Protein AF-A0A4R4QIT5-F1 (afdb_monomer)

Sequence (550 aa):
MARSGRRRVEPPARDPGRAGRDTVRRAARRSIGVNGAEALVETLRLAGLQVCFTNPGSSELELLAAGLSSELHTVLCLEEGIATGAADGFARMSGVPAATLLHQGPGLANGLANLHNAKRALSPVVNLVGASATTHHELDGPLECDIEILAGPMSGWVRTVRDARLITADTRAAIVAAHLPTPGVATLIVPSDLAAAPSGGAVWDAPGLRLPAPSSNGVDELIPLLHNGSGDDVTVLLGGTALDRHGLSVAAQVCRTLGWRPVAEAFPRLLAGGPDSLFLTRLAADPAVARRQLAGTRHLVLAGARLPVTAFAQQGAPGTLAPADCRIWSLAAPNEDATAALLQLADASRRSSSQYDAPTRSARRPPLALPTVAKPLTTELLATVVAMMLPENAVVVDETNSSGPEFAAALREAPPHDLLTGCGFAIGQGLPLAVGAAIAVPDRRVVCLESDGSAMYALAAFWSQAHEDLNVTTIILNNRGYGILRRIAPAPTTGFFDLSAPEIDYVSVAAGLGVPGARVRTTAELRTQLGRALTHPGPYLIDAELLTIS

Mean predicted aligned error: 7.83 Å

Secondary structure (DSSP, 8-state):
----PPPPPPPPPP-HHHHHHHHHHHHHHHSSS-BHHHHHHHHHHHTT--EEEEE--GGGHHHHHTTHHHHSEEEE-SSHHHHHHHHHHHHHHHSSPEEEEEEHHHHHHHHHHHHHHHHHHT--EEEEEEE--GGGGGG--TT---HHHHHGGG-SEEEE---GGGHHHHHHHHHHHHHSSS-SEEEEEEEHHHHHSB-PPP--------PPPPPTHHHHTTHHHHHH--TTTEEEEE-GGGGSHHHHHHHHHHHHHHTPEEEE-SS-S-EEESGGGTT-EEPPSSHHHHHHHTTT-SEEEEES-PPPB-SS--TTS-SB-S-TTPEEEEEE-TTS-HHHHHHHHHHHHHHT------------PPPP----S--B--HHHHHHHHHHHPPTTEEEEEE-GGGHHHHHHHHTTSSSEEEEE-SS--SS-HHHHHHHHHHH-TTS-EEEEEEHHHHTTSTTHHHHHHHTT--EEEEEEE-SB-HHHHHH-SS--TTTTB--SSPP-HHHHHHHTT--EEEE-BHHHHHHHHHHHHHSSS-EEEEEE-----

Organism: NCBI:txid1266829

InterPro domains:
  IPR011766 Thiamine pyrophosphate enzyme, TPP-binding [PF02775] (414-543)
  IPR012001 Thiamine pyrophosphate enzyme, N-terminal TPP-binding domain [PF02776] (35-138)
  IPR029061 Thiamin diphosphate-binding fold [SSF52518] (31-208)
  IPR029061 Thiamin diphosphate-binding fold [SSF52518] (376-545)
  IPR045229 Thiamine pyrophosphate enzyme [PTHR18968] (34-546)

Structure (mmCIF, N/CA/C/O backbone):
data_AF-A0A4R4QIT5-F1
#
_entry.id   AF-A0A4R4QIT5-F1
#
loop_
_atom_site.group_PDB
_atom_site.id
_atom_site.type_symbol
_atom_site.label_atom_id
_atom_site.label_alt_id
_atom_site.label_comp_id
_atom_site.label_asym_id
_atom_site.label_entity_id
_atom_site.label_seq_id
_atom_site.pdbx_PDB_ins_code
_atom_site.Cartn_x
_atom_site.Cartn_y
_atom_site.Cartn_z
_atom_site.occupancy
_atom_site.B_iso_or_equiv
_atom_site.auth_seq_id
_atom_site.auth_comp_id
_atom_site.auth_asym_id
_atom_site.auth_atom_id
_atom_site.pdbx_PDB_model_num
ATOM 1 N N . MET A 1 1 ? -20.973 -56.863 -30.772 1.00 38.16 1 MET A N 1
ATOM 2 C CA . MET A 1 1 ? -19.689 -56.966 -31.508 1.00 38.16 1 MET A CA 1
ATOM 3 C C . MET A 1 1 ? -19.200 -55.537 -31.735 1.00 38.16 1 MET A C 1
ATOM 5 O O . MET A 1 1 ? -20.020 -54.745 -32.153 1.00 38.16 1 MET A O 1
ATOM 9 N N . ALA A 1 2 ? -17.994 -55.077 -31.409 1.00 35.88 2 ALA A N 1
ATOM 10 C CA . ALA A 1 2 ? -16.752 -55.723 -31.008 1.00 35.88 2 ALA A CA 1
ATOM 11 C C . ALA A 1 2 ? -16.001 -54.823 -29.998 1.00 35.88 2 ALA A C 1
ATOM 13 O O . ALA A 1 2 ? -15.993 -53.602 -30.130 1.00 35.88 2 ALA A O 1
ATOM 14 N N . ARG A 1 3 ? -15.377 -55.438 -28.984 1.00 36.50 3 ARG A N 1
ATOM 15 C CA . ARG A 1 3 ? -14.419 -54.800 -28.068 1.00 36.50 3 ARG A CA 1
ATOM 16 C C . ARG A 1 3 ? -13.038 -54.829 -28.732 1.00 36.50 3 ARG A C 1
ATOM 18 O O . ARG A 1 3 ? -12.572 -55.917 -29.052 1.00 36.50 3 ARG A O 1
ATOM 25 N N . SER A 1 4 ? -12.362 -53.688 -28.887 1.00 35.75 4 SER A N 1
ATOM 26 C CA . SER A 1 4 ? -10.937 -53.649 -29.257 1.00 35.75 4 SER A CA 1
ATOM 27 C C . SER A 1 4 ? -10.106 -53.113 -28.091 1.00 35.75 4 SER A C 1
ATOM 29 O O . SER A 1 4 ? -10.183 -51.932 -27.749 1.00 35.75 4 SER A O 1
ATOM 31 N N . GLY A 1 5 ? -9.326 -53.994 -27.464 1.00 37.44 5 GLY A N 1
ATOM 32 C CA . GLY A 1 5 ? -8.394 -53.649 -26.395 1.00 37.44 5 GLY A CA 1
ATOM 33 C C . GLY A 1 5 ? -7.181 -52.881 -26.921 1.00 37.44 5 GLY A C 1
ATOM 34 O O . GLY A 1 5 ? -6.536 -53.306 -27.877 1.00 37.44 5 GLY A O 1
ATOM 35 N N . ARG A 1 6 ? -6.837 -51.770 -26.263 1.00 35.97 6 ARG A N 1
ATOM 36 C CA . ARG A 1 6 ? -5.534 -51.112 -26.409 1.00 35.97 6 ARG A CA 1
ATOM 37 C C . ARG A 1 6 ? -4.642 -51.540 -25.244 1.00 3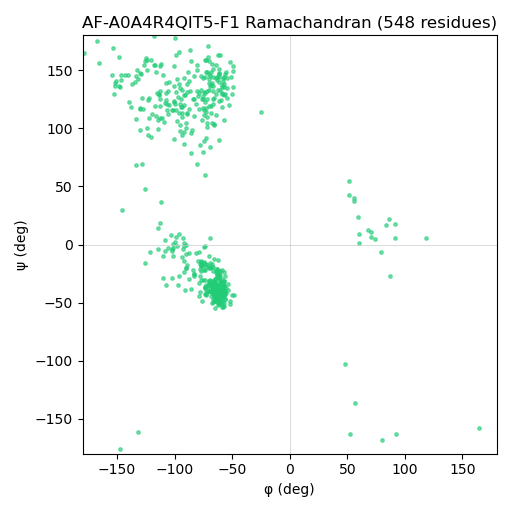5.97 6 ARG A C 1
ATOM 39 O O . ARG A 1 6 ? -4.950 -51.258 -24.089 1.00 35.97 6 ARG A O 1
ATOM 46 N N . ARG A 1 7 ? -3.549 -52.243 -25.558 1.00 35.03 7 ARG A N 1
ATOM 47 C CA . ARG A 1 7 ? -2.443 -52.527 -24.630 1.00 35.03 7 ARG A CA 1
ATOM 48 C C . ARG A 1 7 ? -1.775 -51.202 -24.245 1.00 35.03 7 ARG A C 1
ATOM 50 O O . ARG A 1 7 ? -1.423 -50.425 -25.129 1.00 35.03 7 ARG A O 1
ATOM 57 N N . ARG A 1 8 ? -1.593 -50.955 -22.943 1.00 31.77 8 ARG A N 1
ATOM 58 C CA . ARG A 1 8 ? -0.687 -49.910 -22.442 1.00 31.77 8 ARG A CA 1
ATOM 59 C C . ARG A 1 8 ? 0.746 -50.315 -22.791 1.00 31.77 8 ARG A C 1
ATOM 61 O O . ARG A 1 8 ? 1.162 -51.416 -22.450 1.00 31.77 8 ARG A O 1
ATOM 68 N N . VAL A 1 9 ? 1.466 -49.433 -23.475 1.00 37.81 9 VAL A N 1
ATOM 69 C CA . VAL A 1 9 ? 2.923 -49.501 -23.631 1.00 37.81 9 VAL A CA 1
ATOM 70 C C . VAL A 1 9 ? 3.507 -48.627 -22.525 1.00 37.81 9 VAL A C 1
ATOM 72 O O . VAL A 1 9 ? 3.183 -47.442 -22.455 1.00 37.81 9 VAL A O 1
ATOM 75 N N . GLU A 1 10 ? 4.296 -49.212 -21.626 1.00 33.22 10 GLU A N 1
ATOM 76 C CA . GLU A 1 10 ? 5.055 -48.452 -20.629 1.00 33.22 10 GLU A CA 1
ATOM 77 C C . GLU A 1 10 ? 6.191 -47.671 -21.314 1.00 33.22 10 GLU A C 1
ATOM 79 O O . GLU A 1 10 ? 6.832 -48.202 -22.226 1.00 33.22 10 GLU A O 1
ATOM 84 N N . PRO A 1 11 ? 6.450 -46.411 -20.919 1.00 36.31 11 PRO A N 1
ATOM 85 C CA . PRO A 1 11 ? 7.566 -45.650 -21.460 1.00 36.31 11 PRO A CA 1
ATOM 86 C C . PRO A 1 11 ? 8.898 -46.205 -20.925 1.00 36.31 11 PRO A C 1
ATOM 88 O O . PRO A 1 11 ? 8.954 -46.677 -19.788 1.00 36.31 11 PRO A O 1
ATOM 91 N N . PRO A 1 12 ? 9.991 -46.136 -21.707 1.00 36.59 12 PRO A N 1
ATOM 92 C CA . PRO A 1 12 ? 11.290 -46.613 -21.255 1.00 36.59 12 PRO A CA 1
ATOM 93 C C . PRO A 1 12 ? 11.768 -45.801 -20.046 1.00 36.59 12 PRO A C 1
ATOM 95 O O . PRO A 1 12 ? 11.571 -44.583 -19.981 1.00 36.59 12 PRO A O 1
ATOM 98 N N . ALA A 1 13 ? 12.407 -46.486 -19.096 1.00 38.75 13 ALA A N 1
ATOM 99 C CA . ALA A 1 13 ? 12.993 -45.884 -17.906 1.00 38.75 13 ALA A CA 1
ATOM 100 C C . ALA A 1 13 ? 13.926 -44.723 -18.295 1.00 38.75 13 ALA A C 1
ATOM 102 O O . ALA A 1 13 ? 14.884 -44.897 -19.052 1.00 38.75 13 ALA A O 1
ATOM 103 N N . ARG A 1 14 ? 13.618 -43.518 -17.802 1.00 43.66 14 ARG A N 1
ATOM 104 C CA . ARG A 1 14 ? 14.447 -42.326 -18.007 1.00 43.66 14 ARG A CA 1
ATOM 105 C C . ARG A 1 14 ? 15.703 -42.450 -17.153 1.00 43.66 14 ARG A C 1
ATOM 107 O O . ARG A 1 14 ? 15.607 -42.465 -15.932 1.00 43.66 14 ARG A O 1
ATOM 114 N N . ASP A 1 15 ? 16.861 -42.497 -17.804 1.00 43.44 15 ASP A N 1
ATOM 115 C CA . ASP A 1 15 ? 18.164 -42.333 -17.161 1.00 43.44 15 ASP A CA 1
ATOM 116 C C . ASP A 1 15 ? 18.269 -40.904 -16.574 1.00 43.44 15 ASP A C 1
ATOM 118 O O . ASP A 1 15 ? 18.326 -39.932 -17.344 1.00 43.44 15 ASP A O 1
ATOM 122 N N . PRO A 1 16 ? 18.289 -40.739 -15.235 1.00 43.72 16 PRO A N 1
ATOM 123 C CA . PRO A 1 16 ? 18.353 -39.427 -14.586 1.00 43.72 16 PRO A CA 1
ATOM 124 C C . PRO A 1 16 ? 19.625 -38.652 -14.957 1.00 43.72 16 PRO A C 1
ATOM 126 O O . PRO A 1 16 ? 19.629 -37.420 -14.971 1.00 43.72 16 PRO A O 1
ATOM 129 N N . GLY A 1 17 ? 20.703 -39.364 -15.311 1.00 40.16 17 GLY A N 1
ATOM 130 C CA . GLY A 1 17 ? 21.999 -38.779 -15.642 1.00 40.16 17 GLY A CA 1
ATOM 131 C C . GLY A 1 17 ? 22.072 -38.157 -17.037 1.00 40.16 17 GLY A C 1
ATOM 132 O O . GLY A 1 17 ? 22.970 -37.349 -17.292 1.00 40.16 17 GLY A O 1
ATOM 133 N N . ARG A 1 18 ? 21.140 -38.499 -17.937 1.00 35.34 18 ARG A N 1
ATOM 134 C CA . ARG A 1 18 ? 21.091 -37.977 -19.313 1.00 35.34 18 ARG A CA 1
ATOM 135 C C . ARG A 1 18 ? 20.240 -36.711 -19.415 1.00 35.34 18 ARG A C 1
ATOM 137 O O . ARG A 1 18 ? 20.664 -35.752 -20.051 1.00 35.34 18 ARG A O 1
ATOM 144 N N . ALA A 1 19 ? 19.119 -36.659 -18.688 1.00 40.56 19 ALA A N 1
ATOM 145 C CA . ALA A 1 19 ? 18.264 -35.472 -18.604 1.00 40.56 19 ALA A CA 1
ATOM 146 C C . ALA A 1 19 ? 18.998 -34.264 -17.993 1.00 40.56 19 ALA A C 1
ATOM 148 O O . ALA A 1 19 ? 18.879 -33.164 -18.521 1.00 40.56 19 ALA A O 1
ATOM 149 N N . GLY A 1 20 ? 19.811 -34.483 -16.948 1.00 37.88 20 GLY A N 1
ATOM 150 C CA . GLY A 1 20 ? 20.626 -33.435 -16.318 1.00 37.88 20 GLY A CA 1
ATOM 151 C C . GLY A 1 20 ? 21.789 -32.933 -17.185 1.00 37.88 20 GLY A C 1
ATOM 152 O O . GLY A 1 20 ? 22.150 -31.762 -17.126 1.00 37.88 20 GLY A O 1
ATOM 153 N N . ARG A 1 21 ? 22.371 -33.788 -18.038 1.00 37.91 21 ARG A N 1
ATOM 154 C CA . ARG A 1 21 ? 23.430 -33.371 -18.978 1.00 37.91 21 ARG A CA 1
ATOM 155 C C . ARG A 1 21 ? 22.866 -32.653 -20.199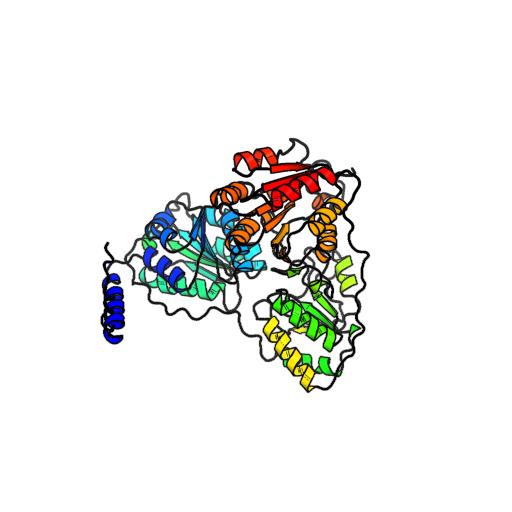 1.00 37.91 21 ARG A C 1
ATOM 157 O O . ARG A 1 21 ? 23.516 -31.735 -20.695 1.00 37.91 21 ARG A O 1
ATOM 164 N N . ASP A 1 22 ? 21.671 -33.031 -20.650 1.00 36.41 22 ASP A N 1
ATOM 165 C CA . ASP A 1 22 ? 20.984 -32.367 -21.756 1.00 36.41 22 ASP A CA 1
ATOM 166 C C . ASP A 1 22 ? 20.426 -30.996 -21.347 1.00 36.41 22 ASP A C 1
ATOM 168 O O . ASP A 1 22 ? 20.550 -30.064 -22.135 1.00 36.41 22 ASP A O 1
ATOM 172 N N . THR A 1 23 ? 19.924 -30.797 -20.120 1.00 47.34 23 THR A N 1
ATOM 173 C CA . THR A 1 23 ? 19.554 -29.456 -19.612 1.00 47.34 23 THR A CA 1
ATOM 174 C C . THR A 1 23 ? 20.761 -28.539 -19.451 1.00 47.34 23 THR A C 1
ATOM 176 O O . THR A 1 23 ? 20.708 -27.396 -19.903 1.00 47.34 23 THR A O 1
ATOM 179 N N . VAL A 1 24 ? 21.877 -29.035 -18.906 1.00 42.03 24 VAL A N 1
ATOM 180 C CA . VAL A 1 24 ? 23.121 -28.254 -18.775 1.00 42.03 24 VAL A CA 1
ATOM 181 C C . VAL A 1 24 ? 23.716 -27.915 -20.149 1.00 42.03 24 VAL A C 1
ATOM 183 O O . VAL A 1 24 ? 24.150 -26.786 -20.367 1.00 42.03 24 VAL A O 1
ATOM 186 N N . ARG A 1 25 ? 23.665 -28.829 -21.132 1.00 35.31 25 ARG A N 1
ATOM 187 C CA . ARG A 1 25 ? 24.073 -28.537 -22.522 1.00 35.31 25 ARG A CA 1
ATOM 188 C C . ARG A 1 25 ? 23.119 -27.594 -23.256 1.00 35.31 25 ARG A C 1
ATOM 190 O O . ARG A 1 25 ? 23.579 -26.852 -24.121 1.00 35.31 25 ARG A O 1
ATOM 197 N N . ARG A 1 26 ? 21.818 -27.612 -22.949 1.00 38.91 26 ARG A N 1
ATOM 198 C CA . ARG A 1 26 ? 20.825 -26.688 -23.529 1.00 38.91 26 ARG A CA 1
ATOM 199 C C . ARG A 1 26 ? 20.969 -25.280 -22.941 1.00 38.91 26 ARG A C 1
ATOM 201 O O . ARG A 1 26 ? 20.902 -24.318 -23.698 1.00 38.91 26 ARG A O 1
ATOM 208 N N . ALA A 1 27 ? 21.271 -25.172 -21.645 1.00 43.97 27 ALA A N 1
ATOM 209 C CA . ALA A 1 27 ? 21.633 -23.920 -20.976 1.00 43.97 27 ALA A CA 1
ATOM 210 C C . ALA A 1 27 ? 22.961 -23.346 -21.511 1.00 43.97 27 ALA A C 1
ATOM 212 O O . ALA A 1 27 ? 23.028 -22.175 -21.870 1.00 43.97 27 ALA A O 1
ATOM 213 N N . ALA A 1 28 ? 23.984 -24.190 -21.689 1.00 38.09 28 ALA A N 1
ATOM 214 C CA . ALA A 1 28 ? 25.284 -23.786 -22.237 1.00 38.09 28 ALA A CA 1
ATOM 215 C C . ALA A 1 28 ? 25.269 -23.469 -23.749 1.00 38.09 28 ALA A C 1
ATOM 217 O O . ALA A 1 28 ? 26.193 -22.842 -24.254 1.00 38.09 28 ALA A O 1
ATOM 218 N N . ARG A 1 29 ? 24.244 -23.902 -24.500 1.00 37.03 29 ARG A N 1
ATOM 219 C CA . ARG A 1 29 ? 24.046 -23.514 -25.911 1.00 37.03 29 ARG A CA 1
ATOM 220 C C . ARG A 1 29 ? 23.201 -22.250 -26.082 1.00 37.03 29 ARG A C 1
ATOM 222 O O . ARG A 1 29 ? 23.304 -21.627 -27.128 1.00 37.03 29 ARG A O 1
ATOM 229 N N . ARG A 1 30 ? 22.409 -21.864 -25.074 1.00 47.50 30 ARG A N 1
ATOM 230 C CA . ARG A 1 30 ? 21.733 -20.555 -25.016 1.00 47.50 30 ARG A CA 1
ATOM 231 C C . ARG A 1 30 ? 22.674 -19.423 -24.592 1.00 47.50 30 ARG A C 1
ATOM 233 O O . ARG A 1 30 ? 22.391 -18.281 -24.891 1.00 47.50 30 ARG A O 1
ATOM 240 N N . SER A 1 31 ? 23.801 -19.706 -23.939 1.00 47.75 31 SER A N 1
ATOM 241 C CA . SER A 1 31 ? 24.680 -18.668 -23.374 1.00 47.75 31 SER A CA 1
ATOM 242 C C . SER A 1 31 ? 25.516 -17.873 -24.390 1.00 47.75 31 SER A C 1
ATOM 244 O O . SER A 1 31 ? 26.269 -16.998 -23.978 1.00 47.75 31 SER A O 1
ATOM 246 N N . ILE A 1 32 ? 25.434 -18.174 -25.689 1.00 42.38 32 ILE A N 1
ATOM 247 C CA . ILE A 1 32 ? 26.073 -17.395 -26.759 1.00 42.38 32 ILE A CA 1
ATOM 248 C C . ILE A 1 32 ? 24.938 -16.789 -27.588 1.00 42.38 32 ILE A C 1
ATOM 250 O O . ILE A 1 32 ? 24.345 -17.491 -28.404 1.00 42.38 32 ILE A O 1
ATOM 254 N N . GLY A 1 33 ? 24.618 -15.516 -27.340 1.00 62.12 33 GLY A N 1
ATOM 255 C CA . GLY A 1 33 ? 23.575 -14.775 -28.064 1.00 62.12 33 GLY A CA 1
ATOM 256 C C . GLY A 1 33 ? 22.399 -14.261 -27.227 1.00 62.12 33 GLY A C 1
ATOM 257 O O . GLY A 1 33 ? 21.473 -13.732 -27.824 1.00 62.12 33 GLY A O 1
ATOM 258 N N . VAL A 1 34 ? 22.430 -14.398 -25.895 1.00 83.62 34 VAL A N 1
ATOM 259 C CA . VAL A 1 34 ? 21.436 -13.780 -24.996 1.00 83.62 34 VAL A CA 1
ATOM 260 C C . VAL A 1 34 ? 21.770 -12.301 -24.811 1.00 83.62 34 VAL A C 1
ATOM 262 O O . VAL A 1 34 ? 22.930 -11.975 -24.540 1.00 83.62 34 VAL A O 1
ATOM 265 N N . ASN A 1 35 ? 20.791 -11.415 -24.979 1.00 90.62 35 ASN A N 1
ATOM 266 C CA . ASN A 1 35 ? 20.970 -9.988 -24.698 1.00 90.62 35 ASN A CA 1
ATOM 267 C C . ASN A 1 35 ? 20.689 -9.661 -23.220 1.00 90.62 35 ASN A C 1
ATOM 269 O O . ASN A 1 35 ? 20.154 -10.479 -22.464 1.00 90.62 35 ASN A O 1
ATOM 273 N N . GLY A 1 36 ? 21.073 -8.459 -22.791 1.00 92.44 36 GLY A N 1
ATOM 274 C CA . GLY A 1 36 ? 20.913 -8.043 -21.401 1.00 92.44 36 GLY A CA 1
ATOM 275 C C . GLY A 1 36 ? 19.466 -8.114 -20.904 1.00 92.44 36 GLY A C 1
ATOM 276 O O . GLY A 1 36 ? 19.227 -8.549 -19.776 1.00 92.44 36 GLY A O 1
ATOM 277 N N . ALA A 1 37 ? 18.505 -7.744 -21.749 1.00 92.62 37 ALA A N 1
ATOM 278 C CA . ALA A 1 37 ? 17.082 -7.794 -21.446 1.00 92.62 37 ALA A CA 1
ATOM 279 C C . ALA A 1 37 ? 16.594 -9.225 -21.154 1.00 92.62 37 ALA A C 1
ATOM 281 O O . ALA A 1 37 ? 15.980 -9.467 -20.115 1.00 92.62 37 ALA A O 1
ATOM 282 N N . GLU A 1 38 ? 16.935 -10.191 -22.007 1.00 92.00 38 GLU A N 1
ATOM 283 C CA . GLU A 1 38 ? 16.624 -11.614 -21.817 1.00 92.00 38 GLU A CA 1
ATOM 284 C C . GLU A 1 38 ? 17.257 -12.163 -20.532 1.00 92.00 38 GLU A C 1
ATOM 286 O O . GLU A 1 38 ? 16.617 -12.897 -19.776 1.00 92.00 38 GLU A O 1
ATOM 291 N N . ALA A 1 39 ? 18.503 -11.779 -20.235 1.00 92.56 39 ALA A N 1
ATOM 292 C CA . ALA A 1 39 ? 19.171 -12.189 -19.004 1.00 92.56 39 ALA A CA 1
ATOM 293 C C . ALA A 1 39 ? 18.520 -11.585 -17.749 1.00 92.56 39 ALA A C 1
ATOM 295 O O . ALA A 1 39 ? 18.451 -12.252 -16.710 1.00 92.56 39 ALA A O 1
ATOM 296 N N . LEU A 1 40 ? 18.036 -10.343 -17.826 1.00 94.12 40 LEU A N 1
ATOM 297 C CA . LEU A 1 40 ? 17.295 -9.696 -16.747 1.00 94.12 40 LEU A CA 1
ATOM 298 C C . LEU A 1 40 ? 15.976 -10.429 -16.491 1.00 94.12 40 LEU A C 1
ATOM 300 O O . LEU A 1 40 ? 15.755 -10.880 -15.367 1.00 94.12 40 LEU A O 1
ATOM 304 N N . VAL A 1 41 ? 15.142 -10.605 -17.522 1.00 92.56 41 VAL A N 1
ATOM 305 C CA . VAL A 1 41 ? 13.831 -11.275 -17.424 1.00 92.56 41 VAL A CA 1
ATOM 306 C C . VAL A 1 41 ? 13.982 -12.685 -16.855 1.00 92.56 41 VAL A C 1
ATOM 308 O O . VAL A 1 41 ? 13.304 -13.042 -15.889 1.00 92.56 41 VAL A O 1
ATOM 311 N N . GLU A 1 42 ? 14.936 -13.462 -17.372 1.00 91.12 42 GLU A N 1
ATOM 312 C CA . GLU A 1 42 ? 15.206 -14.809 -16.868 1.00 91.12 42 GLU A CA 1
ATOM 313 C C . GLU A 1 42 ? 15.673 -14.786 -15.405 1.00 91.12 42 GLU A C 1
ATOM 315 O O . GLU A 1 42 ? 15.311 -15.663 -14.624 1.00 91.12 42 GLU A O 1
ATOM 320 N N . THR A 1 43 ? 16.432 -13.768 -14.987 1.00 92.81 43 THR A N 1
ATOM 321 C CA . THR A 1 43 ? 16.839 -13.618 -13.582 1.00 92.81 43 THR A CA 1
ATOM 322 C C . THR A 1 43 ? 15.643 -13.339 -12.671 1.00 92.81 43 THR A C 1
ATOM 324 O O . THR A 1 43 ? 15.564 -13.955 -11.609 1.00 92.81 43 THR A O 1
ATOM 327 N N . LEU A 1 44 ? 14.705 -12.469 -13.070 1.00 92.25 44 LEU A N 1
ATOM 328 C CA . LEU A 1 44 ? 13.467 -12.225 -12.312 1.00 92.25 44 LEU A CA 1
ATOM 329 C C . LEU A 1 44 ? 12.647 -13.517 -12.180 1.00 92.25 44 LEU A C 1
ATOM 331 O O . LEU A 1 44 ? 12.207 -13.869 -11.085 1.00 92.25 44 LEU A O 1
ATOM 335 N N . ARG A 1 45 ? 12.500 -14.261 -13.281 1.00 90.50 45 ARG A N 1
ATOM 336 C CA . ARG A 1 45 ? 11.759 -15.527 -13.319 1.00 90.50 45 ARG A CA 1
ATOM 337 C C . ARG A 1 45 ? 12.399 -16.596 -12.430 1.00 90.50 45 ARG A C 1
ATOM 339 O O . ARG A 1 45 ? 11.706 -17.251 -11.655 1.00 90.50 45 ARG A O 1
ATOM 346 N N . LEU A 1 46 ? 13.724 -16.761 -12.500 1.00 89.44 46 LEU A N 1
ATOM 347 C CA . LEU A 1 46 ? 14.478 -17.691 -11.647 1.00 89.44 46 LEU A CA 1
ATOM 348 C C . LEU A 1 46 ? 14.401 -17.319 -10.157 1.00 89.44 46 LEU A C 1
ATOM 350 O O . LEU A 1 46 ? 14.508 -18.202 -9.310 1.00 89.44 46 LEU A O 1
ATOM 354 N N . ALA A 1 47 ? 14.174 -16.043 -9.841 1.00 88.75 47 ALA A N 1
ATOM 355 C CA . ALA A 1 47 ? 13.911 -15.560 -8.486 1.00 88.75 47 ALA A CA 1
ATOM 356 C C . ALA A 1 47 ? 12.557 -15.989 -7.913 1.00 88.75 47 ALA A C 1
ATOM 358 O O . ALA A 1 47 ? 12.333 -15.850 -6.712 1.00 88.75 47 ALA A O 1
ATOM 359 N N . GLY A 1 48 ? 11.627 -16.391 -8.782 1.00 88.81 48 GLY A N 1
ATOM 360 C CA . GLY A 1 48 ? 10.226 -16.583 -8.436 1.00 88.81 48 GLY A CA 1
ATOM 361 C C . GLY A 1 48 ? 9.377 -15.309 -8.458 1.00 88.81 48 GLY A C 1
ATOM 362 O O . GLY A 1 48 ? 8.287 -15.339 -7.892 1.00 88.81 48 GLY A O 1
ATOM 363 N N . LEU A 1 49 ? 9.819 -14.210 -9.092 1.00 91.62 49 LEU A N 1
ATOM 364 C CA . LEU A 1 49 ? 8.905 -13.093 -9.363 1.00 91.62 49 LEU A CA 1
ATOM 365 C C . LEU A 1 49 ? 7.838 -13.542 -10.367 1.00 91.62 49 LEU A C 1
ATOM 367 O O . LEU A 1 49 ? 8.139 -14.211 -11.353 1.00 91.62 49 LEU A O 1
ATOM 371 N N . GLN A 1 50 ? 6.590 -13.171 -10.092 1.00 91.38 50 GLN A N 1
ATOM 372 C CA . GLN A 1 50 ? 5.419 -13.660 -10.828 1.00 91.38 50 GLN A CA 1
ATOM 373 C C . GLN A 1 50 ? 4.774 -12.584 -11.698 1.00 91.38 50 GLN A C 1
ATOM 375 O O . GLN A 1 50 ? 4.165 -12.902 -12.717 1.00 91.38 50 GLN A O 1
ATOM 380 N N . VAL A 1 51 ? 4.905 -11.320 -11.292 1.00 96.12 51 VAL A N 1
ATOM 381 C CA . VAL A 1 51 ? 4.168 -10.197 -11.867 1.00 96.12 51 VAL A CA 1
ATOM 382 C C . VAL A 1 51 ? 5.095 -9.019 -12.146 1.00 96.12 51 VAL A C 1
ATOM 384 O O . VAL A 1 51 ? 6.037 -8.759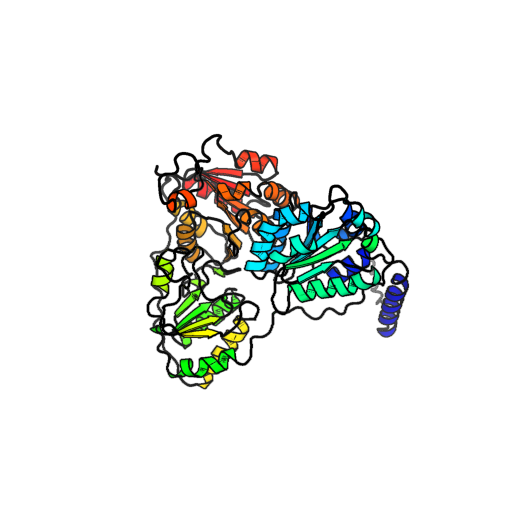 -11.389 1.00 96.12 51 VAL A O 1
ATOM 387 N N . CYS A 1 52 ? 4.806 -8.299 -13.225 1.00 97.38 52 CYS A N 1
ATOM 388 C CA . CYS A 1 52 ? 5.399 -7.005 -13.528 1.00 97.38 52 CYS A CA 1
ATOM 389 C C . CYS A 1 52 ? 4.296 -5.993 -13.857 1.00 97.38 52 CYS A C 1
ATOM 391 O O . CYS A 1 52 ? 3.565 -6.167 -14.828 1.00 97.38 52 CYS A O 1
ATOM 393 N N . PHE A 1 53 ? 4.177 -4.935 -13.059 1.00 98.25 53 PHE A N 1
ATOM 394 C CA . PHE A 1 53 ? 3.252 -3.831 -13.323 1.00 98.25 53 PHE A CA 1
ATOM 395 C C . PHE A 1 53 ? 3.959 -2.747 -14.133 1.00 98.25 53 PHE A C 1
ATOM 397 O O . PHE A 1 53 ? 5.049 -2.308 -13.761 1.00 98.25 53 PHE A O 1
ATOM 404 N N . THR A 1 54 ? 3.372 -2.303 -15.242 1.00 96.38 54 THR A N 1
ATOM 405 C CA . THR A 1 54 ? 4.096 -1.430 -16.174 1.00 96.38 54 THR A CA 1
ATOM 406 C C . THR A 1 54 ? 3.211 -0.406 -16.868 1.00 96.38 54 THR A C 1
ATOM 408 O O . THR A 1 54 ? 2.065 -0.691 -17.207 1.00 96.38 54 THR A O 1
ATOM 411 N N . ASN A 1 55 ? 3.791 0.770 -17.109 1.00 94.56 55 ASN A N 1
ATOM 412 C CA . ASN A 1 55 ? 3.401 1.689 -18.172 1.00 94.56 55 ASN A CA 1
ATOM 413 C C . ASN A 1 55 ? 4.646 1.875 -19.061 1.00 94.56 55 ASN A C 1
ATOM 415 O O . ASN A 1 55 ? 5.539 2.648 -18.700 1.00 94.56 55 ASN A O 1
ATOM 419 N N . PRO A 1 56 ? 4.803 1.081 -20.132 1.00 86.62 56 PRO A N 1
ATOM 420 C CA . PRO A 1 56 ? 6.064 1.014 -20.857 1.00 86.62 56 PRO A CA 1
ATOM 421 C C . PRO A 1 56 ? 6.228 2.179 -21.837 1.00 86.62 56 PRO A C 1
ATOM 423 O O . PRO A 1 56 ? 5.251 2.701 -22.375 1.00 86.62 56 PRO A O 1
ATOM 426 N N . GLY A 1 57 ? 7.478 2.524 -22.146 1.00 86.94 57 GLY A N 1
ATOM 427 C CA . GLY A 1 57 ? 7.830 3.438 -23.227 1.00 86.94 57 GLY A CA 1
ATOM 428 C C . GLY A 1 57 ? 8.938 2.880 -24.122 1.00 86.94 57 GLY A C 1
ATOM 429 O O . GLY A 1 57 ? 9.185 1.674 -24.185 1.00 86.94 57 GLY A O 1
ATOM 430 N N . SER A 1 58 ? 9.598 3.762 -24.876 1.00 84.25 58 SER A N 1
ATOM 431 C CA . SER A 1 58 ? 10.533 3.356 -25.934 1.00 84.25 58 SER A CA 1
ATOM 432 C C . SER A 1 58 ? 11.804 2.671 -25.422 1.00 84.25 58 SER A C 1
ATOM 434 O O . SER A 1 58 ? 12.352 1.818 -26.116 1.00 84.25 58 SER A O 1
ATOM 436 N N . SER A 1 59 ? 12.290 3.022 -24.230 1.00 81.00 59 SER A N 1
ATOM 437 C CA . SER A 1 59 ? 13.522 2.455 -23.659 1.00 81.00 59 SER A CA 1
ATOM 438 C C . SER A 1 59 ? 13.352 1.050 -23.099 1.00 81.00 59 SER A C 1
ATOM 440 O O . SER A 1 59 ? 14.337 0.336 -22.936 1.00 81.00 59 SER A O 1
ATOM 442 N N . GLU A 1 60 ? 12.117 0.635 -22.832 1.00 83.94 60 GLU A N 1
ATOM 443 C CA . GLU A 1 60 ? 11.799 -0.664 -22.245 1.00 83.94 60 GLU A CA 1
ATOM 444 C C . GLU A 1 60 ? 11.394 -1.700 -23.307 1.00 83.94 60 GLU A C 1
ATOM 446 O O . GLU A 1 60 ? 11.149 -2.860 -22.975 1.00 83.94 60 GLU A O 1
ATOM 451 N N . LEU A 1 61 ? 11.346 -1.313 -24.589 1.00 85.06 61 LEU A N 1
ATOM 452 C CA . LEU A 1 61 ? 10.928 -2.194 -25.686 1.00 85.06 61 LEU A CA 1
ATOM 453 C C . LEU A 1 61 ? 11.778 -3.464 -25.782 1.00 85.06 61 LEU A C 1
ATOM 455 O O . LEU A 1 61 ? 11.235 -4.525 -26.072 1.00 85.06 61 LEU A O 1
ATOM 459 N N . GLU A 1 62 ? 13.075 -3.384 -25.478 1.00 83.94 62 GLU A N 1
ATOM 460 C CA . GLU A 1 62 ? 13.962 -4.555 -25.444 1.00 83.94 62 GLU A CA 1
ATOM 461 C C . GLU A 1 62 ? 13.568 -5.544 -24.337 1.00 83.94 62 GLU A C 1
ATOM 463 O O . GLU A 1 62 ? 13.601 -6.753 -24.548 1.00 83.94 62 GLU A O 1
ATOM 468 N N . LEU A 1 63 ? 13.120 -5.052 -23.175 1.00 81.00 63 LEU A N 1
ATOM 469 C CA . LEU A 1 63 ? 12.625 -5.896 -22.080 1.00 81.00 63 LEU A CA 1
ATOM 470 C C . LEU A 1 63 ? 11.295 -6.563 -22.433 1.00 81.00 63 LEU A C 1
ATOM 472 O O . LEU A 1 63 ? 11.103 -7.745 -22.149 1.00 81.00 63 LEU A O 1
ATOM 476 N N . LEU A 1 64 ? 10.396 -5.838 -23.099 1.00 81.88 64 LEU A N 1
ATOM 477 C CA . LEU A 1 64 ? 9.150 -6.414 -23.606 1.00 81.88 64 LEU A CA 1
ATOM 478 C C . LEU A 1 64 ? 9.419 -7.468 -24.692 1.00 81.88 64 LEU A C 1
ATOM 480 O O . LEU A 1 64 ? 8.851 -8.560 -24.644 1.00 81.88 64 LEU A O 1
ATOM 484 N N . ALA A 1 65 ? 10.321 -7.175 -25.634 1.00 81.31 65 ALA A N 1
ATOM 485 C CA . ALA A 1 65 ? 10.717 -8.087 -26.707 1.00 81.31 65 ALA A CA 1
ATOM 486 C C . ALA A 1 65 ? 11.425 -9.347 -26.182 1.00 81.31 65 ALA A C 1
ATOM 488 O O . ALA A 1 65 ? 11.237 -10.430 -26.735 1.00 81.31 65 ALA A O 1
ATOM 489 N N . ALA A 1 66 ? 12.165 -9.226 -25.078 1.00 78.31 66 ALA A N 1
ATOM 490 C CA . ALA A 1 66 ? 12.830 -10.325 -24.381 1.00 78.31 66 ALA A CA 1
ATOM 491 C C . ALA A 1 66 ? 11.874 -11.305 -23.668 1.00 78.31 66 ALA A C 1
ATOM 493 O O . ALA A 1 66 ? 12.323 -12.216 -22.971 1.00 78.31 66 ALA A O 1
ATOM 494 N N . GLY A 1 67 ? 10.558 -11.142 -23.832 1.00 74.06 67 GLY A N 1
ATOM 495 C CA . GLY A 1 67 ? 9.568 -12.082 -23.320 1.00 74.06 67 GLY A CA 1
ATOM 496 C C . GLY A 1 67 ? 9.145 -11.820 -21.879 1.00 74.06 67 GLY A C 1
ATOM 497 O O . GLY A 1 67 ? 8.608 -12.728 -21.244 1.00 74.06 67 GLY A O 1
ATOM 498 N N . LEU A 1 68 ? 9.319 -10.596 -21.360 1.00 81.31 68 LEU A N 1
ATOM 499 C CA . LEU A 1 68 ? 8.813 -10.222 -20.032 1.00 81.31 68 LEU A CA 1
ATOM 500 C C . LEU A 1 68 ? 7.339 -10.627 -19.858 1.00 81.31 68 LEU A C 1
ATOM 502 O O . LEU A 1 68 ? 6.989 -11.234 -18.851 1.00 81.31 68 LEU A O 1
ATOM 506 N N . SER A 1 69 ? 6.507 -10.394 -20.878 1.00 78.25 69 SER A N 1
ATOM 507 C CA . SER A 1 69 ? 5.077 -10.736 -20.864 1.00 78.25 69 SER A CA 1
ATOM 508 C C . SER A 1 69 ? 4.755 -12.213 -21.091 1.00 78.25 69 SER A C 1
ATOM 510 O O . SER A 1 69 ? 3.628 -12.626 -20.839 1.00 78.25 69 SER A O 1
ATOM 512 N N . SER A 1 70 ? 5.707 -13.016 -21.573 1.00 79.38 70 SER A N 1
ATOM 513 C CA . SER A 1 70 ? 5.539 -14.472 -21.683 1.00 79.38 70 SER A CA 1
ATOM 514 C C . SER A 1 70 ? 6.042 -15.228 -20.455 1.00 79.38 70 SER A C 1
ATOM 516 O O . SER A 1 70 ? 5.605 -16.351 -20.221 1.00 79.38 70 SER A O 1
ATOM 518 N N . GLU A 1 71 ? 6.956 -14.633 -19.687 1.00 83.75 71 GLU A N 1
ATOM 519 C CA . GLU A 1 71 ? 7.599 -15.270 -18.532 1.00 83.75 71 GLU A CA 1
ATOM 520 C C . GLU A 1 71 ? 7.017 -14.795 -17.190 1.00 83.75 71 GLU A C 1
ATOM 522 O O . GLU A 1 71 ? 7.029 -15.548 -16.216 1.00 83.75 71 GLU A O 1
ATOM 527 N N . LEU A 1 72 ? 6.504 -13.561 -17.130 1.00 90.00 72 LEU A N 1
ATOM 528 C CA . LEU A 1 72 ? 5.807 -12.979 -15.982 1.00 90.00 72 LEU A CA 1
ATOM 529 C C . LEU A 1 72 ? 4.419 -12.496 -16.422 1.00 90.00 72 LEU A C 1
ATOM 531 O O . LEU A 1 72 ? 4.235 -12.045 -17.555 1.00 90.00 72 LEU A O 1
ATOM 535 N N . HIS A 1 73 ? 3.445 -12.506 -15.508 1.00 93.81 73 HIS A N 1
ATOM 536 C CA . HIS A 1 73 ? 2.175 -11.812 -15.732 1.00 93.81 73 HIS A CA 1
ATOM 537 C C . HIS A 1 73 ? 2.453 -10.308 -15.784 1.00 93.81 73 HIS A C 1
ATOM 539 O O . HIS A 1 73 ? 2.744 -9.677 -14.769 1.00 93.81 73 HIS A O 1
ATOM 545 N N . THR A 1 74 ? 2.449 -9.739 -16.986 1.00 94.88 74 THR A N 1
ATOM 546 C CA . THR A 1 74 ? 2.690 -8.307 -17.184 1.00 94.88 74 THR A CA 1
ATOM 547 C C . THR A 1 74 ? 1.359 -7.575 -17.223 1.00 94.88 74 THR A C 1
ATOM 549 O O . THR A 1 74 ? 0.547 -7.840 -18.103 1.00 94.88 74 THR A O 1
ATOM 552 N N . VAL A 1 75 ? 1.159 -6.662 -16.278 1.00 96.88 75 VAL A N 1
ATOM 553 C CA . VAL A 1 75 ? -0.102 -5.949 -16.063 1.00 96.88 75 VAL A CA 1
ATOM 554 C C . VAL A 1 75 ? 0.065 -4.515 -16.538 1.00 96.88 75 VAL A C 1
ATOM 556 O O . VAL A 1 75 ? 0.857 -3.749 -15.974 1.00 96.88 75 VAL A O 1
ATOM 559 N N . LEU A 1 76 ? -0.688 -4.146 -17.573 1.00 96.81 76 LEU A N 1
ATOM 560 C CA . LEU A 1 76 ? -0.669 -2.790 -18.108 1.00 96.81 76 LEU A CA 1
ATOM 561 C C . LEU A 1 76 ? -1.438 -1.838 -17.183 1.00 96.81 76 LEU A C 1
ATOM 563 O O . LEU A 1 76 ? -2.619 -2.025 -16.879 1.00 96.81 76 LEU A O 1
ATOM 567 N N . CYS A 1 77 ? -0.754 -0.781 -16.767 1.00 97.88 77 CYS A N 1
ATOM 568 C CA . CYS A 1 77 ? -1.298 0.325 -15.996 1.00 97.88 77 CYS A CA 1
ATOM 569 C C . CYS A 1 77 ? -1.217 1.586 -16.856 1.00 97.88 77 CYS A C 1
ATOM 571 O O . CYS A 1 77 ? -0.162 1.875 -17.408 1.00 97.88 77 CYS A O 1
ATOM 573 N N . LEU A 1 78 ? -2.311 2.342 -16.975 1.00 97.19 78 LEU A N 1
ATOM 574 C CA . LEU A 1 78 ? -2.346 3.537 -17.835 1.00 97.19 78 LEU A CA 1
ATOM 575 C C . LEU A 1 78 ? -1.591 4.750 -17.253 1.00 97.19 78 LEU A C 1
ATOM 577 O O . LEU A 1 78 ? -1.551 5.804 -17.881 1.00 97.19 78 LEU A O 1
ATOM 581 N N . GLU A 1 79 ? -1.044 4.616 -16.045 1.00 97.25 79 GLU A N 1
ATOM 582 C CA . GLU A 1 79 ? -0.260 5.627 -15.334 1.00 97.25 79 GLU A CA 1
ATOM 583 C C . GLU A 1 79 ? 0.696 4.915 -14.350 1.00 97.25 79 GLU A C 1
ATOM 585 O O . GLU A 1 79 ? 0.386 3.837 -13.828 1.00 97.25 79 GLU A O 1
ATOM 590 N N . GLU A 1 80 ? 1.896 5.463 -14.140 1.00 98.44 80 GLU A N 1
ATOM 591 C CA . GLU A 1 80 ? 2.969 4.804 -13.383 1.00 98.44 80 GLU A CA 1
ATOM 592 C C . GLU A 1 80 ? 2.706 4.699 -11.875 1.00 98.44 80 GLU A C 1
ATOM 594 O O . GLU A 1 80 ? 3.097 3.709 -11.255 1.00 98.44 80 GLU A O 1
ATOM 599 N N . GLY A 1 81 ? 2.029 5.672 -11.269 1.00 98.19 81 GLY A N 1
ATOM 600 C CA . GLY A 1 81 ? 1.510 5.609 -9.905 1.00 98.19 81 GLY A CA 1
ATOM 601 C C . GLY A 1 81 ? 0.553 4.437 -9.686 1.00 98.19 81 GLY A C 1
ATOM 602 O O . GLY A 1 81 ? 0.594 3.811 -8.622 1.00 98.19 81 GLY A O 1
ATOM 603 N N . ILE A 1 82 ? -0.249 4.065 -10.686 1.00 98.69 82 ILE A N 1
ATOM 604 C CA . ILE A 1 82 ? -1.060 2.841 -10.644 1.00 98.69 82 ILE A CA 1
ATOM 605 C C . ILE A 1 82 ? -0.156 1.609 -10.619 1.00 98.69 82 ILE A C 1
ATOM 607 O O . ILE A 1 82 ? -0.358 0.731 -9.780 1.00 98.69 82 ILE A O 1
ATOM 611 N N . ALA A 1 83 ? 0.870 1.558 -11.473 1.00 98.69 83 ALA A N 1
ATOM 612 C CA . ALA A 1 83 ? 1.800 0.431 -11.509 1.00 98.69 83 ALA A CA 1
ATOM 613 C C . ALA A 1 83 ? 2.532 0.244 -10.170 1.00 98.69 83 ALA A C 1
ATOM 615 O O . ALA A 1 83 ? 2.602 -0.868 -9.640 1.00 98.69 83 ALA A O 1
ATOM 616 N N . THR A 1 84 ? 3.042 1.327 -9.582 1.00 98.69 84 THR A N 1
ATOM 617 C CA . THR A 1 84 ? 3.793 1.263 -8.321 1.00 98.69 84 THR A CA 1
ATOM 618 C C . THR A 1 84 ? 2.894 0.987 -7.117 1.00 98.69 84 THR A C 1
ATOM 620 O O . THR A 1 84 ? 3.293 0.246 -6.216 1.00 98.69 84 THR A O 1
ATOM 623 N N . GLY A 1 85 ? 1.660 1.498 -7.107 1.00 98.62 85 GLY A N 1
ATOM 624 C CA . GLY A 1 85 ? 0.676 1.176 -6.072 1.00 98.62 85 GLY A CA 1
ATOM 625 C C . GLY A 1 85 ? 0.144 -0.259 -6.170 1.00 98.62 85 GLY A C 1
ATOM 626 O O . GLY A 1 85 ? -0.042 -0.914 -5.144 1.00 98.62 85 GLY A O 1
ATOM 627 N N . ALA A 1 86 ? -0.025 -0.794 -7.380 1.00 98.88 86 ALA A N 1
ATOM 628 C CA . ALA A 1 86 ? -0.395 -2.192 -7.586 1.00 98.88 86 ALA A CA 1
ATOM 629 C C . ALA A 1 86 ? 0.737 -3.150 -7.183 1.00 98.88 86 ALA A C 1
ATOM 631 O O . ALA A 1 86 ? 0.489 -4.140 -6.495 1.00 98.88 86 ALA A O 1
ATOM 632 N N . ALA A 1 87 ? 1.992 -2.824 -7.500 1.00 98.69 87 ALA A N 1
ATOM 633 C CA . ALA A 1 87 ? 3.139 -3.599 -7.026 1.00 98.69 87 ALA A CA 1
ATOM 634 C C . ALA A 1 87 ? 3.175 -3.704 -5.493 1.00 98.69 87 ALA A C 1
ATOM 636 O O . ALA A 1 87 ? 3.410 -4.779 -4.939 1.00 98.69 87 ALA A O 1
ATOM 637 N N . ASP A 1 88 ? 2.866 -2.607 -4.805 1.00 98.62 88 ASP A N 1
ATOM 638 C CA . ASP A 1 88 ? 2.742 -2.574 -3.354 1.00 98.62 88 ASP A CA 1
ATOM 639 C C . ASP A 1 88 ? 1.627 -3.511 -2.847 1.00 98.62 88 ASP A C 1
ATOM 641 O O . ASP A 1 88 ? 1.869 -4.382 -2.008 1.00 98.62 88 ASP A O 1
ATOM 645 N N . GLY A 1 89 ? 0.416 -3.401 -3.402 1.00 98.50 89 GLY A N 1
ATOM 646 C CA . GLY A 1 89 ? -0.733 -4.222 -3.001 1.00 98.50 89 GLY A CA 1
ATOM 647 C C . GLY A 1 89 ? -0.492 -5.714 -3.212 1.00 98.50 89 GLY A C 1
ATOM 648 O O . GLY A 1 89 ? -0.770 -6.524 -2.322 1.00 98.50 89 GLY A O 1
ATOM 649 N N . PHE A 1 90 ? 0.105 -6.068 -4.352 1.00 98.56 90 PHE A N 1
ATOM 650 C CA . PHE A 1 90 ? 0.482 -7.442 -4.660 1.00 98.56 90 PHE A CA 1
ATOM 651 C C . PHE A 1 90 ? 1.494 -7.978 -3.647 1.00 98.56 90 PHE A C 1
ATOM 653 O O . PHE A 1 90 ? 1.300 -9.060 -3.090 1.00 98.56 90 PHE A O 1
ATOM 660 N N . ALA A 1 91 ? 2.557 -7.219 -3.372 1.00 96.00 91 ALA A N 1
ATOM 661 C CA . ALA A 1 91 ? 3.629 -7.655 -2.485 1.00 96.00 91 ALA A CA 1
ATOM 662 C C . ALA A 1 91 ? 3.154 -7.839 -1.035 1.00 96.00 91 ALA A C 1
ATOM 664 O O . ALA A 1 91 ? 3.584 -8.763 -0.340 1.00 96.00 91 ALA A O 1
ATOM 665 N N . ARG A 1 92 ? 2.224 -6.994 -0.567 1.00 95.75 92 ARG A N 1
ATOM 666 C CA . ARG A 1 92 ? 1.634 -7.131 0.773 1.00 95.75 92 ARG A CA 1
ATOM 667 C C . ARG A 1 92 ? 0.783 -8.388 0.924 1.00 95.75 92 ARG A C 1
ATOM 669 O O . ARG A 1 92 ? 0.847 -9.009 1.982 1.00 95.75 92 ARG A O 1
ATOM 676 N N . MET A 1 93 ? 0.010 -8.742 -0.103 1.00 96.62 93 MET A N 1
ATOM 677 C CA . MET A 1 93 ? -0.929 -9.866 -0.050 1.00 96.62 93 MET A CA 1
ATOM 678 C C . MET A 1 93 ? -0.290 -11.213 -0.388 1.00 96.62 93 MET A C 1
ATOM 680 O O . MET A 1 93 ? -0.631 -12.216 0.233 1.00 96.62 93 MET A O 1
ATOM 684 N N . SER A 1 94 ? 0.629 -11.247 -1.355 1.00 93.75 94 SER A N 1
ATOM 685 C CA . SER A 1 94 ? 1.297 -12.484 -1.784 1.00 93.75 94 SER A CA 1
ATOM 686 C C . SER A 1 94 ? 2.487 -12.863 -0.897 1.00 93.75 94 SER A C 1
ATOM 688 O O . SER A 1 94 ? 2.847 -14.035 -0.819 1.00 93.75 94 SER A O 1
ATOM 690 N N . GLY A 1 95 ? 3.128 -11.878 -0.253 1.00 88.38 95 GLY A N 1
ATOM 691 C CA . GLY A 1 95 ? 4.413 -12.064 0.429 1.00 88.38 95 GLY A CA 1
ATOM 692 C C . GLY A 1 95 ? 5.598 -12.286 -0.522 1.00 88.38 95 GLY A C 1
ATOM 693 O O . GLY A 1 95 ? 6.701 -12.563 -0.056 1.00 88.38 95 GLY A O 1
ATOM 694 N N . VAL A 1 96 ? 5.383 -12.160 -1.835 1.00 88.19 96 VAL A N 1
ATOM 695 C CA . VAL A 1 96 ? 6.385 -12.284 -2.903 1.00 88.19 96 VAL A CA 1
ATOM 696 C C . VAL A 1 96 ? 6.613 -10.895 -3.512 1.00 88.19 96 VAL A C 1
ATOM 698 O O . VAL A 1 96 ? 5.663 -10.116 -3.595 1.00 88.19 96 VAL A O 1
ATOM 701 N N . PRO A 1 97 ? 7.830 -10.531 -3.956 1.00 91.44 97 PRO A N 1
ATOM 702 C CA . PRO A 1 97 ? 8.033 -9.242 -4.602 1.00 91.44 97 PRO A CA 1
ATOM 703 C C . PRO A 1 97 ? 7.234 -9.081 -5.877 1.00 91.44 97 PRO A C 1
ATOM 705 O O . PRO A 1 97 ? 7.105 -10.011 -6.677 1.00 91.44 97 PRO A O 1
ATOM 708 N N . ALA A 1 98 ? 6.833 -7.841 -6.111 1.00 95.12 98 ALA A N 1
ATOM 709 C CA . ALA A 1 98 ? 6.385 -7.387 -7.411 1.00 95.12 98 ALA A CA 1
ATOM 710 C C . ALA A 1 98 ? 7.525 -6.662 -8.135 1.00 95.12 98 ALA A C 1
ATOM 712 O O . ALA A 1 98 ? 8.297 -5.918 -7.518 1.00 95.12 98 ALA A O 1
ATOM 713 N N . ALA A 1 99 ? 7.611 -6.854 -9.450 1.00 97.25 99 ALA A N 1
ATOM 714 C CA . ALA A 1 99 ? 8.379 -5.959 -10.302 1.00 97.25 99 ALA A CA 1
ATOM 715 C C . ALA A 1 99 ? 7.502 -4.790 -10.766 1.00 97.25 99 ALA A C 1
ATOM 717 O O . ALA A 1 99 ? 6.305 -4.959 -11.015 1.00 97.25 99 ALA A O 1
ATOM 718 N N . THR A 1 100 ? 8.119 -3.631 -10.960 1.00 97.88 100 THR A N 1
ATOM 719 C CA . THR A 1 100 ? 7.576 -2.568 -11.813 1.00 97.88 100 THR A CA 1
ATOM 720 C C . THR A 1 100 ? 8.511 -2.326 -12.986 1.00 97.88 100 THR A C 1
ATOM 722 O O . THR A 1 100 ? 9.707 -2.596 -12.885 1.00 97.88 100 THR A O 1
ATOM 725 N N . LEU A 1 101 ? 7.971 -1.820 -14.091 1.00 97.06 101 LEU A N 1
ATOM 726 C CA . LEU A 1 101 ? 8.747 -1.371 -15.244 1.00 97.06 101 LEU A CA 1
ATOM 727 C C . LEU A 1 101 ? 8.231 -0.007 -15.701 1.00 97.06 101 LEU A C 1
ATOM 729 O O . LEU A 1 101 ? 7.119 0.086 -16.227 1.00 97.06 101 LEU A O 1
ATOM 733 N N . LEU A 1 102 ? 9.032 1.031 -15.455 1.00 96.50 102 LEU A N 1
ATOM 734 C CA . LEU A 1 102 ? 8.687 2.436 -15.677 1.00 96.50 102 LEU A CA 1
ATOM 735 C C . LEU A 1 102 ? 9.609 3.083 -16.716 1.00 96.50 102 LEU A C 1
ATOM 737 O O . LEU A 1 102 ? 10.762 2.678 -16.885 1.00 96.50 102 LEU A O 1
ATOM 741 N N . HIS A 1 103 ? 9.093 4.118 -17.374 1.00 94.88 103 HIS A N 1
ATOM 742 C CA . HIS A 1 103 ? 9.773 4.793 -18.470 1.00 94.88 103 HIS A CA 1
ATOM 743 C C . HIS A 1 103 ? 10.586 6.012 -18.011 1.00 94.88 103 HIS A C 1
ATOM 745 O O . HIS A 1 103 ? 10.005 7.054 -17.696 1.00 94.88 103 HIS A O 1
ATOM 751 N N . GLN A 1 104 ? 11.922 5.918 -18.045 1.00 94.31 104 GLN A N 1
ATOM 752 C CA . GLN A 1 104 ? 12.842 7.045 -17.804 1.00 94.31 104 GLN A CA 1
ATOM 753 C C . GLN A 1 104 ? 12.556 7.790 -16.482 1.00 94.31 104 GLN A C 1
ATOM 755 O O . GLN A 1 104 ? 11.879 7.287 -15.580 1.00 94.31 104 GLN A O 1
ATOM 760 N N . GLY A 1 105 ? 13.077 9.010 -16.330 1.00 94.94 105 GLY A N 1
ATOM 761 C CA . GLY A 1 105 ? 12.777 9.845 -15.164 1.00 94.94 105 GLY A CA 1
ATOM 762 C C . GLY A 1 105 ? 11.330 10.295 -15.064 1.00 94.94 105 GLY A C 1
ATOM 763 O O . GLY A 1 105 ? 10.774 10.160 -13.982 1.00 94.94 105 GLY A O 1
ATOM 764 N N . PRO A 1 106 ? 10.688 10.828 -16.121 1.00 95.44 106 PRO A N 1
ATOM 765 C CA . PRO A 1 106 ? 9.308 11.298 -16.010 1.00 95.44 106 PRO A CA 1
ATOM 766 C C . PRO A 1 106 ? 8.320 10.197 -15.605 1.00 95.44 106 PRO A C 1
ATOM 768 O O . PRO A 1 106 ? 7.496 10.426 -14.722 1.00 95.44 106 PRO A O 1
ATOM 771 N N . GLY A 1 107 ? 8.445 8.989 -16.165 1.00 96.56 107 GLY A N 1
ATOM 772 C CA . GLY A 1 107 ? 7.621 7.855 -15.746 1.00 96.56 107 GLY A CA 1
ATOM 773 C C . GLY A 1 107 ? 7.925 7.439 -14.307 1.00 96.56 107 GLY A C 1
ATOM 774 O O . GLY A 1 107 ? 7.009 7.232 -13.511 1.00 96.56 107 GLY A O 1
ATOM 775 N N . LEU A 1 108 ? 9.204 7.415 -13.908 1.00 97.38 108 LEU A N 1
ATOM 776 C CA . LEU A 1 108 ? 9.553 7.221 -12.499 1.00 97.38 108 LEU A CA 1
ATOM 777 C C . LEU A 1 108 ? 8.902 8.289 -11.603 1.00 97.38 108 LEU A C 1
ATOM 779 O O . LEU A 1 108 ? 8.350 7.934 -10.563 1.00 97.38 108 LEU A O 1
ATOM 783 N N . ALA A 1 109 ? 8.938 9.565 -12.003 1.00 97.62 109 ALA A N 1
ATOM 784 C CA . ALA A 1 109 ? 8.408 10.702 -11.251 1.00 97.62 109 ALA A CA 1
ATOM 785 C C . ALA A 1 109 ? 6.906 10.560 -10.972 1.00 97.62 109 ALA A C 1
ATOM 787 O O . ALA A 1 109 ? 6.489 10.750 -9.827 1.00 97.62 109 ALA A O 1
ATOM 788 N N . ASN A 1 110 ? 6.126 10.158 -11.979 1.00 97.88 110 ASN A N 1
ATOM 789 C CA . ASN A 1 110 ? 4.700 9.846 -11.837 1.00 97.88 110 ASN A CA 1
ATOM 790 C C . ASN A 1 110 ? 4.466 8.751 -10.774 1.00 97.88 110 ASN A C 1
ATOM 792 O O . ASN A 1 110 ? 3.592 8.869 -9.917 1.00 97.88 110 ASN A O 1
ATOM 796 N N . GLY A 1 111 ? 5.330 7.731 -10.741 1.00 98.00 111 GLY A N 1
ATOM 797 C CA . GLY A 1 111 ? 5.246 6.614 -9.797 1.00 98.00 111 GLY A CA 1
ATOM 798 C C . GLY A 1 111 ? 5.723 6.887 -8.361 1.00 98.00 111 GLY A C 1
ATOM 799 O O . GLY A 1 111 ? 5.447 6.072 -7.471 1.00 98.00 111 GLY A O 1
ATOM 800 N N . LEU A 1 112 ? 6.437 7.991 -8.092 1.00 98.25 112 LEU A N 1
ATOM 801 C CA . LEU A 1 112 ? 7.149 8.201 -6.817 1.00 98.25 112 LEU A CA 1
ATOM 802 C C . LEU A 1 112 ? 6.231 8.257 -5.592 1.00 98.25 112 LEU A C 1
ATOM 804 O O . LEU A 1 112 ? 6.621 7.782 -4.524 1.00 98.25 112 LEU A O 1
ATOM 808 N N . ALA A 1 113 ? 5.027 8.821 -5.726 1.00 98.00 113 ALA A N 1
ATOM 809 C CA . ALA A 1 113 ? 4.086 8.952 -4.613 1.00 98.00 113 ALA A CA 1
ATOM 810 C C . ALA A 1 113 ? 3.718 7.581 -4.018 1.00 98.00 113 ALA A C 1
ATOM 812 O O . ALA A 1 113 ? 3.753 7.386 -2.800 1.00 98.00 113 ALA A O 1
ATOM 813 N N . ASN A 1 114 ? 3.459 6.594 -4.874 1.00 98.44 114 ASN A N 1
ATOM 814 C CA . ASN A 1 114 ? 3.122 5.245 -4.431 1.00 98.44 114 ASN A CA 1
ATOM 815 C C . ASN A 1 114 ? 4.357 4.392 -4.098 1.00 98.44 114 ASN A C 1
ATOM 817 O O . ASN A 1 114 ? 4.275 3.556 -3.198 1.00 98.44 114 ASN A O 1
ATOM 821 N N . LEU A 1 115 ? 5.532 4.671 -4.678 1.00 98.44 115 LEU A N 1
ATOM 822 C CA . LEU A 1 115 ? 6.796 4.090 -4.191 1.00 98.44 115 LEU A CA 1
ATOM 823 C C . LEU A 1 115 ? 7.139 4.555 -2.769 1.00 98.44 115 LEU A C 1
ATOM 825 O O . LEU A 1 115 ? 7.628 3.761 -1.964 1.00 98.44 115 LEU A O 1
ATOM 829 N N . HIS A 1 116 ? 6.837 5.810 -2.414 1.00 98.00 116 HIS A N 1
ATOM 830 C CA . HIS A 1 116 ? 6.943 6.282 -1.030 1.00 98.00 116 HIS A CA 1
ATOM 831 C C . HIS A 1 116 ? 6.061 5.446 -0.102 1.00 98.00 116 HIS A C 1
ATOM 833 O O . HIS A 1 116 ? 6.549 4.934 0.907 1.00 98.00 116 HIS A O 1
ATOM 839 N N . ASN A 1 117 ? 4.789 5.243 -0.451 1.00 98.06 117 ASN A N 1
ATOM 840 C CA . ASN A 1 117 ? 3.892 4.407 0.345 1.00 98.06 117 ASN A CA 1
ATOM 841 C C . ASN A 1 117 ? 4.413 2.965 0.489 1.00 98.06 117 ASN A C 1
ATOM 843 O O . ASN A 1 117 ? 4.465 2.459 1.614 1.00 98.06 117 ASN A O 1
ATOM 847 N N . ALA A 1 118 ? 4.893 2.353 -0.599 1.00 97.81 118 ALA A N 1
ATOM 848 C CA . ALA A 1 118 ? 5.487 1.014 -0.594 1.00 97.81 118 ALA A CA 1
ATOM 849 C C . ALA A 1 118 ? 6.717 0.928 0.323 1.00 97.81 118 ALA A C 1
ATOM 851 O O . ALA A 1 118 ? 6.826 0.026 1.157 1.00 97.81 118 ALA A O 1
ATOM 852 N N . LYS A 1 119 ? 7.616 1.921 0.259 1.00 96.06 119 LYS A N 1
ATOM 853 C CA . LYS A 1 119 ? 8.770 2.036 1.165 1.00 96.06 119 LYS A CA 1
ATOM 854 C C . LYS A 1 119 ? 8.334 2.172 2.622 1.00 96.06 119 LYS A C 1
ATOM 856 O O . LYS A 1 119 ? 8.933 1.570 3.516 1.00 96.06 119 LYS A O 1
ATOM 861 N N . ARG A 1 120 ? 7.285 2.952 2.900 1.00 95.31 120 ARG A N 1
ATOM 862 C CA . ARG A 1 120 ? 6.753 3.109 4.261 1.00 95.31 120 ARG A CA 1
ATOM 863 C C . ARG A 1 120 ? 6.122 1.820 4.786 1.00 95.31 120 ARG A C 1
ATOM 865 O O . ARG A 1 120 ? 6.300 1.563 5.980 1.00 95.31 120 ARG A O 1
ATOM 872 N N . ALA A 1 121 ? 5.497 1.031 3.909 1.00 95.56 121 ALA A N 1
ATOM 873 C CA . ALA A 1 121 ? 4.918 -0.289 4.168 1.00 95.56 121 ALA A CA 1
ATOM 874 C C . ALA A 1 121 ? 5.942 -1.443 4.207 1.00 95.56 121 ALA A C 1
ATOM 876 O O . ALA A 1 121 ? 5.567 -2.566 4.555 1.00 95.56 121 ALA A O 1
ATOM 877 N N . LEU A 1 122 ? 7.215 -1.173 3.878 1.00 94.69 122 LEU A N 1
ATOM 878 C CA . LEU A 1 122 ? 8.276 -2.181 3.724 1.00 94.69 122 LEU A CA 1
ATOM 879 C C . LEU A 1 122 ? 7.894 -3.267 2.704 1.00 94.69 122 LEU A C 1
ATOM 881 O O . LEU A 1 122 ? 8.155 -4.452 2.901 1.00 94.69 122 LEU A O 1
ATOM 885 N N . SER A 1 123 ? 7.220 -2.868 1.628 1.00 95.31 123 SER A N 1
ATOM 886 C CA . SER A 1 123 ? 6.817 -3.783 0.565 1.00 95.31 123 SER A CA 1
ATOM 887 C C . SER A 1 123 ? 7.998 -4.071 -0.362 1.00 95.31 123 SER A C 1
ATOM 889 O O . SER A 1 123 ? 8.613 -3.117 -0.847 1.00 95.31 123 SER A O 1
ATOM 891 N N . PRO A 1 124 ? 8.328 -5.349 -0.622 1.00 94.50 124 PRO A N 1
ATOM 892 C CA . PRO A 1 124 ? 9.423 -5.705 -1.513 1.00 94.50 124 PRO A CA 1
ATOM 893 C C . PRO A 1 124 ? 9.042 -5.410 -2.969 1.00 94.50 124 PRO A C 1
ATOM 895 O O . PRO A 1 124 ? 8.268 -6.145 -3.582 1.00 94.50 124 PRO A O 1
ATOM 898 N N . VAL A 1 125 ? 9.590 -4.329 -3.522 1.00 97.50 125 VAL A N 1
ATOM 899 C CA . VAL A 1 125 ? 9.354 -3.910 -4.912 1.00 97.50 125 VAL A CA 1
ATOM 900 C C . VAL A 1 125 ? 10.686 -3.816 -5.642 1.00 97.50 125 VAL A C 1
ATOM 902 O O . VAL A 1 125 ? 11.586 -3.090 -5.217 1.00 97.50 125 VAL A O 1
ATOM 905 N N . VAL A 1 126 ? 10.801 -4.535 -6.758 1.00 97.62 126 VAL A N 1
ATOM 906 C CA . VAL A 1 126 ? 11.931 -4.420 -7.689 1.00 97.62 126 VAL A CA 1
ATOM 907 C C . VAL A 1 126 ? 11.524 -3.445 -8.788 1.00 97.62 126 VAL A C 1
ATOM 909 O O . VAL A 1 126 ? 10.812 -3.809 -9.720 1.00 97.62 126 VAL A O 1
ATOM 912 N N . ASN A 1 127 ? 11.940 -2.189 -8.648 1.00 98.12 127 ASN A N 1
ATOM 913 C CA . ASN A 1 127 ? 11.557 -1.112 -9.548 1.00 98.12 127 ASN A CA 1
ATOM 914 C C . ASN A 1 127 ? 12.545 -0.987 -10.706 1.00 98.12 127 ASN A C 1
ATOM 916 O O . ASN A 1 127 ? 13.661 -0.499 -10.532 1.00 98.12 127 ASN A O 1
ATOM 920 N N . LEU A 1 128 ? 12.148 -1.448 -11.886 1.00 97.88 128 LEU A N 1
ATOM 921 C CA . LEU A 1 128 ? 12.946 -1.325 -13.099 1.00 97.88 128 LEU A CA 1
ATOM 922 C C . LEU A 1 128 ? 12.607 -0.006 -13.784 1.00 97.88 128 LEU A C 1
ATOM 924 O O . LEU A 1 128 ? 11.435 0.309 -13.994 1.00 97.88 128 LEU A O 1
ATOM 928 N N . VAL A 1 129 ? 13.634 0.747 -14.160 1.00 97.12 129 VAL A N 1
ATOM 929 C CA . VAL A 1 129 ? 13.477 2.000 -14.901 1.00 97.12 129 VAL A CA 1
ATOM 930 C C . VAL A 1 129 ? 14.358 1.928 -16.134 1.00 97.12 129 VAL A C 1
ATOM 932 O O . VAL A 1 129 ? 15.579 1.809 -16.006 1.00 97.12 129 VAL A O 1
ATOM 935 N N . GLY A 1 130 ? 13.771 1.956 -17.329 1.00 94.81 130 GLY A N 1
ATOM 936 C CA . GLY A 1 130 ? 14.585 2.028 -18.539 1.00 94.81 130 GLY A CA 1
ATOM 937 C C . GLY A 1 130 ? 15.172 3.428 -18.706 1.00 94.81 130 GLY A C 1
ATOM 938 O O . GLY A 1 130 ? 14.551 4.426 -18.343 1.00 94.81 130 GLY A O 1
ATOM 939 N N . ALA A 1 131 ? 16.398 3.488 -19.219 1.00 93.94 131 ALA A N 1
ATOM 940 C CA . ALA A 1 131 ? 17.159 4.720 -19.395 1.00 93.94 131 ALA A CA 1
ATOM 941 C C . ALA A 1 131 ? 17.626 4.902 -20.846 1.00 93.94 131 ALA A C 1
ATOM 943 O O . ALA A 1 131 ? 17.650 3.955 -21.647 1.00 93.94 131 ALA A O 1
ATOM 944 N N . SER A 1 132 ? 17.957 6.147 -21.208 1.00 92.56 132 SER A N 1
ATOM 945 C CA . SER A 1 132 ? 18.587 6.491 -22.486 1.00 92.56 132 SER A CA 1
ATOM 946 C C . SER A 1 132 ? 19.794 5.594 -22.754 1.00 92.56 132 SER A C 1
ATOM 948 O O . SER A 1 132 ? 20.421 5.074 -21.831 1.00 92.56 132 SER A O 1
ATOM 950 N N . ALA A 1 133 ? 20.124 5.392 -24.029 1.00 92.50 133 ALA A N 1
ATOM 951 C CA . ALA A 1 133 ? 21.365 4.715 -24.382 1.00 92.50 133 ALA A CA 1
ATOM 952 C C . ALA A 1 133 ? 22.560 5.466 -23.777 1.00 92.50 133 ALA A C 1
ATOM 954 O O . ALA A 1 133 ? 22.597 6.698 -23.828 1.00 92.50 133 ALA A O 1
ATOM 955 N N . THR A 1 134 ? 23.563 4.745 -23.273 1.00 92.81 134 THR A N 1
ATOM 956 C CA . THR A 1 134 ? 24.677 5.369 -22.540 1.00 92.81 134 THR A CA 1
ATOM 957 C C . THR A 1 134 ? 25.426 6.431 -23.350 1.00 92.81 134 THR A C 1
ATOM 959 O O . THR A 1 134 ? 25.883 7.435 -22.810 1.00 92.81 134 THR A O 1
ATOM 962 N N . THR A 1 135 ? 25.489 6.247 -24.670 1.00 91.50 135 THR A N 1
ATOM 963 C CA . THR A 1 135 ? 26.104 7.177 -25.635 1.00 91.50 135 THR A CA 1
ATOM 964 C C . THR A 1 135 ? 25.351 8.495 -25.824 1.00 91.50 135 THR A C 1
ATOM 966 O O . THR A 1 135 ? 25.910 9.426 -26.398 1.00 91.50 135 THR A O 1
ATOM 969 N N . HIS A 1 136 ? 24.093 8.578 -25.386 1.00 90.75 136 HIS A N 1
ATOM 970 C CA . HIS A 1 136 ? 23.235 9.751 -25.560 1.00 90.75 136 HIS A CA 1
ATOM 971 C C . HIS A 1 136 ? 23.113 10.614 -24.297 1.00 90.75 136 HIS A C 1
ATOM 973 O O . HIS A 1 136 ? 22.615 11.731 -24.404 1.00 90.75 136 HIS A O 1
ATOM 979 N N . HIS A 1 137 ? 23.598 10.152 -23.137 1.00 86.62 137 HIS A N 1
ATOM 980 C CA . HIS A 1 137 ? 23.472 10.894 -21.874 1.00 86.62 137 HIS A CA 1
ATOM 981 C C . HIS A 1 137 ? 24.093 12.300 -21.938 1.00 86.62 137 HIS A C 1
ATOM 983 O O . HIS A 1 137 ? 23.482 13.264 -21.491 1.00 86.62 137 HIS A O 1
ATOM 989 N N . GLU A 1 138 ? 25.281 12.454 -22.538 1.00 88.69 138 GLU A N 1
ATOM 990 C CA . GLU A 1 138 ? 25.969 13.759 -22.623 1.00 88.69 138 GLU A CA 1
ATOM 991 C C . GLU A 1 138 ? 25.288 14.759 -23.572 1.00 88.69 138 GLU A C 1
ATOM 993 O O . GLU A 1 138 ? 25.659 15.931 -23.604 1.00 88.69 138 GLU A O 1
ATOM 998 N N . LEU A 1 139 ? 24.309 14.306 -24.361 1.00 92.38 139 LEU A N 1
ATOM 999 C CA . LEU A 1 139 ? 23.600 15.142 -25.327 1.00 92.38 139 LEU A CA 1
ATOM 1000 C C . LEU A 1 139 ? 22.400 15.875 -24.719 1.00 92.38 139 LEU A C 1
ATOM 1002 O O . LEU A 1 139 ? 21.818 16.700 -25.420 1.00 92.38 139 LEU A O 1
ATOM 1006 N N . ASP A 1 140 ? 22.038 15.575 -23.464 1.00 89.62 140 ASP A N 1
ATOM 1007 C CA . ASP A 1 140 ? 20.901 16.181 -22.754 1.00 89.62 140 ASP A CA 1
ATOM 1008 C C . ASP A 1 140 ? 19.605 16.112 -23.584 1.00 89.62 140 ASP A C 1
ATOM 1010 O O . ASP A 1 140 ? 18.977 17.111 -23.942 1.00 89.62 140 ASP A O 1
ATOM 1014 N N . GLY A 1 141 ? 19.255 14.889 -23.998 1.00 90.62 141 GLY A N 1
ATOM 1015 C CA . GLY A 1 141 ? 18.049 14.641 -24.784 1.00 90.62 141 GLY A CA 1
ATOM 1016 C C . GLY A 1 141 ? 16.767 15.047 -24.035 1.00 90.62 141 GLY A C 1
ATOM 1017 O O . GLY A 1 141 ? 16.770 15.152 -22.815 1.00 90.62 141 GLY A O 1
ATOM 1018 N N . PRO A 1 142 ? 15.617 15.206 -24.719 1.00 90.81 142 PRO A N 1
ATOM 1019 C CA . PRO A 1 142 ? 14.400 15.747 -24.093 1.00 90.81 142 PRO A CA 1
ATOM 1020 C C . PRO A 1 142 ? 13.847 14.982 -22.877 1.00 90.81 142 PRO A C 1
ATOM 1022 O O . PRO A 1 142 ? 13.064 15.545 -22.117 1.00 90.81 142 PRO A O 1
ATOM 1025 N N . LEU A 1 143 ? 14.193 13.699 -22.728 1.00 89.69 143 LEU A N 1
ATOM 1026 C CA . LEU A 1 143 ? 13.793 12.843 -21.602 1.00 89.69 143 LEU A CA 1
ATOM 1027 C C . LEU A 1 143 ? 14.956 12.539 -20.646 1.00 89.69 143 LEU A C 1
ATOM 1029 O O . LEU A 1 143 ? 14.782 11.757 -19.713 1.00 89.69 143 LEU A O 1
ATOM 1033 N N . GLU A 1 144 ? 16.130 13.123 -20.891 1.00 90.44 144 GLU A N 1
ATOM 1034 C CA . GLU A 1 144 ? 17.320 12.910 -20.082 1.00 90.44 144 GLU A CA 1
ATOM 1035 C C . GLU A 1 144 ? 17.139 13.521 -18.691 1.00 90.44 144 GLU A C 1
ATOM 1037 O O . GLU A 1 144 ? 16.577 14.605 -18.517 1.00 90.44 144 GLU A O 1
ATOM 1042 N N . CYS A 1 145 ? 17.571 12.787 -17.671 1.00 90.81 145 CYS A N 1
ATOM 1043 C CA . CYS A 1 145 ? 17.378 13.174 -16.282 1.00 90.81 145 CYS A CA 1
ATOM 1044 C C . CYS A 1 145 ? 18.268 12.344 -15.361 1.00 90.81 145 CYS A C 1
ATOM 1046 O O . CYS A 1 145 ? 18.589 11.190 -15.650 1.00 90.81 145 CYS A O 1
ATOM 1048 N N . ASP A 1 146 ? 18.572 12.884 -14.184 1.00 94.38 146 ASP A N 1
ATOM 1049 C CA . ASP A 1 146 ? 19.259 12.122 -13.146 1.00 94.38 146 ASP A CA 1
ATOM 1050 C C . ASP A 1 146 ? 18.286 11.168 -12.427 1.00 94.38 146 ASP A C 1
ATOM 1052 O O . ASP A 1 146 ? 17.679 11.493 -11.399 1.00 94.38 146 ASP A O 1
ATOM 1056 N N . ILE A 1 147 ? 18.111 9.976 -13.005 1.00 96.50 147 ILE A N 1
ATOM 1057 C CA . ILE A 1 147 ? 17.232 8.928 -12.467 1.00 96.50 147 ILE A CA 1
ATOM 1058 C C . ILE A 1 147 ? 17.760 8.413 -11.117 1.00 96.50 147 ILE A C 1
ATOM 1060 O O . ILE A 1 147 ? 16.960 8.058 -10.250 1.00 96.50 147 ILE A O 1
ATOM 1064 N N . GLU A 1 148 ? 19.081 8.399 -10.895 1.00 97.06 148 GLU A N 1
ATOM 1065 C CA . GLU A 1 148 ? 19.667 7.947 -9.625 1.00 97.06 148 GLU A CA 1
ATOM 1066 C C . GLU A 1 148 ? 19.242 8.865 -8.469 1.00 97.06 148 GLU A C 1
ATOM 1068 O O . GLU A 1 148 ? 18.750 8.382 -7.441 1.00 97.06 148 GLU A O 1
ATOM 1073 N N . ILE A 1 149 ? 19.361 10.186 -8.657 1.00 96.50 149 ILE A N 1
ATOM 1074 C CA . ILE A 1 149 ? 18.901 11.187 -7.685 1.00 96.50 149 ILE A CA 1
ATOM 1075 C C . ILE A 1 149 ? 17.387 11.098 -7.493 1.00 96.50 149 ILE A C 1
ATOM 1077 O O . ILE A 1 149 ? 16.912 11.139 -6.355 1.00 96.50 149 ILE A O 1
ATOM 1081 N N . LEU A 1 150 ? 16.625 10.945 -8.578 1.00 96.88 150 LEU A N 1
ATOM 1082 C CA . LEU A 1 150 ? 15.166 10.871 -8.523 1.00 96.88 150 LEU A CA 1
ATOM 1083 C C . LEU A 1 150 ? 14.668 9.634 -7.751 1.00 96.88 150 LEU A C 1
ATOM 1085 O O . LEU A 1 150 ? 13.726 9.727 -6.963 1.00 96.88 150 LEU A O 1
ATOM 1089 N N . ALA A 1 151 ? 15.319 8.482 -7.934 1.00 97.19 151 ALA A N 1
ATOM 1090 C CA . ALA A 1 151 ? 14.953 7.216 -7.297 1.00 97.19 151 ALA A CA 1
ATOM 1091 C C . ALA A 1 151 ? 15.349 7.134 -5.813 1.00 97.19 151 ALA A C 1
ATOM 1093 O O . ALA A 1 151 ? 14.688 6.439 -5.028 1.00 97.19 151 ALA A O 1
ATOM 1094 N N . GLY A 1 152 ? 16.432 7.813 -5.423 1.00 96.19 152 GLY A N 1
ATOM 1095 C CA . GLY A 1 152 ? 17.049 7.721 -4.096 1.00 96.19 152 GLY A CA 1
ATOM 1096 C C . GLY A 1 152 ? 16.085 7.924 -2.917 1.00 96.19 152 GLY A C 1
ATOM 1097 O O . GLY A 1 152 ? 16.030 7.064 -2.032 1.00 96.19 152 GLY A O 1
ATOM 1098 N N . PRO A 1 153 ? 15.274 9.000 -2.880 1.00 95.56 153 PRO A N 1
ATOM 1099 C CA . PRO A 1 153 ? 14.362 9.271 -1.769 1.00 95.56 153 PRO A CA 1
ATOM 1100 C C . PRO A 1 153 ? 13.356 8.147 -1.497 1.00 95.56 153 PRO A C 1
ATOM 1102 O O . PRO A 1 153 ? 13.044 7.870 -0.333 1.00 95.56 153 PRO A O 1
ATOM 1105 N N . MET A 1 154 ? 12.900 7.453 -2.544 1.00 95.19 154 MET A N 1
ATOM 1106 C CA . MET A 1 154 ? 11.842 6.437 -2.454 1.00 95.19 154 MET A CA 1
ATOM 1107 C C . MET A 1 154 ? 12.372 5.004 -2.453 1.00 95.19 154 MET A C 1
ATOM 1109 O O . MET A 1 154 ? 11.599 4.078 -2.241 1.00 95.19 154 MET A O 1
ATOM 1113 N N . SER A 1 155 ? 13.688 4.817 -2.586 1.00 95.88 155 SER A N 1
ATOM 1114 C CA . SER A 1 155 ? 14.333 3.500 -2.602 1.00 95.88 155 SER A CA 1
ATOM 1115 C C . SER A 1 155 ? 15.215 3.284 -1.366 1.00 95.88 155 SER A C 1
ATOM 1117 O O . SER A 1 155 ? 15.663 4.236 -0.725 1.00 95.88 155 SER A O 1
ATOM 1119 N N . GLY A 1 156 ? 15.419 2.027 -0.972 1.00 94.06 156 GLY A N 1
ATOM 1120 C CA . GLY A 1 156 ? 16.478 1.618 -0.037 1.00 94.06 156 GLY A CA 1
ATOM 1121 C C . GLY A 1 156 ? 17.787 1.271 -0.754 1.00 94.06 156 GLY A C 1
ATOM 1122 O O . GLY A 1 156 ? 18.849 1.244 -0.138 1.00 94.06 156 GLY A O 1
ATOM 1123 N N . TRP A 1 157 ? 17.704 1.036 -2.064 1.00 96.75 157 TRP A N 1
ATOM 1124 C CA . TRP A 1 157 ? 18.816 0.684 -2.933 1.00 96.75 157 TRP A CA 1
ATOM 1125 C C . TRP A 1 157 ? 18.564 1.233 -4.336 1.00 96.75 157 TRP A C 1
ATOM 1127 O O . TRP A 1 157 ? 17.445 1.133 -4.839 1.00 96.75 157 TRP A O 1
ATOM 1137 N N . VAL A 1 158 ? 19.593 1.809 -4.956 1.00 97.88 158 VAL A N 1
ATOM 1138 C CA . VAL A 1 158 ? 19.554 2.317 -6.333 1.00 97.88 158 VAL A CA 1
ATOM 1139 C C . VAL A 1 158 ? 20.837 1.903 -7.042 1.00 97.88 158 VAL A C 1
ATOM 1141 O O . VAL A 1 158 ? 21.920 1.980 -6.454 1.00 97.88 158 VAL A O 1
ATOM 1144 N N . ARG A 1 159 ? 20.729 1.468 -8.297 1.00 97.94 159 ARG A N 1
ATOM 1145 C CA . ARG A 1 159 ? 21.886 1.210 -9.158 1.00 97.94 159 ARG A CA 1
ATOM 1146 C C . ARG A 1 159 ? 21.536 1.415 -10.622 1.00 97.94 159 ARG A C 1
ATOM 1148 O O . ARG A 1 159 ? 20.493 0.948 -11.065 1.00 97.94 159 ARG A O 1
ATOM 1155 N N . THR A 1 160 ? 22.465 1.994 -11.373 1.00 97.75 160 THR A N 1
ATOM 1156 C CA . THR A 1 160 ? 22.449 1.977 -12.840 1.00 97.75 160 THR A CA 1
ATOM 1157 C C . THR A 1 160 ? 23.367 0.890 -13.370 1.00 97.75 160 THR A C 1
ATOM 1159 O O . THR A 1 160 ? 24.522 0.784 -12.943 1.00 97.75 160 THR A O 1
ATOM 1162 N N . VAL A 1 161 ? 22.867 0.084 -14.306 1.00 97.06 161 VAL A N 1
ATOM 1163 C CA . VAL A 1 161 ? 23.685 -0.894 -15.032 1.00 97.06 161 VAL A CA 1
ATOM 1164 C C . VAL A 1 161 ? 24.701 -0.136 -15.882 1.00 97.06 161 VAL A C 1
ATOM 1166 O O . VAL A 1 161 ? 24.334 0.737 -16.660 1.00 97.06 161 VAL A O 1
ATOM 1169 N N . ARG A 1 162 ? 25.989 -0.464 -15.733 1.00 95.88 162 ARG A N 1
ATOM 1170 C CA . ARG A 1 162 ? 27.091 0.190 -16.473 1.00 95.88 162 ARG A CA 1
ATOM 1171 C C . ARG A 1 162 ? 27.747 -0.704 -17.523 1.00 95.88 162 ARG A C 1
ATOM 1173 O O . ARG A 1 162 ? 28.561 -0.236 -18.309 1.00 95.88 162 ARG A O 1
ATOM 1180 N N . ASP A 1 163 ? 27.418 -1.992 -17.515 1.00 94.94 163 ASP A N 1
ATOM 1181 C CA . ASP A 1 163 ? 27.938 -2.991 -18.444 1.00 94.94 163 ASP A CA 1
ATOM 1182 C C . ASP A 1 163 ? 26.896 -4.104 -18.601 1.00 94.94 163 ASP A C 1
ATOM 1184 O O . ASP A 1 163 ? 26.430 -4.662 -17.604 1.00 94.94 163 ASP A O 1
ATOM 1188 N N . ALA A 1 164 ? 26.548 -4.462 -19.839 1.00 93.00 164 ALA A N 1
ATOM 1189 C CA . ALA A 1 164 ? 25.580 -5.520 -20.133 1.00 93.00 164 ALA A CA 1
ATOM 1190 C C . ALA A 1 164 ? 25.961 -6.873 -19.502 1.00 93.00 164 ALA A C 1
ATOM 1192 O O . ALA A 1 164 ? 25.097 -7.673 -19.149 1.00 93.00 164 ALA A O 1
ATOM 1193 N N . ARG A 1 165 ? 27.255 -7.130 -19.270 1.00 91.56 165 ARG A N 1
ATOM 1194 C CA . ARG A 1 165 ? 27.744 -8.349 -18.599 1.00 91.56 165 ARG A CA 1
ATOM 1195 C C . ARG A 1 165 ? 27.402 -8.393 -17.107 1.00 91.56 165 ARG A C 1
ATOM 1197 O O . ARG A 1 165 ? 27.411 -9.476 -16.525 1.00 91.56 165 ARG A O 1
ATOM 1204 N N . LEU A 1 166 ? 27.108 -7.247 -16.489 1.00 93.38 166 LEU A N 1
ATOM 1205 C CA . LEU A 1 166 ? 26.757 -7.131 -15.071 1.00 93.38 166 LEU A CA 1
ATOM 1206 C C . LEU A 1 166 ? 25.251 -7.202 -14.814 1.00 93.38 166 LEU A C 1
ATOM 1208 O O . LEU A 1 166 ? 24.861 -7.448 -13.675 1.00 93.38 166 LEU A O 1
ATOM 1212 N N . ILE A 1 167 ? 24.405 -7.074 -15.841 1.00 94.19 167 ILE A N 1
ATOM 1213 C CA . ILE A 1 167 ? 22.948 -6.942 -15.678 1.00 94.19 167 ILE A CA 1
ATOM 1214 C C . ILE A 1 167 ? 22.329 -8.067 -14.841 1.00 94.19 167 ILE A C 1
ATOM 1216 O O . ILE A 1 167 ? 21.498 -7.818 -13.973 1.00 94.19 167 ILE A O 1
ATOM 1220 N N . THR A 1 168 ? 22.791 -9.307 -15.015 1.00 93.38 168 THR A N 1
ATOM 1221 C CA . THR A 1 168 ? 22.354 -10.454 -14.209 1.00 93.38 168 THR A CA 1
ATOM 1222 C C . THR A 1 168 ? 22.722 -10.286 -12.732 1.00 93.38 168 THR A C 1
ATOM 1224 O O . THR A 1 168 ? 21.910 -10.574 -11.853 1.00 93.38 168 THR A O 1
ATOM 1227 N N . ALA A 1 169 ? 23.944 -9.838 -12.437 1.00 93.88 169 ALA A N 1
ATOM 1228 C CA . ALA A 1 169 ? 24.405 -9.629 -11.067 1.00 93.88 169 ALA A CA 1
ATOM 1229 C C . ALA A 1 169 ? 23.691 -8.438 -10.410 1.00 93.88 169 ALA A C 1
ATOM 1231 O O . ALA A 1 169 ? 23.294 -8.529 -9.249 1.00 93.88 169 ALA A O 1
ATOM 1232 N N . ASP A 1 170 ? 23.471 -7.360 -11.162 1.00 96.12 170 ASP A N 1
ATOM 1233 C CA . ASP A 1 170 ? 22.755 -6.173 -10.695 1.00 96.12 170 ASP A CA 1
ATOM 1234 C C . ASP A 1 170 ? 21.272 -6.462 -10.445 1.00 96.12 170 ASP A C 1
ATOM 1236 O O . ASP A 1 170 ? 20.735 -6.052 -9.418 1.00 96.12 170 ASP A O 1
ATOM 1240 N N . THR A 1 171 ? 20.638 -7.265 -11.304 1.00 95.12 171 THR A N 1
ATOM 1241 C CA . THR A 1 171 ? 19.256 -7.731 -11.110 1.00 95.12 171 THR A CA 1
ATOM 1242 C C . THR A 1 171 ? 19.129 -8.570 -9.841 1.00 95.12 171 THR A C 1
ATOM 1244 O O . THR A 1 171 ? 18.236 -8.335 -9.030 1.00 95.12 171 THR A O 1
ATOM 1247 N N . ARG A 1 172 ? 20.061 -9.502 -9.589 1.00 94.00 172 ARG A N 1
ATOM 1248 C CA . ARG A 1 172 ? 20.083 -10.258 -8.322 1.00 94.00 172 ARG A CA 1
ATOM 1249 C C . ARG A 1 172 ? 20.257 -9.346 -7.119 1.00 94.00 172 ARG A C 1
ATOM 1251 O O . ARG A 1 172 ? 19.581 -9.540 -6.114 1.00 94.00 172 ARG A O 1
ATOM 1258 N N . ALA A 1 173 ? 21.158 -8.370 -7.212 1.00 94.19 173 ALA A N 1
ATOM 1259 C CA . ALA A 1 173 ? 21.387 -7.419 -6.136 1.00 94.19 173 ALA A CA 1
ATOM 1260 C C . ALA A 1 173 ? 20.124 -6.599 -5.837 1.00 94.19 173 ALA A C 1
ATOM 1262 O O . ALA A 1 173 ? 19.800 -6.434 -4.665 1.00 94.19 173 ALA A O 1
ATOM 1263 N N . ALA A 1 174 ? 19.383 -6.168 -6.862 1.00 95.56 174 ALA A N 1
ATOM 1264 C CA . ALA A 1 174 ? 18.107 -5.473 -6.702 1.00 95.56 174 ALA A CA 1
ATOM 1265 C C . ALA A 1 174 ? 17.061 -6.351 -5.995 1.00 95.56 174 ALA A C 1
ATOM 1267 O O . ALA A 1 174 ? 16.445 -5.919 -5.026 1.00 95.56 174 ALA A O 1
ATOM 1268 N N . ILE A 1 175 ? 16.906 -7.610 -6.420 1.00 93.69 175 ILE A N 1
ATOM 1269 C CA . ILE A 1 175 ? 15.944 -8.551 -5.819 1.00 93.69 175 ILE A CA 1
ATOM 1270 C C . ILE A 1 175 ? 16.283 -8.853 -4.354 1.00 93.69 175 ILE A C 1
ATOM 1272 O O . ILE A 1 175 ? 15.391 -8.907 -3.502 1.00 93.69 175 ILE A O 1
ATOM 1276 N N . VAL A 1 176 ? 17.570 -9.048 -4.049 1.00 91.62 176 VAL A N 1
ATOM 1277 C CA . VAL A 1 176 ? 18.037 -9.244 -2.672 1.00 91.62 176 VAL A CA 1
ATOM 1278 C C . VAL A 1 176 ? 17.800 -7.978 -1.855 1.00 91.62 176 VAL A C 1
ATOM 1280 O O . VAL A 1 176 ? 17.257 -8.078 -0.761 1.00 91.62 176 VAL A O 1
ATOM 1283 N N . ALA A 1 177 ? 18.137 -6.801 -2.384 1.00 92.50 177 ALA A N 1
ATOM 1284 C CA . ALA A 1 177 ? 17.965 -5.525 -1.693 1.00 92.50 177 ALA A CA 1
ATOM 1285 C C . ALA A 1 177 ? 16.493 -5.175 -1.426 1.00 92.50 177 ALA A C 1
ATOM 1287 O O . ALA A 1 177 ? 16.189 -4.589 -0.391 1.00 92.50 177 ALA A O 1
ATOM 1288 N N . ALA A 1 178 ? 15.573 -5.571 -2.312 1.00 92.12 178 ALA A N 1
ATOM 1289 C CA . ALA A 1 178 ? 14.136 -5.401 -2.100 1.00 92.12 178 ALA A CA 1
ATOM 1290 C C . ALA A 1 178 ? 13.616 -6.202 -0.889 1.00 92.12 178 ALA A C 1
ATOM 1292 O O . ALA A 1 178 ? 12.577 -5.857 -0.331 1.00 92.12 178 ALA A O 1
ATOM 1293 N N . HIS A 1 179 ? 14.334 -7.246 -0.456 1.00 83.50 179 HIS A N 1
ATOM 1294 C CA . HIS A 1 179 ? 13.977 -8.069 0.704 1.00 83.50 179 HIS A CA 1
ATOM 1295 C C . HIS A 1 179 ? 14.861 -7.860 1.933 1.00 83.50 179 HIS A C 1
ATOM 1297 O O . HIS A 1 179 ? 14.388 -8.027 3.053 1.00 83.50 179 HIS A O 1
ATOM 1303 N N . LEU A 1 180 ? 16.156 -7.602 1.751 1.00 77.44 180 LEU A N 1
ATOM 1304 C CA . LEU A 1 180 ? 17.172 -7.734 2.793 1.00 77.44 180 LEU A CA 1
ATOM 1305 C C . LEU A 1 180 ? 18.205 -6.598 2.725 1.00 77.44 180 LEU A C 1
ATOM 1307 O O . LEU A 1 180 ? 18.587 -6.178 1.635 1.00 77.44 180 LEU A O 1
ATOM 1311 N N . PRO A 1 181 ? 18.739 -6.138 3.873 1.00 68.00 181 PRO A N 1
ATOM 1312 C CA . PRO A 1 181 ? 18.324 -6.473 5.240 1.00 68.00 181 PRO A CA 1
ATOM 1313 C C . PRO A 1 181 ? 17.007 -5.792 5.651 1.00 68.00 181 PRO A C 1
ATOM 1315 O O . PRO A 1 181 ? 16.392 -6.212 6.624 1.00 68.00 181 PRO A O 1
ATOM 1318 N N . THR A 1 182 ? 16.562 -4.776 4.909 1.00 77.00 182 THR A N 1
ATOM 1319 C CA . THR A 1 182 ? 15.315 -4.040 5.153 1.00 77.00 182 THR A CA 1
ATOM 1320 C C . THR A 1 182 ? 14.441 -4.144 3.906 1.00 77.00 182 THR A C 1
ATOM 1322 O O . THR A 1 182 ? 14.797 -3.515 2.908 1.00 77.00 182 THR A O 1
ATOM 1325 N N . PRO A 1 183 ? 13.324 -4.898 3.937 1.00 83.75 183 PRO A N 1
ATOM 1326 C CA . PRO A 1 183 ? 12.408 -4.973 2.811 1.00 83.75 183 PRO A CA 1
ATOM 1327 C C . PRO A 1 183 ? 11.935 -3.588 2.368 1.00 83.75 183 PRO A C 1
ATOM 1329 O O . PRO A 1 183 ? 11.714 -2.695 3.192 1.00 83.75 183 PRO A O 1
ATOM 1332 N N . GLY A 1 184 ? 11.764 -3.406 1.067 1.00 91.69 184 GLY A N 1
ATOM 1333 C CA . GLY A 1 184 ? 11.341 -2.134 0.506 1.00 91.69 184 GLY A CA 1
ATOM 1334 C C . GLY A 1 184 ? 11.573 -2.046 -0.994 1.00 91.69 184 GLY A C 1
ATOM 1335 O O . GLY A 1 184 ? 11.703 -3.047 -1.696 1.00 91.69 184 GLY A O 1
ATOM 1336 N N . VAL A 1 185 ? 11.641 -0.812 -1.482 1.00 97.19 185 VAL A N 1
ATOM 1337 C CA . VAL A 1 185 ? 11.844 -0.514 -2.900 1.00 97.19 185 VAL A CA 1
ATOM 1338 C C . VAL A 1 185 ? 13.337 -0.571 -3.240 1.00 97.19 185 VAL A C 1
ATOM 1340 O O . VAL A 1 185 ? 14.142 0.145 -2.633 1.00 97.19 185 VAL A O 1
ATOM 1343 N N . ALA A 1 186 ? 13.703 -1.375 -4.235 1.00 97.69 186 ALA A N 1
ATOM 1344 C CA . ALA A 1 186 ? 15.025 -1.385 -4.855 1.00 97.69 186 ALA A CA 1
ATOM 1345 C C . ALA A 1 186 ? 14.899 -0.986 -6.327 1.00 97.69 186 ALA A C 1
ATOM 1347 O O . ALA A 1 186 ? 14.216 -1.668 -7.088 1.00 97.69 186 ALA A O 1
ATOM 1348 N N . THR A 1 187 ? 15.554 0.106 -6.727 1.00 98.25 187 THR A N 1
ATOM 1349 C CA . THR A 1 187 ? 15.475 0.625 -8.097 1.00 98.25 187 THR A CA 1
ATOM 1350 C C . THR A 1 187 ? 16.699 0.224 -8.915 1.00 98.25 187 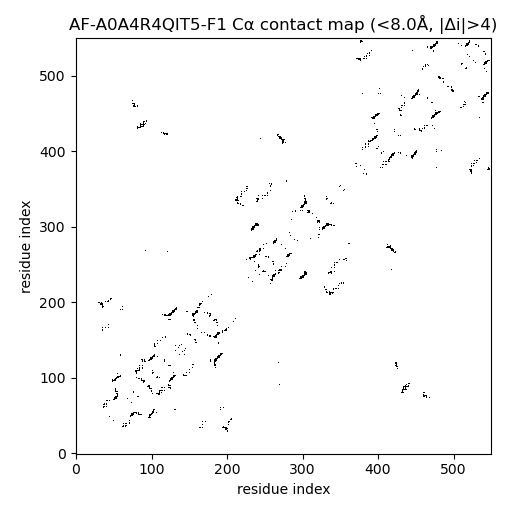THR A C 1
ATOM 1352 O O . THR A 1 187 ? 17.830 0.545 -8.547 1.00 98.25 187 THR A O 1
ATOM 1355 N N . LEU A 1 188 ? 16.474 -0.457 -10.038 1.00 98.19 188 LEU A N 1
ATOM 1356 C CA . LEU A 1 188 ? 17.495 -0.802 -11.023 1.00 98.19 188 LEU A CA 1
ATOM 1357 C C . LEU A 1 188 ? 17.237 -0.030 -12.319 1.00 98.19 188 LEU A C 1
ATOM 1359 O O . LEU A 1 188 ? 16.198 -0.195 -12.954 1.00 98.19 188 LEU A O 1
ATOM 1363 N N . ILE A 1 189 ? 18.204 0.791 -12.710 1.00 97.75 189 ILE A N 1
ATOM 1364 C CA . ILE A 1 189 ? 18.144 1.635 -13.901 1.00 97.75 189 ILE A CA 1
ATOM 1365 C C . ILE A 1 189 ? 18.881 0.919 -15.033 1.00 97.75 189 ILE A C 1
ATOM 1367 O O . ILE A 1 189 ? 20.033 0.503 -14.866 1.00 97.75 189 ILE A O 1
ATOM 1371 N N . VAL A 1 190 ? 18.215 0.751 -16.173 1.00 96.56 190 VAL A N 1
ATOM 1372 C CA . VAL A 1 190 ? 18.682 -0.096 -17.277 1.00 96.56 190 VAL A CA 1
ATOM 1373 C C . VAL A 1 190 ? 18.758 0.718 -18.574 1.00 96.56 190 VAL A C 1
ATOM 1375 O O . VAL A 1 190 ? 17.734 0.920 -19.227 1.00 96.56 190 VAL A O 1
ATOM 1378 N N . PRO A 1 191 ? 19.956 1.180 -18.979 1.00 95.44 191 PRO A N 1
ATOM 1379 C CA . PRO A 1 191 ? 20.156 1.819 -20.278 1.00 95.44 191 PRO A CA 1
ATOM 1380 C C . PRO A 1 191 ? 19.769 0.900 -21.441 1.00 95.44 191 PRO A C 1
ATOM 1382 O O . PRO A 1 191 ? 20.128 -0.281 -21.463 1.00 95.44 191 PRO A O 1
ATOM 1385 N N . SER A 1 192 ? 19.045 1.449 -22.415 1.00 93.94 192 SER A N 1
ATOM 1386 C CA . SER A 1 192 ? 18.501 0.693 -23.557 1.00 93.94 192 SER A CA 1
ATOM 1387 C C . SER A 1 192 ? 19.565 -0.021 -24.404 1.00 93.94 192 SER A C 1
ATOM 1389 O O . SER A 1 192 ? 19.368 -1.165 -24.811 1.00 93.94 192 SER A O 1
ATOM 1391 N N . ASP A 1 193 ? 20.729 0.593 -24.620 1.00 94.12 193 ASP A N 1
ATOM 1392 C CA . ASP A 1 193 ? 21.852 -0.020 -25.339 1.00 94.12 193 ASP A CA 1
ATOM 1393 C C . ASP A 1 193 ? 22.468 -1.197 -24.573 1.00 94.12 193 ASP A C 1
ATOM 1395 O O . ASP A 1 193 ? 22.873 -2.185 -25.184 1.00 94.12 193 ASP A O 1
ATOM 1399 N N . LEU A 1 194 ? 22.492 -1.136 -23.240 1.00 95.44 194 LEU A N 1
ATOM 1400 C CA . LEU A 1 194 ? 22.962 -2.238 -22.399 1.00 95.44 194 LEU A CA 1
ATOM 1401 C C . LEU A 1 194 ? 21.933 -3.367 -22.277 1.00 95.44 194 LEU A C 1
ATOM 1403 O O . LEU A 1 194 ? 22.323 -4.527 -22.149 1.00 95.44 194 LEU A O 1
ATOM 1407 N N . ALA A 1 195 ? 20.638 -3.050 -22.351 1.00 93.69 195 ALA A N 1
ATOM 1408 C CA . ALA A 1 195 ? 19.578 -4.047 -22.465 1.00 93.69 195 ALA A CA 1
ATOM 1409 C C . ALA A 1 195 ? 19.670 -4.817 -23.798 1.00 93.69 195 ALA A C 1
ATOM 1411 O O . ALA A 1 195 ? 19.529 -6.040 -23.810 1.00 93.69 195 ALA A O 1
ATOM 1412 N N . ALA A 1 196 ? 19.966 -4.121 -24.900 1.00 93.62 196 ALA A N 1
ATOM 1413 C CA . ALA A 1 196 ? 20.103 -4.716 -26.232 1.00 93.62 196 ALA A CA 1
ATOM 1414 C C . ALA A 1 196 ? 21.444 -5.442 -26.453 1.00 93.62 196 ALA A C 1
ATOM 1416 O O . ALA A 1 196 ? 21.539 -6.355 -27.278 1.00 93.62 196 ALA A O 1
ATOM 1417 N N . ALA A 1 197 ? 22.505 -5.032 -25.754 1.00 93.31 197 ALA A N 1
ATOM 1418 C CA . ALA A 1 197 ? 23.839 -5.580 -25.952 1.00 93.31 197 ALA A CA 1
ATOM 1419 C C . ALA A 1 197 ? 23.940 -7.058 -25.522 1.00 93.31 197 ALA A C 1
ATOM 1421 O O . ALA A 1 197 ? 23.251 -7.491 -24.593 1.00 93.31 197 ALA A O 1
ATOM 1422 N N . PRO A 1 198 ? 24.841 -7.843 -26.150 1.00 92.00 198 PRO A N 1
ATOM 1423 C CA . PRO A 1 198 ? 25.114 -9.208 -25.721 1.00 92.00 198 PRO A CA 1
ATOM 1424 C C . PRO A 1 198 ? 25.529 -9.259 -24.251 1.00 92.00 198 PRO A C 1
ATOM 1426 O O . PRO A 1 198 ? 26.464 -8.573 -23.827 1.00 92.00 198 PRO A O 1
ATOM 1429 N N . SER A 1 199 ? 24.878 -10.129 -23.490 1.00 87.75 199 SER A N 1
ATOM 1430 C CA . SER A 1 199 ? 25.222 -10.422 -22.106 1.00 87.75 199 SER A CA 1
ATOM 1431 C C . SER A 1 199 ? 25.623 -11.889 -21.947 1.00 87.75 199 SER A C 1
ATOM 1433 O O . SER A 1 199 ? 25.633 -12.686 -22.887 1.00 87.75 199 SER A O 1
ATOM 1435 N N . GLY A 1 200 ? 25.974 -12.269 -20.719 1.00 76.88 200 GLY A N 1
ATOM 1436 C CA . GLY A 1 200 ? 25.977 -13.679 -20.342 1.00 76.88 200 GLY A CA 1
ATOM 1437 C C . GLY A 1 200 ? 24.546 -14.194 -20.162 1.00 76.88 200 GLY A C 1
ATOM 1438 O O . GLY A 1 200 ? 23.628 -13.416 -19.908 1.00 76.88 200 GLY A O 1
ATOM 1439 N N . GLY A 1 201 ? 24.358 -15.511 -20.251 1.00 71.31 201 GLY A N 1
ATOM 1440 C CA . GLY A 1 201 ? 23.108 -16.138 -19.817 1.00 71.31 201 GLY A CA 1
ATOM 1441 C C . GLY A 1 201 ? 22.937 -16.061 -18.295 1.00 71.31 201 GLY A C 1
ATOM 1442 O O . GLY A 1 201 ? 23.917 -16.118 -17.546 1.00 71.31 201 GLY A O 1
ATOM 1443 N N . ALA A 1 202 ? 21.692 -15.978 -17.828 1.00 74.12 202 ALA A N 1
ATOM 1444 C CA . ALA A 1 202 ? 21.390 -15.983 -16.404 1.00 74.12 202 ALA A CA 1
ATOM 1445 C C . ALA A 1 202 ? 21.506 -17.401 -15.816 1.00 74.12 202 ALA A C 1
ATOM 1447 O O . ALA A 1 202 ? 20.869 -18.343 -16.280 1.00 74.12 202 ALA A O 1
ATOM 1448 N N . VAL A 1 203 ? 22.315 -17.559 -14.764 1.00 75.00 203 VAL A N 1
ATOM 1449 C CA . VAL A 1 203 ? 22.380 -18.799 -13.966 1.00 75.00 203 VAL A CA 1
ATOM 1450 C C . VAL A 1 203 ? 22.268 -18.460 -12.492 1.00 75.00 203 VAL A C 1
ATOM 1452 O O . VAL A 1 203 ? 23.257 -18.043 -11.882 1.00 75.00 203 VAL A O 1
ATOM 1455 N N . TRP A 1 204 ? 21.075 -18.592 -11.926 1.00 79.19 204 TRP A N 1
ATOM 1456 C CA . TRP A 1 204 ? 20.829 -18.325 -10.516 1.00 79.19 204 TRP A CA 1
ATOM 1457 C C . TRP A 1 204 ? 20.124 -19.506 -9.864 1.00 79.19 204 TRP A C 1
ATOM 1459 O O . TRP A 1 204 ? 19.080 -19.940 -10.336 1.00 79.19 204 TRP A O 1
ATOM 1469 N N . ASP A 1 205 ? 20.708 -20.002 -8.778 1.00 73.25 205 ASP A N 1
ATOM 1470 C CA . ASP A 1 205 ? 20.006 -20.826 -7.802 1.00 73.25 205 ASP A CA 1
ATOM 1471 C C . ASP A 1 205 ? 19.498 -19.879 -6.710 1.00 73.25 205 ASP A C 1
ATOM 1473 O O . ASP A 1 205 ? 20.273 -19.419 -5.863 1.00 73.25 205 ASP A O 1
ATOM 1477 N N . ALA A 1 206 ? 18.245 -19.436 -6.845 1.00 68.00 206 ALA A N 1
ATOM 1478 C CA . ALA A 1 206 ? 17.691 -18.406 -5.980 1.00 68.00 206 ALA A CA 1
ATOM 1479 C C . ALA A 1 206 ? 17.567 -18.921 -4.543 1.00 68.00 206 ALA A C 1
ATOM 1481 O O . ALA A 1 206 ? 16.860 -19.904 -4.310 1.00 68.00 206 ALA A O 1
ATOM 1482 N N . PRO A 1 207 ? 18.222 -18.280 -3.552 1.00 68.25 207 PRO A N 1
ATOM 1483 C CA . PRO A 1 207 ? 17.948 -18.615 -2.167 1.00 68.25 207 PRO A CA 1
ATOM 1484 C C . PRO A 1 207 ? 16.477 -18.304 -1.889 1.00 68.25 207 PRO A C 1
ATOM 1486 O O . PRO A 1 207 ? 15.948 -17.318 -2.400 1.00 68.25 207 PRO A O 1
ATOM 1489 N N . GLY A 1 208 ? 15.816 -19.120 -1.067 1.00 68.50 208 GLY A N 1
ATOM 1490 C CA . GLY A 1 208 ? 14.468 -18.800 -0.604 1.00 68.50 208 GLY A CA 1
ATOM 1491 C C . GLY A 1 208 ? 14.485 -17.442 0.096 1.00 68.50 208 GLY A C 1
ATOM 1492 O O . GLY A 1 208 ? 15.028 -17.329 1.194 1.00 68.50 208 GLY A O 1
ATOM 1493 N N . LEU A 1 209 ? 13.933 -16.418 -0.556 1.00 72.75 209 LEU A N 1
ATOM 1494 C CA . LEU A 1 209 ? 13.885 -15.060 -0.031 1.00 72.75 209 LEU A CA 1
ATOM 1495 C C . LEU A 1 209 ? 12.865 -15.055 1.110 1.00 72.75 209 LEU A C 1
ATOM 1497 O O . LEU A 1 209 ? 11.675 -15.276 0.905 1.00 72.75 209 LEU A O 1
ATOM 1501 N N . ARG A 1 210 ? 13.361 -14.915 2.338 1.00 72.81 210 ARG A N 1
ATOM 1502 C CA . ARG A 1 210 ? 12.562 -14.883 3.566 1.00 72.81 210 ARG A CA 1
ATOM 1503 C C . ARG A 1 210 ? 12.910 -13.627 4.340 1.00 72.81 210 ARG A C 1
ATOM 1505 O O . ARG A 1 210 ? 14.027 -13.122 4.216 1.00 72.81 210 ARG A O 1
ATOM 1512 N N . LEU A 1 211 ? 11.969 -13.158 5.155 1.00 73.44 211 LEU A N 1
ATOM 1513 C CA . LEU A 1 211 ? 12.263 -12.096 6.106 1.00 73.44 211 LEU A CA 1
ATOM 1514 C C . LEU A 1 211 ? 13.430 -12.510 7.026 1.00 73.44 211 LEU A C 1
ATOM 1516 O O . LEU A 1 211 ? 13.562 -13.697 7.350 1.00 73.44 211 LEU A O 1
ATOM 1520 N N . PRO A 1 212 ? 14.269 -11.549 7.448 1.00 80.69 212 PRO A N 1
ATOM 1521 C CA . PRO A 1 212 ? 15.250 -11.758 8.499 1.00 80.69 212 PRO A CA 1
ATOM 1522 C C . PRO A 1 212 ? 14.621 -12.409 9.734 1.00 80.69 212 PRO A C 1
ATOM 1524 O O . PRO A 1 212 ? 13.553 -11.998 10.198 1.00 80.69 212 PRO A O 1
ATOM 1527 N N . ALA A 1 213 ? 15.310 -13.407 10.287 1.00 83.31 213 ALA A N 1
ATOM 1528 C CA . ALA A 1 213 ? 14.977 -13.930 11.604 1.00 83.31 213 ALA A CA 1
ATOM 1529 C C . ALA A 1 213 ? 15.127 -12.815 12.656 1.00 83.31 213 ALA A C 1
ATOM 1531 O O . ALA A 1 213 ? 16.008 -11.965 12.502 1.00 83.31 213 ALA A O 1
ATOM 1532 N N . PRO A 1 214 ? 14.308 -12.817 13.720 1.00 82.38 214 PRO A N 1
ATOM 1533 C CA . PRO A 1 214 ? 14.422 -11.819 14.772 1.00 82.38 214 PRO A CA 1
ATOM 1534 C C . PRO A 1 214 ? 15.774 -11.914 15.481 1.00 82.38 214 PRO A C 1
ATOM 1536 O O . PRO A 1 214 ? 16.307 -13.012 15.682 1.00 82.38 214 PRO A O 1
ATOM 1539 N N . SER A 1 215 ? 16.324 -10.763 15.874 1.00 77.94 215 SER A N 1
ATOM 1540 C CA . SER A 1 215 ? 17.563 -10.712 16.650 1.00 77.94 215 SER A CA 1
ATOM 1541 C C . SER A 1 215 ? 17.458 -11.513 17.958 1.00 77.94 215 SER A C 1
ATOM 1543 O O . SER A 1 215 ? 16.462 -11.440 18.679 1.00 77.94 215 SER A O 1
ATOM 1545 N N . SER A 1 216 ? 18.512 -12.262 18.303 1.00 66.94 216 SER A N 1
ATOM 1546 C CA . SER A 1 216 ? 18.538 -13.104 19.511 1.00 66.94 216 SER A CA 1
ATOM 1547 C C . SER A 1 216 ? 18.393 -12.308 20.812 1.00 66.94 216 SER A C 1
ATOM 1549 O O . SER A 1 216 ? 17.873 -12.826 21.794 1.00 66.94 216 SER A O 1
ATOM 1551 N N . ASN A 1 217 ? 18.820 -11.042 20.818 1.00 75.44 217 ASN A N 1
ATOM 1552 C CA . ASN A 1 217 ? 18.818 -10.202 22.016 1.00 75.44 217 ASN A CA 1
ATOM 1553 C C . ASN A 1 217 ? 17.420 -9.673 22.376 1.00 75.44 217 ASN A C 1
ATOM 1555 O O . ASN A 1 217 ? 17.185 -9.347 23.537 1.00 75.44 217 ASN A O 1
ATOM 1559 N N . GLY A 1 218 ? 16.486 -9.600 21.417 1.00 80.56 218 GLY A N 1
ATOM 1560 C CA . GLY A 1 218 ? 15.177 -8.973 21.633 1.00 80.56 218 GLY A CA 1
ATOM 1561 C C . GLY A 1 218 ? 14.349 -9.649 22.730 1.00 80.56 218 GLY A C 1
ATOM 1562 O O . GLY A 1 218 ? 13.675 -8.978 23.507 1.00 80.56 218 GLY A O 1
ATOM 1563 N N . VAL A 1 219 ? 14.429 -10.979 22.847 1.00 84.06 219 VAL A N 1
ATOM 1564 C CA . VAL A 1 219 ? 13.750 -11.730 23.919 1.00 84.06 219 VAL A CA 1
ATOM 1565 C C . VAL A 1 219 ? 14.512 -11.620 25.239 1.00 84.06 219 VAL A C 1
ATOM 1567 O O . VAL A 1 219 ? 13.890 -11.432 26.286 1.00 84.06 219 VAL A O 1
ATOM 1570 N N . ASP A 1 220 ? 15.844 -11.700 25.199 1.00 84.00 220 ASP A N 1
ATOM 1571 C CA . ASP A 1 220 ? 16.695 -11.655 26.392 1.00 84.00 220 ASP A CA 1
ATOM 1572 C C . ASP A 1 220 ? 16.566 -10.317 27.139 1.00 84.00 220 ASP A C 1
ATOM 1574 O O . ASP A 1 220 ? 16.494 -10.286 28.370 1.00 84.00 220 ASP A O 1
ATOM 1578 N N . GLU A 1 221 ? 16.437 -9.210 26.404 1.00 85.62 221 GLU A N 1
ATOM 1579 C CA . GLU A 1 221 ? 16.206 -7.878 26.972 1.00 85.62 221 GLU A CA 1
ATOM 1580 C C . GLU A 1 221 ? 14.870 -7.762 27.721 1.00 85.62 221 GLU A C 1
ATOM 1582 O O . GLU A 1 221 ? 14.752 -6.956 28.646 1.00 85.62 221 GLU A O 1
ATOM 1587 N N . LEU A 1 222 ? 13.873 -8.576 27.363 1.00 88.25 222 LEU A N 1
ATOM 1588 C CA . LEU A 1 222 ? 12.540 -8.559 27.970 1.00 88.25 222 LEU A CA 1
ATOM 1589 C C . LEU A 1 222 ? 12.403 -9.498 29.173 1.00 88.25 222 LEU A C 1
ATOM 1591 O O . LEU A 1 222 ? 11.395 -9.416 29.877 1.00 88.25 222 LEU A O 1
ATOM 1595 N N . ILE A 1 223 ? 13.399 -10.346 29.464 1.00 83.62 223 ILE A N 1
ATOM 1596 C CA . ILE A 1 223 ? 13.380 -11.258 30.622 1.00 83.62 223 ILE A CA 1
ATOM 1597 C C . ILE A 1 223 ? 13.019 -10.535 31.937 1.00 83.62 223 ILE A C 1
ATOM 1599 O O . ILE A 1 223 ? 12.163 -11.046 32.662 1.00 83.62 223 ILE A O 1
ATOM 1603 N N . PRO A 1 224 ? 13.556 -9.336 32.254 1.00 83.50 224 PRO A N 1
ATOM 1604 C CA . PRO A 1 224 ? 13.174 -8.616 33.471 1.00 83.50 224 PRO A CA 1
ATOM 1605 C C . PRO A 1 224 ? 11.678 -8.270 33.543 1.00 83.50 224 PRO A C 1
ATOM 1607 O O . PRO A 1 224 ? 11.111 -8.240 34.637 1.00 83.50 224 PRO A O 1
ATOM 1610 N N . LEU A 1 225 ? 11.029 -8.023 32.397 1.00 85.69 225 LEU A N 1
ATOM 1611 C CA . LEU A 1 225 ? 9.592 -7.737 32.330 1.00 85.69 225 LEU A CA 1
ATOM 1612 C C . LEU A 1 225 ? 8.744 -8.989 32.551 1.00 85.69 225 LEU A C 1
ATOM 1614 O O . LEU A 1 225 ? 7.652 -8.876 33.099 1.00 85.69 225 LEU A O 1
ATOM 1618 N N . LEU A 1 226 ? 9.236 -10.173 32.172 1.00 80.38 226 LEU A N 1
ATOM 1619 C CA . LEU A 1 226 ? 8.533 -11.439 32.416 1.00 80.38 226 LEU A CA 1
ATOM 1620 C C . LEU A 1 226 ? 8.365 -11.732 33.914 1.00 80.38 226 LEU A C 1
ATOM 1622 O O . LEU A 1 226 ? 7.431 -12.432 34.302 1.00 80.38 226 LEU A O 1
ATOM 1626 N N . HIS A 1 227 ? 9.277 -11.224 34.750 1.00 73.62 227 HIS A N 1
ATOM 1627 C CA . HIS A 1 227 ? 9.279 -11.472 36.197 1.00 73.62 227 HIS A CA 1
ATOM 1628 C C . HIS A 1 227 ? 8.619 -10.345 36.996 1.00 73.62 227 HIS A C 1
ATOM 1630 O O . HIS A 1 227 ? 7.974 -10.621 38.002 1.00 73.62 227 HIS A O 1
ATOM 1636 N N . ASN A 1 228 ? 8.772 -9.091 36.554 1.00 71.94 228 ASN A N 1
ATOM 1637 C CA . ASN A 1 228 ? 8.395 -7.908 37.341 1.00 71.94 228 ASN A CA 1
ATOM 1638 C C . ASN A 1 228 ? 7.356 -6.997 36.667 1.00 71.94 228 ASN A C 1
ATOM 1640 O O . ASN A 1 228 ? 6.914 -6.025 37.278 1.00 71.94 228 ASN A O 1
ATOM 1644 N N . GLY A 1 229 ? 6.985 -7.258 35.411 1.00 67.12 229 GLY A N 1
ATOM 1645 C CA . GLY A 1 229 ? 5.993 -6.459 34.699 1.00 67.12 229 GLY A CA 1
ATOM 1646 C C . GLY A 1 229 ? 4.583 -6.775 35.189 1.00 67.12 229 GLY A C 1
ATOM 1647 O O . GLY A 1 229 ? 4.113 -7.899 35.032 1.00 67.12 229 GLY A O 1
ATOM 1648 N N . SER A 1 230 ? 3.887 -5.786 35.755 1.00 67.00 230 SER A N 1
ATOM 1649 C CA . SER A 1 230 ? 2.443 -5.903 35.972 1.00 67.00 230 SER A CA 1
ATOM 1650 C C . SER A 1 230 ? 1.707 -5.711 34.637 1.00 67.00 230 SER A C 1
ATOM 1652 O O . SER A 1 230 ? 2.140 -4.924 33.793 1.00 67.00 230 SER A O 1
ATOM 1654 N N . GLY A 1 231 ? 0.612 -6.444 34.411 1.00 64.31 231 GLY A N 1
ATOM 1655 C CA . GLY A 1 231 ? -0.053 -6.496 33.100 1.00 64.31 231 GLY A CA 1
ATOM 1656 C C . GLY A 1 231 ? -0.504 -5.136 32.545 1.00 64.31 231 GLY A C 1
ATOM 1657 O O . GLY A 1 231 ? -0.384 -4.885 31.347 1.00 64.31 231 GLY A O 1
ATOM 1658 N N . ASP A 1 232 ? -0.943 -4.218 33.412 1.00 69.56 232 ASP A N 1
ATOM 1659 C CA . ASP A 1 232 ? -1.387 -2.880 32.997 1.00 69.56 232 ASP A CA 1
ATOM 1660 C C . ASP A 1 232 ? -0.210 -1.897 32.742 1.00 69.56 232 ASP A C 1
ATOM 1662 O O . ASP A 1 232 ? -0.414 -0.871 32.092 1.00 69.56 232 ASP A O 1
ATOM 1666 N N . ASP A 1 233 ? 1.023 -2.208 33.181 1.00 87.00 233 ASP A N 1
ATOM 1667 C CA . ASP A 1 233 ? 2.223 -1.372 32.965 1.00 87.00 233 ASP A CA 1
ATOM 1668 C C . ASP A 1 233 ? 2.887 -1.606 31.591 1.00 87.00 233 ASP A C 1
ATOM 1670 O O . ASP A 1 233 ? 3.635 -0.745 31.106 1.00 87.00 233 ASP A O 1
ATOM 1674 N N . VAL A 1 234 ? 2.642 -2.765 30.965 1.00 93.25 234 VAL A N 1
ATOM 1675 C CA . VAL A 1 234 ? 3.298 -3.193 29.719 1.00 93.25 234 VAL A CA 1
ATOM 1676 C C . VAL A 1 234 ? 2.324 -3.137 28.545 1.00 93.25 234 VAL A C 1
ATOM 1678 O O . VAL A 1 234 ? 1.292 -3.806 28.530 1.00 93.25 234 VAL A O 1
ATOM 1681 N N . THR A 1 235 ? 2.675 -2.363 27.519 1.00 95.19 235 THR A N 1
ATOM 1682 C CA . THR A 1 235 ? 1.964 -2.334 26.235 1.00 95.19 235 THR A CA 1
ATOM 1683 C C . THR A 1 235 ? 2.852 -2.908 25.138 1.00 95.19 235 THR A C 1
ATOM 1685 O O . THR A 1 235 ? 4.007 -2.511 25.009 1.00 95.19 235 THR A O 1
ATOM 1688 N N . VAL A 1 236 ? 2.311 -3.815 24.328 1.00 96.06 236 VAL A N 1
ATOM 1689 C CA . VAL A 1 236 ? 2.972 -4.348 23.131 1.00 96.06 236 VAL A CA 1
ATOM 1690 C C . VAL A 1 236 ? 2.393 -3.647 21.914 1.00 96.06 236 VAL A C 1
ATOM 1692 O O . VAL A 1 236 ? 1.204 -3.796 21.633 1.00 96.06 236 VAL A O 1
ATOM 1695 N N . LEU A 1 237 ? 3.221 -2.885 21.205 1.00 97.69 237 LEU A N 1
ATOM 1696 C CA . LEU A 1 237 ? 2.876 -2.316 19.910 1.00 97.69 237 LEU A CA 1
ATOM 1697 C C . LEU A 1 237 ? 3.251 -3.308 18.806 1.00 97.69 237 LEU A C 1
ATOM 1699 O O . LEU A 1 237 ? 4.429 -3.576 18.571 1.00 97.69 237 LEU A O 1
ATOM 1703 N N . LEU A 1 238 ? 2.229 -3.845 18.153 1.00 97.75 238 LEU A N 1
ATOM 1704 C CA . LEU A 1 238 ? 2.308 -4.847 17.100 1.00 97.75 238 LEU A CA 1
ATOM 1705 C C . LEU A 1 238 ? 2.324 -4.168 15.725 1.00 97.75 238 LEU A C 1
ATOM 1707 O O . LEU A 1 238 ? 1.497 -3.293 15.449 1.00 97.75 238 LEU A O 1
ATOM 1711 N N . GLY A 1 239 ? 3.245 -4.609 14.874 1.00 96.44 239 GLY A N 1
ATOM 1712 C CA . GLY A 1 239 ? 3.388 -4.227 13.470 1.00 96.44 239 GLY A CA 1
ATOM 1713 C C . GLY A 1 239 ? 3.928 -5.401 12.646 1.00 96.44 239 GLY A C 1
ATOM 1714 O O . GLY A 1 239 ? 4.118 -6.503 13.164 1.00 96.44 239 GLY A O 1
ATOM 1715 N N . GLY A 1 240 ? 4.184 -5.185 11.356 1.00 93.75 240 GLY A N 1
ATOM 1716 C CA . GLY A 1 240 ? 4.795 -6.209 10.496 1.00 93.75 240 GLY A CA 1
ATOM 1717 C C . GLY A 1 240 ? 4.011 -7.532 10.460 1.00 93.75 240 GLY A C 1
ATOM 1718 O O . GLY A 1 240 ? 2.784 -7.526 10.352 1.00 93.75 240 GLY A O 1
ATOM 1719 N N . THR A 1 241 ? 4.714 -8.668 10.545 1.00 94.62 241 THR A N 1
ATOM 1720 C CA . THR A 1 241 ? 4.095 -10.012 10.524 1.00 94.62 241 THR A CA 1
ATOM 1721 C C . THR A 1 241 ? 3.241 -10.306 11.759 1.00 94.62 241 THR A C 1
ATOM 1723 O O . THR A 1 241 ? 2.322 -11.112 11.682 1.00 94.62 241 THR A O 1
ATOM 1726 N N . ALA A 1 242 ? 3.422 -9.585 12.874 1.00 96.31 242 ALA A N 1
ATOM 1727 C CA . ALA A 1 242 ? 2.606 -9.781 14.076 1.00 96.31 242 ALA A CA 1
ATOM 1728 C C . ALA A 1 242 ? 1.120 -9.412 13.885 1.00 96.31 242 ALA A C 1
ATOM 1730 O O . ALA A 1 242 ? 0.297 -9.725 14.746 1.00 96.31 242 ALA A O 1
ATOM 1731 N N . LEU A 1 243 ? 0.779 -8.731 12.787 1.00 96.38 243 LEU A N 1
ATOM 1732 C CA . LEU A 1 243 ? -0.588 -8.336 12.445 1.00 96.38 243 LEU A CA 1
ATOM 1733 C C . LEU A 1 243 ? -1.215 -9.167 11.318 1.00 96.38 243 LEU A C 1
ATOM 1735 O O . LEU A 1 243 ? -2.392 -8.963 11.021 1.00 96.38 243 LEU A O 1
ATOM 1739 N N . ASP A 1 244 ? -0.484 -10.107 10.711 1.00 93.94 244 ASP A N 1
ATOM 1740 C CA . ASP A 1 244 ? -1.112 -11.109 9.845 1.00 93.94 244 ASP A CA 1
ATOM 1741 C C . ASP A 1 244 ? -1.938 -12.112 10.675 1.00 93.94 244 ASP A C 1
ATOM 1743 O O . ASP A 1 244 ? -1.888 -12.122 11.905 1.00 93.94 244 ASP A O 1
ATOM 1747 N N . ARG A 1 245 ? -2.729 -12.969 10.021 1.00 91.44 245 ARG A N 1
ATOM 1748 C CA . ARG A 1 245 ? -3.640 -13.892 10.722 1.00 91.44 245 ARG A CA 1
ATOM 1749 C C . ARG A 1 245 ? -2.923 -14.822 11.707 1.00 91.44 245 ARG A C 1
ATOM 1751 O O . ARG A 1 245 ? -3.460 -15.099 12.781 1.00 91.44 245 ARG A O 1
ATOM 1758 N N . HIS A 1 246 ? -1.741 -15.324 11.353 1.00 93.19 246 HIS A N 1
ATOM 1759 C CA . HIS A 1 246 ? -0.988 -16.224 12.221 1.00 93.19 246 HIS A CA 1
ATOM 1760 C C . HIS A 1 246 ? -0.326 -15.447 13.361 1.00 93.19 246 HIS A C 1
ATOM 1762 O O . HIS A 1 246 ? -0.498 -15.809 14.528 1.00 93.19 246 HIS A O 1
ATOM 1768 N N . GLY A 1 247 ? 0.356 -14.348 13.036 1.00 94.56 247 GLY A N 1
ATOM 1769 C CA . GLY A 1 247 ? 1.001 -13.462 13.997 1.00 94.56 247 GLY A CA 1
ATOM 1770 C C . GLY A 1 247 ? 0.027 -12.898 15.021 1.00 94.56 247 GLY A C 1
ATOM 1771 O O . GLY A 1 247 ? 0.316 -12.926 16.215 1.00 94.56 247 GLY A O 1
ATOM 1772 N N . LEU A 1 248 ? -1.170 -12.500 14.588 1.00 93.38 248 LEU A N 1
ATOM 1773 C CA . LEU A 1 248 ? -2.211 -11.979 15.467 1.00 93.38 248 LEU A CA 1
ATOM 1774 C C . LEU A 1 248 ? -2.691 -13.042 16.465 1.00 93.38 248 LEU A C 1
ATOM 1776 O O . LEU A 1 248 ? -2.884 -12.739 17.643 1.00 93.38 248 LEU A O 1
ATOM 1780 N N . SER A 1 249 ? -2.834 -14.298 16.028 1.00 92.00 249 SER A N 1
ATOM 1781 C CA . SER A 1 249 ? -3.178 -15.415 16.915 1.00 92.00 249 SER A CA 1
ATOM 1782 C C . SER A 1 249 ? -2.088 -15.671 17.964 1.00 92.00 249 SER A C 1
ATOM 1784 O O . SER A 1 249 ? -2.401 -15.831 19.148 1.00 92.00 249 SER A O 1
ATOM 1786 N N . VAL A 1 250 ? -0.813 -15.641 17.559 1.00 93.62 250 VAL A N 1
ATOM 1787 C CA . VAL A 1 250 ? 0.331 -15.774 18.475 1.00 93.62 250 VAL A CA 1
ATOM 1788 C C . VAL A 1 250 ? 0.377 -14.599 19.456 1.00 93.62 250 VAL A C 1
ATOM 1790 O O . VAL A 1 250 ? 0.494 -14.810 20.664 1.00 93.62 250 VAL A O 1
ATOM 1793 N N . ALA A 1 251 ? 0.222 -13.367 18.969 1.00 94.19 251 ALA A N 1
ATOM 1794 C CA . ALA A 1 251 ? 0.193 -12.164 19.792 1.00 94.19 251 ALA A CA 1
ATOM 1795 C C . ALA A 1 251 ? -0.937 -12.221 20.829 1.00 94.19 251 ALA A C 1
ATOM 1797 O O . ALA A 1 251 ? -0.710 -11.930 22.003 1.00 94.19 251 ALA A O 1
ATOM 1798 N N . ALA A 1 252 ? -2.134 -12.669 20.433 1.00 91.25 252 ALA A N 1
ATOM 1799 C CA . ALA A 1 252 ? -3.260 -12.851 21.345 1.00 91.25 252 ALA A CA 1
ATOM 1800 C C . ALA A 1 252 ? -2.918 -13.823 22.483 1.00 91.25 252 ALA A C 1
ATOM 1802 O O . ALA A 1 252 ? -3.213 -13.548 23.649 1.00 91.25 252 ALA A O 1
ATOM 1803 N N . GLN A 1 253 ? -2.274 -14.948 22.156 1.00 88.56 253 GLN A N 1
ATOM 1804 C CA . GLN A 1 253 ? -1.844 -15.937 23.141 1.00 88.56 253 GLN A CA 1
ATOM 1805 C C . GLN A 1 253 ? -0.787 -15.368 24.094 1.00 88.56 253 GLN A C 1
ATOM 1807 O O . GLN A 1 253 ? -0.927 -15.514 25.310 1.00 88.56 253 GLN A O 1
ATOM 1812 N N . VAL A 1 254 ? 0.251 -14.721 23.563 1.00 89.62 254 VAL A N 1
ATOM 1813 C CA . VAL A 1 254 ? 1.345 -14.140 24.354 1.00 89.62 254 VAL A CA 1
ATOM 1814 C C . VAL A 1 254 ? 0.815 -13.054 25.284 1.00 89.62 254 VAL A C 1
ATOM 1816 O O . VAL A 1 254 ? 1.008 -13.138 26.495 1.00 89.62 254 VAL A O 1
ATOM 1819 N N . CYS A 1 255 ? 0.072 -12.083 24.752 1.00 90.06 255 CYS A N 1
ATOM 1820 C CA . CYS A 1 255 ? -0.477 -10.982 25.538 1.00 90.06 255 CYS A CA 1
ATOM 1821 C C . CYS A 1 255 ? -1.451 -11.472 26.615 1.00 90.06 255 CYS A C 1
ATOM 1823 O O . CYS A 1 255 ? -1.405 -10.980 27.738 1.00 90.06 255 CYS A O 1
ATOM 1825 N N . ARG A 1 256 ? -2.282 -12.487 26.330 1.00 86.44 256 ARG A N 1
ATOM 1826 C CA . ARG A 1 256 ? -3.157 -13.095 27.346 1.00 86.44 256 ARG A CA 1
ATOM 1827 C C . ARG A 1 256 ? -2.362 -13.797 28.447 1.00 86.44 256 ARG A C 1
ATOM 1829 O O . ARG A 1 256 ? -2.699 -13.640 29.611 1.00 86.44 256 ARG A O 1
ATOM 1836 N N . THR A 1 257 ? -1.321 -14.542 28.078 1.00 84.06 257 THR A N 1
ATOM 1837 C CA . THR A 1 257 ? -0.491 -15.315 29.020 1.00 84.06 257 THR A CA 1
ATOM 1838 C C . THR A 1 257 ? 0.325 -14.411 29.942 1.00 84.06 257 THR A C 1
ATOM 1840 O O . THR A 1 257 ? 0.536 -14.748 31.102 1.00 84.06 257 THR A O 1
ATOM 1843 N N . LEU A 1 258 ? 0.777 -13.265 29.427 1.00 85.50 258 LEU A N 1
ATOM 1844 C CA . LEU A 1 258 ? 1.583 -12.288 30.162 1.00 85.50 258 LEU A CA 1
ATOM 1845 C C . LEU A 1 258 ? 0.749 -11.177 30.816 1.00 85.50 258 LEU A C 1
ATOM 1847 O O . LEU A 1 258 ? 1.279 -10.371 31.575 1.00 85.50 258 LEU A O 1
ATOM 1851 N N . GLY A 1 259 ? -0.540 -11.087 30.486 1.00 85.19 259 GLY A N 1
ATOM 1852 C CA . GLY A 1 259 ? -1.405 -9.977 30.885 1.00 85.19 259 GLY A CA 1
ATOM 1853 C C . GLY A 1 259 ? -1.052 -8.633 30.237 1.00 85.19 259 GLY A C 1
ATOM 1854 O O . GLY A 1 259 ? -1.560 -7.612 30.685 1.00 85.19 259 GLY A O 1
ATOM 1855 N N . TRP A 1 260 ? -0.192 -8.606 29.214 1.00 90.44 260 TRP A N 1
ATOM 1856 C CA . TRP A 1 260 ? 0.270 -7.375 28.562 1.00 90.44 260 TRP A CA 1
ATOM 1857 C C . TRP A 1 260 ? -0.790 -6.801 27.621 1.00 90.44 260 TRP A C 1
ATOM 1859 O O . TRP A 1 260 ? -1.493 -7.543 26.933 1.00 90.44 260 TRP A O 1
ATOM 1869 N N . ARG A 1 261 ? -0.874 -5.469 27.530 1.00 92.62 261 ARG A N 1
ATOM 1870 C CA . ARG A 1 261 ? -1.854 -4.770 26.687 1.00 92.62 261 ARG A CA 1
ATOM 1871 C C . ARG A 1 261 ? -1.430 -4.768 25.208 1.00 92.62 261 ARG A C 1
ATOM 1873 O O . ARG A 1 261 ? -0.432 -4.128 24.885 1.00 92.62 261 ARG A O 1
ATOM 1880 N N . PRO A 1 262 ? -2.182 -5.391 24.283 1.00 93.88 262 PRO A N 1
ATOM 1881 C CA . PRO A 1 262 ? -1.855 -5.371 22.862 1.00 93.88 262 PRO A CA 1
ATOM 1882 C C . PRO A 1 262 ? -2.445 -4.145 22.163 1.00 93.88 262 PRO A C 1
ATOM 1884 O O . PRO A 1 262 ? -3.634 -3.830 22.283 1.00 93.88 262 PRO A O 1
ATOM 1887 N N . VAL A 1 263 ? -1.609 -3.475 21.379 1.00 95.94 263 VAL A N 1
ATOM 1888 C CA . VAL A 1 263 ? -1.958 -2.311 20.567 1.00 95.94 263 VAL A CA 1
ATOM 1889 C C . VAL A 1 263 ? -1.366 -2.502 19.172 1.00 95.94 263 VAL A C 1
ATOM 1891 O O . VAL A 1 263 ? -0.248 -2.977 19.050 1.00 95.94 263 VAL A O 1
ATOM 1894 N N . ALA A 1 264 ? -2.086 -2.144 18.112 1.00 96.19 264 ALA A N 1
ATOM 1895 C CA . ALA A 1 264 ? -1.551 -2.158 16.749 1.00 96.19 264 ALA A CA 1
ATOM 1896 C C . ALA A 1 264 ? -1.140 -0.761 16.298 1.00 96.19 264 ALA A C 1
ATOM 1898 O O . ALA A 1 264 ? -1.715 0.239 16.746 1.00 96.19 264 ALA A O 1
ATOM 1899 N N . GLU A 1 265 ? -0.185 -0.704 15.368 1.00 95.38 265 GLU A N 1
ATOM 1900 C CA . GLU A 1 265 ? 0.146 0.520 14.637 1.00 95.38 265 GLU A CA 1
ATOM 1901 C C . GLU A 1 265 ? -1.110 1.195 14.065 1.00 95.38 265 GLU A C 1
ATOM 1903 O O . GLU A 1 265 ? -2.100 0.543 13.728 1.00 95.38 265 GLU A O 1
ATOM 1908 N N . ALA A 1 266 ? -1.075 2.526 13.951 1.00 93.00 266 ALA A N 1
ATOM 1909 C CA . ALA A 1 266 ? -2.211 3.280 13.429 1.00 93.00 266 ALA A CA 1
ATOM 1910 C C . ALA A 1 266 ? -2.474 2.958 11.950 1.00 93.00 266 ALA A C 1
ATOM 1912 O O . ALA A 1 266 ? -3.627 2.818 11.559 1.00 93.00 266 ALA A O 1
ATOM 1913 N N . PHE A 1 267 ? -1.421 2.778 11.150 1.00 94.12 267 PHE A N 1
ATOM 1914 C CA . PHE A 1 267 ? -1.495 2.517 9.707 1.00 94.12 267 PHE A CA 1
ATOM 1915 C C . PHE A 1 267 ? -0.667 1.275 9.354 1.00 94.12 267 PHE A C 1
ATOM 1917 O O . PHE A 1 267 ? 0.420 1.394 8.780 1.00 94.12 267 PHE A O 1
ATOM 1924 N N . PRO A 1 268 ? -1.120 0.081 9.777 1.00 95.12 268 PRO A N 1
ATOM 1925 C CA . PRO A 1 268 ? -0.372 -1.145 9.563 1.00 95.12 268 PRO A CA 1
ATOM 1926 C C . PRO A 1 268 ? -0.357 -1.514 8.077 1.00 95.12 268 PRO A C 1
ATOM 1928 O O . PRO A 1 268 ? -1.350 -1.328 7.367 1.00 95.12 268 PRO A O 1
ATOM 1931 N N . ARG A 1 269 ? 0.754 -2.093 7.608 1.00 95.81 269 ARG A N 1
ATOM 1932 C CA . ARG A 1 269 ? 0.869 -2.580 6.219 1.00 95.81 269 ARG A CA 1
ATOM 1933 C C . ARG A 1 269 ? -0.215 -3.601 5.865 1.00 95.81 269 ARG A C 1
ATOM 1935 O O . ARG A 1 269 ? -0.721 -3.587 4.748 1.00 95.81 269 ARG A O 1
ATOM 1942 N N . LEU A 1 270 ? -0.555 -4.444 6.834 1.00 96.19 270 LEU A N 1
ATOM 1943 C CA . LEU A 1 270 ? -1.554 -5.499 6.781 1.00 96.19 270 LEU A CA 1
ATOM 1944 C C . LEU A 1 270 ? -2.078 -5.707 8.205 1.00 96.19 270 LEU A C 1
ATOM 1946 O O . LEU A 1 270 ? -1.290 -5.687 9.152 1.00 96.19 270 LEU A O 1
ATOM 1950 N N . LEU A 1 271 ? -3.383 -5.907 8.354 1.00 96.38 271 LEU A N 1
ATOM 1951 C CA . LEU A 1 271 ? -4.015 -6.288 9.614 1.00 96.38 271 LEU A CA 1
ATOM 1952 C C . LEU A 1 271 ? -5.104 -7.330 9.359 1.00 96.38 271 LEU A C 1
ATOM 1954 O O . LEU A 1 271 ? -6.058 -7.048 8.641 1.00 96.38 271 LEU A O 1
ATOM 1958 N N . ALA A 1 272 ? -5.010 -8.494 9.996 1.00 95.50 272 ALA A N 1
ATOM 1959 C CA . ALA A 1 272 ? -6.127 -9.428 10.073 1.00 95.50 272 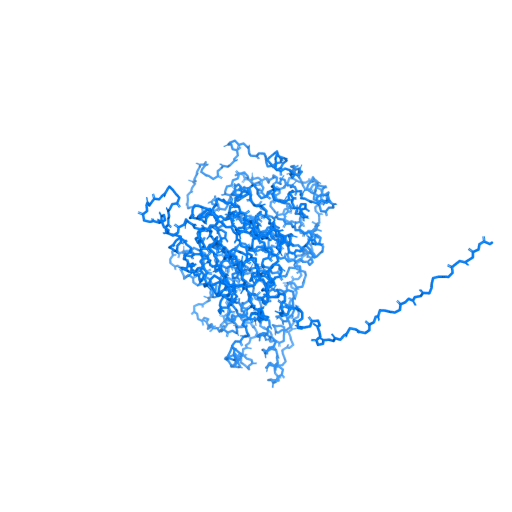ALA A CA 1
ATOM 1960 C C . ALA A 1 272 ? -7.235 -8.828 10.962 1.00 95.50 272 ALA A C 1
ATOM 1962 O O . ALA A 1 272 ? -7.049 -8.607 12.160 1.00 95.50 272 ALA A O 1
ATOM 1963 N N . GLY A 1 273 ? -8.375 -8.512 10.354 1.00 92.12 273 GLY A N 1
ATOM 1964 C CA . GLY A 1 273 ? -9.539 -7.897 10.983 1.00 92.12 273 GLY A CA 1
ATOM 1965 C C . GLY A 1 273 ? -10.648 -8.891 11.335 1.00 92.12 273 GLY A C 1
ATOM 1966 O O . GLY A 1 273 ? -10.582 -10.087 11.043 1.00 92.12 273 GLY A O 1
ATOM 1967 N N . GLY A 1 274 ? -11.703 -8.368 11.960 1.00 88.00 274 GLY A N 1
ATOM 1968 C CA . GLY A 1 274 ? -12.866 -9.135 12.414 1.00 88.00 274 GLY A CA 1
ATOM 1969 C C . GLY A 1 274 ? -12.751 -9.621 13.866 1.00 88.00 274 GLY A C 1
ATOM 1970 O O . GLY A 1 274 ? -11.911 -9.111 14.618 1.00 88.00 274 GLY A O 1
ATOM 1971 N N . PRO A 1 275 ? -13.570 -10.603 14.296 1.00 84.25 275 PRO A N 1
ATOM 1972 C CA . PRO A 1 275 ? -13.756 -10.928 15.713 1.00 84.25 275 PRO A CA 1
ATOM 1973 C C . PRO A 1 275 ? -12.476 -11.384 16.427 1.00 84.25 275 PRO A C 1
ATOM 1975 O O . PRO A 1 275 ? -12.285 -11.094 17.610 1.00 84.25 275 PRO A O 1
ATOM 1978 N N . ASP A 1 276 ? -11.563 -12.032 15.701 1.00 80.38 276 ASP A N 1
ATOM 1979 C CA . ASP A 1 276 ? -10.274 -12.484 16.237 1.00 80.38 276 ASP A CA 1
ATOM 1980 C C . ASP A 1 276 ? -9.348 -11.320 16.615 1.00 80.38 276 ASP A C 1
ATOM 1982 O O . ASP A 1 276 ? -8.452 -11.492 17.434 1.00 80.38 276 ASP A O 1
ATOM 1986 N N . SER A 1 277 ? -9.590 -10.117 16.084 1.00 84.50 277 SER A N 1
ATOM 1987 C CA . SER A 1 277 ? -8.839 -8.897 16.398 1.00 84.50 277 SER A CA 1
ATOM 1988 C C . SER A 1 277 ? -9.418 -8.100 17.574 1.00 84.50 277 SER A C 1
ATOM 1990 O O . SER A 1 277 ? -8.865 -7.074 17.960 1.00 84.50 277 SER A O 1
ATOM 1992 N N . LEU A 1 278 ? -10.515 -8.542 18.205 1.00 83.44 278 LEU A N 1
ATOM 1993 C CA . LEU A 1 278 ? -11.206 -7.747 19.235 1.00 83.44 278 LEU A CA 1
ATOM 1994 C C . LEU A 1 278 ? -10.374 -7.483 20.498 1.00 83.44 278 LEU A C 1
ATOM 1996 O O . LEU A 1 278 ? -10.628 -6.494 21.188 1.00 83.44 278 LEU A O 1
ATOM 2000 N N . PHE A 1 279 ? -9.381 -8.331 20.782 1.00 82.94 279 PHE A N 1
ATOM 2001 C CA . PHE A 1 279 ? -8.441 -8.147 21.892 1.00 82.94 279 PHE A CA 1
ATOM 2002 C C . PHE A 1 279 ? -7.484 -6.961 21.672 1.00 82.94 279 PHE A C 1
ATOM 2004 O O . PHE A 1 279 ? -6.920 -6.442 22.633 1.00 82.94 279 PHE A O 1
ATOM 2011 N N . LEU A 1 280 ? -7.313 -6.534 20.420 1.00 87.56 280 LEU A N 1
ATOM 2012 C CA . LEU A 1 280 ? -6.387 -5.503 19.980 1.00 87.56 280 LEU A CA 1
ATOM 2013 C C . LEU A 1 280 ? -7.059 -4.125 19.968 1.00 87.56 280 LEU A C 1
ATOM 2015 O O . LEU A 1 280 ? -8.216 -3.965 19.572 1.00 87.56 280 LEU A O 1
ATOM 2019 N N . THR A 1 281 ? -6.303 -3.093 20.338 1.00 90.56 281 THR A N 1
ATOM 2020 C CA . THR A 1 281 ? -6.672 -1.700 20.049 1.00 90.56 281 THR A CA 1
ATOM 2021 C C . THR A 1 281 ? -5.779 -1.154 18.940 1.00 90.56 281 THR A C 1
ATOM 2023 O O . THR A 1 281 ? -4.568 -1.099 19.110 1.00 90.56 281 THR A O 1
ATOM 2026 N N . ARG A 1 282 ? -6.349 -0.705 17.816 1.00 93.06 282 ARG A N 1
ATOM 2027 C CA . ARG A 1 282 ? -5.588 0.053 16.806 1.00 93.06 282 ARG A CA 1
ATOM 2028 C C . ARG A 1 282 ? -5.343 1.478 17.306 1.00 93.06 282 ARG A C 1
ATOM 2030 O O . ARG A 1 282 ? -6.291 2.130 17.763 1.00 93.06 282 ARG A O 1
ATOM 2037 N N . LEU A 1 283 ? -4.101 1.959 17.229 1.00 94.31 283 LEU A N 1
ATOM 2038 C CA . LEU A 1 283 ? -3.803 3.355 17.553 1.00 94.31 283 LEU A CA 1
ATOM 2039 C C . LEU A 1 283 ? -4.608 4.298 16.660 1.00 94.31 283 LEU A C 1
ATOM 2041 O O . LEU A 1 283 ? -4.745 4.089 15.456 1.00 94.31 283 LEU A O 1
ATOM 2045 N N . ALA A 1 284 ? -5.148 5.348 17.265 1.00 92.12 284 ALA A N 1
ATOM 2046 C CA . ALA A 1 284 ? -5.855 6.385 16.540 1.00 92.12 284 ALA A CA 1
ATOM 2047 C C . ALA A 1 284 ? -4.879 7.271 15.754 1.00 92.12 284 ALA A C 1
ATOM 2049 O O . ALA A 1 284 ? -3.765 7.541 16.198 1.00 92.12 284 ALA A O 1
ATOM 2050 N N . ALA A 1 285 ? -5.338 7.783 14.611 1.00 89.12 285 ALA A N 1
ATOM 2051 C CA . ALA A 1 285 ? -4.615 8.805 13.859 1.00 89.12 285 ALA A CA 1
ATOM 2052 C C . ALA A 1 285 ? -4.537 10.140 14.624 1.00 89.12 285 ALA A C 1
ATOM 2054 O O . ALA A 1 285 ? -3.543 10.856 14.526 1.00 89.12 285 ALA A O 1
ATOM 2055 N N . ASP A 1 286 ? -5.580 10.466 15.398 1.00 89.25 286 ASP A N 1
ATOM 2056 C CA . ASP A 1 286 ? -5.618 11.651 16.254 1.00 89.25 286 ASP A CA 1
ATOM 2057 C C . ASP A 1 286 ? -4.609 11.516 17.415 1.00 89.25 286 ASP A C 1
ATOM 2059 O O . ASP A 1 286 ? -4.754 10.614 18.253 1.00 89.25 286 ASP A O 1
ATOM 2063 N N . PRO A 1 287 ? -3.615 12.419 17.526 1.00 91.12 287 PRO A N 1
ATOM 2064 C CA . PRO A 1 287 ? -2.588 12.325 18.559 1.00 91.12 287 PRO A CA 1
ATOM 2065 C C . PRO A 1 287 ? -3.116 12.380 19.994 1.00 91.12 287 PRO A C 1
ATOM 2067 O O . PRO A 1 287 ? -2.530 11.772 20.889 1.00 91.12 287 PRO A O 1
ATOM 2070 N N . ALA A 1 288 ? -4.196 13.118 20.259 1.00 89.94 288 ALA A N 1
ATOM 2071 C CA . ALA A 1 288 ? -4.749 13.230 21.605 1.00 89.94 288 ALA A CA 1
ATOM 2072 C C . ALA A 1 288 ? -5.455 11.931 22.016 1.00 89.94 288 ALA A C 1
ATOM 2074 O O . ALA A 1 288 ? -5.317 11.492 23.160 1.00 89.94 288 ALA A O 1
ATOM 2075 N N . VAL A 1 289 ? -6.174 11.289 21.091 1.00 92.06 289 VAL A N 1
ATOM 2076 C CA . VAL A 1 289 ? -6.759 9.957 21.305 1.00 92.06 289 VAL A CA 1
ATOM 2077 C C . VAL A 1 289 ? -5.658 8.912 21.486 1.00 92.06 289 VAL A C 1
ATOM 2079 O O . VAL A 1 289 ? -5.711 8.158 22.456 1.00 92.06 289 VAL A O 1
ATOM 2082 N N . ALA A 1 290 ? -4.636 8.902 20.626 1.00 93.94 290 ALA A N 1
ATOM 2083 C CA . ALA A 1 290 ? -3.531 7.945 20.706 1.00 93.94 290 ALA A CA 1
ATOM 2084 C C . ALA A 1 290 ? -2.756 8.042 22.031 1.00 93.94 290 ALA A C 1
ATOM 2086 O O . ALA A 1 290 ? -2.486 7.025 22.671 1.00 93.94 290 ALA A O 1
ATOM 2087 N N . ARG A 1 291 ? -2.480 9.260 22.516 1.00 93.44 291 ARG A N 1
ATOM 2088 C CA . ARG A 1 291 ? -1.855 9.462 23.836 1.00 93.44 291 ARG A CA 1
ATOM 2089 C C . ARG A 1 291 ? -2.726 8.942 24.979 1.00 93.44 291 ARG A C 1
ATOM 2091 O O . ARG A 1 291 ? -2.198 8.372 25.927 1.00 93.44 291 ARG A O 1
ATOM 2098 N N . ARG A 1 292 ? -4.056 9.078 24.891 1.00 93.31 292 ARG A N 1
ATOM 2099 C CA . ARG A 1 292 ? -4.974 8.466 25.870 1.00 93.31 292 ARG A CA 1
ATOM 2100 C C . ARG A 1 292 ? -4.968 6.940 25.792 1.00 93.31 292 ARG A C 1
ATOM 2102 O O . ARG A 1 292 ? -5.007 6.299 26.835 1.00 93.31 292 ARG A O 1
ATOM 2109 N N . GLN A 1 293 ? -4.885 6.359 24.593 1.00 93.75 293 GLN A N 1
ATOM 2110 C CA . GLN A 1 293 ? -4.775 4.904 24.414 1.00 93.75 293 GLN A CA 1
ATOM 2111 C C . GLN A 1 293 ? -3.482 4.344 25.028 1.00 93.75 293 GLN A C 1
ATOM 2113 O O . GLN A 1 293 ? -3.500 3.243 25.570 1.00 93.75 293 GLN A O 1
ATOM 2118 N N . LEU A 1 294 ? -2.385 5.108 24.984 1.00 94.00 294 LEU A N 1
ATOM 2119 C CA . LEU A 1 294 ? -1.089 4.728 25.559 1.00 94.00 294 LEU A CA 1
ATOM 2120 C C . LEU A 1 294 ? -0.883 5.199 27.007 1.00 94.00 294 LEU A C 1
ATOM 2122 O O . LEU A 1 294 ? 0.150 4.884 27.604 1.00 94.00 294 LEU A O 1
ATOM 2126 N N . ALA A 1 295 ? -1.844 5.906 27.604 1.00 91.56 295 ALA A N 1
ATOM 2127 C CA . ALA A 1 295 ? -1.751 6.347 28.991 1.00 91.56 295 ALA A CA 1
ATOM 2128 C C . ALA A 1 295 ? -1.554 5.150 29.940 1.00 91.56 295 ALA A C 1
ATOM 2130 O O . ALA A 1 295 ? -2.077 4.054 29.700 1.00 91.56 295 ALA A O 1
ATOM 2131 N N . GLY A 1 296 ? -0.761 5.364 30.994 1.00 90.19 296 GLY A N 1
ATOM 2132 C CA . GLY A 1 296 ? -0.396 4.338 31.977 1.00 90.19 296 GLY A CA 1
ATOM 2133 C C . GLY A 1 296 ? 0.711 3.371 31.536 1.00 90.19 296 GLY A C 1
ATOM 2134 O O . GLY A 1 296 ? 1.176 2.595 32.360 1.00 90.19 296 GLY A O 1
ATOM 2135 N N . THR A 1 297 ? 1.172 3.423 30.279 1.00 93.81 297 THR A N 1
ATOM 2136 C CA . THR A 1 297 ? 2.274 2.562 29.814 1.00 93.81 297 THR A CA 1
ATOM 2137 C C . THR A 1 297 ? 3.596 2.981 30.454 1.00 93.81 297 THR A C 1
ATOM 2139 O O . THR A 1 297 ? 4.074 4.082 30.190 1.00 93.81 297 THR A O 1
ATOM 2142 N N . ARG A 1 298 ? 4.227 2.084 31.219 1.00 94.44 298 ARG A N 1
ATOM 2143 C CA . ARG A 1 298 ? 5.609 2.246 31.713 1.00 94.44 298 ARG A CA 1
ATOM 2144 C C . ARG A 1 298 ? 6.632 1.544 30.829 1.00 94.44 298 ARG A C 1
ATOM 2146 O O . ARG A 1 298 ? 7.792 1.955 30.769 1.00 94.44 298 ARG A O 1
ATOM 2153 N N . HIS A 1 299 ? 6.205 0.488 30.141 1.00 95.38 299 HIS A N 1
ATOM 2154 C CA . HIS A 1 299 ? 7.026 -0.286 29.221 1.00 95.38 299 HIS A CA 1
ATOM 2155 C C . HIS A 1 299 ? 6.302 -0.463 27.886 1.00 95.38 299 HIS A C 1
ATOM 2157 O O . HIS A 1 299 ? 5.248 -1.094 27.830 1.00 95.38 299 HIS A O 1
ATOM 2163 N N . LEU A 1 300 ? 6.875 0.077 26.810 1.00 96.06 300 LEU A N 1
ATOM 2164 C CA . LEU A 1 300 ? 6.378 -0.104 25.447 1.00 96.06 300 LEU A CA 1
ATOM 2165 C C . LEU A 1 300 ? 7.291 -1.078 24.707 1.00 96.06 300 LEU A C 1
ATOM 2167 O O . LEU A 1 300 ? 8.444 -0.754 24.431 1.00 96.06 300 LEU A O 1
ATOM 2171 N N . VAL A 1 301 ? 6.775 -2.262 24.392 1.00 96.12 301 VAL A N 1
ATOM 2172 C CA . VAL A 1 301 ? 7.480 -3.300 23.632 1.00 96.12 301 VAL A CA 1
ATOM 2173 C C . VAL A 1 301 ? 7.095 -3.181 22.162 1.00 96.12 301 VAL A C 1
ATOM 2175 O O . VAL A 1 301 ? 5.919 -3.282 21.825 1.00 96.12 301 VAL A O 1
ATOM 2178 N N . LEU A 1 302 ? 8.070 -2.962 21.286 1.00 97.00 302 LEU A N 1
ATOM 2179 C CA . LEU A 1 302 ? 7.879 -2.895 19.839 1.00 97.00 302 LEU A CA 1
ATOM 2180 C C . LEU A 1 302 ? 8.097 -4.284 19.229 1.00 97.00 302 LEU A C 1
ATOM 2182 O O . LEU A 1 302 ? 9.183 -4.848 19.355 1.00 97.00 302 LEU A O 1
ATOM 2186 N N . ALA A 1 303 ? 7.079 -4.833 18.567 1.00 96.50 303 ALA A N 1
ATOM 2187 C CA . ALA A 1 303 ? 7.142 -6.130 17.894 1.00 96.50 303 ALA A CA 1
ATOM 2188 C C . ALA A 1 303 ? 6.771 -5.955 16.418 1.00 96.50 303 ALA A C 1
ATOM 2190 O O . ALA A 1 303 ? 5.592 -5.904 16.068 1.00 96.50 303 ALA A O 1
ATOM 2191 N N . GLY A 1 304 ? 7.784 -5.785 15.563 1.00 94.56 304 GLY A N 1
ATOM 2192 C CA . GLY A 1 304 ? 7.592 -5.480 14.141 1.00 94.56 304 GLY A CA 1
ATOM 2193 C C . GLY A 1 304 ? 7.060 -4.068 13.878 1.00 94.56 304 GLY A C 1
ATOM 2194 O O . GLY A 1 304 ? 6.661 -3.763 12.758 1.00 94.56 304 GLY A O 1
ATOM 2195 N N . ALA A 1 305 ? 7.034 -3.209 14.898 1.00 95.50 305 ALA A N 1
ATOM 2196 C CA . ALA A 1 305 ? 6.468 -1.865 14.845 1.00 95.50 305 ALA A CA 1
ATOM 2197 C C . ALA A 1 305 ? 7.545 -0.786 14.965 1.00 95.50 305 ALA A C 1
ATOM 2199 O O . ALA A 1 305 ? 8.607 -0.992 15.560 1.00 95.50 305 ALA A O 1
ATOM 2200 N N . ARG A 1 306 ? 7.255 0.406 14.437 1.00 93.25 306 ARG A N 1
ATOM 2201 C CA . ARG A 1 306 ? 8.079 1.600 14.684 1.00 93.25 306 ARG A CA 1
ATOM 2202 C C . ARG A 1 306 ? 7.643 2.291 15.974 1.00 93.25 306 ARG A C 1
ATOM 2204 O O . ARG A 1 306 ? 6.499 2.163 16.407 1.00 93.25 306 ARG A O 1
ATOM 2211 N N . LEU A 1 307 ? 8.542 3.083 16.568 1.00 94.38 307 LEU A N 1
ATOM 2212 C CA . LEU A 1 307 ? 8.160 3.982 17.658 1.00 94.38 307 LEU A CA 1
ATOM 2213 C C . LEU A 1 307 ? 6.998 4.876 17.178 1.00 94.38 307 LEU A C 1
ATOM 2215 O O . LEU A 1 307 ? 7.134 5.524 16.135 1.00 94.38 307 LEU A O 1
ATOM 2219 N N . PRO A 1 308 ? 5.864 4.926 17.900 1.00 94.56 308 PRO A N 1
ATOM 2220 C CA . PRO A 1 308 ? 4.699 5.654 17.431 1.00 94.56 308 PRO A CA 1
ATOM 2221 C C . PRO A 1 308 ? 4.947 7.160 17.570 1.00 94.56 308 PRO A C 1
ATOM 2223 O O . PRO A 1 308 ? 5.214 7.668 18.664 1.00 94.56 308 PRO A O 1
ATOM 2226 N N . VAL A 1 309 ? 4.852 7.875 16.450 1.00 93.50 309 VAL A N 1
ATOM 2227 C CA . VAL A 1 309 ? 5.038 9.330 16.351 1.00 93.50 309 VAL A CA 1
ATOM 2228 C C . VAL A 1 309 ? 3.808 9.991 15.738 1.00 93.50 309 VAL A C 1
ATOM 2230 O O . VAL A 1 309 ? 3.015 9.338 15.060 1.00 93.50 309 VAL A O 1
ATOM 2233 N N . THR A 1 310 ? 3.633 11.288 15.978 1.00 91.31 310 THR A N 1
ATOM 2234 C CA . THR A 1 310 ? 2.569 12.065 15.339 1.00 91.31 310 THR A CA 1
ATOM 2235 C C . THR A 1 310 ? 2.860 12.253 13.851 1.00 91.31 310 THR A C 1
ATOM 2237 O O . THR A 1 310 ? 4.003 12.474 13.458 1.00 91.31 310 THR A O 1
ATOM 2240 N N . ALA A 1 311 ? 1.820 12.201 13.013 1.00 86.19 311 ALA A N 1
ATOM 2241 C CA . ALA A 1 311 ? 1.960 12.476 11.579 1.00 86.19 311 ALA A CA 1
ATOM 2242 C C . ALA A 1 311 ? 2.382 13.933 11.310 1.00 86.19 311 ALA A C 1
ATOM 2244 O O . ALA A 1 311 ? 3.153 14.205 10.395 1.00 86.19 311 ALA A O 1
ATOM 2245 N N . PHE A 1 312 ? 1.912 14.859 12.151 1.00 86.19 312 PHE A N 1
ATOM 2246 C CA . PHE A 1 312 ? 2.234 16.282 12.091 1.00 86.19 312 PHE A CA 1
ATOM 2247 C C . PHE A 1 312 ? 2.674 16.789 13.464 1.00 86.19 312 PHE A C 1
ATOM 2249 O O . PHE A 1 312 ? 2.202 16.307 14.500 1.00 86.19 312 PHE A O 1
ATOM 2256 N N . ALA A 1 313 ? 3.581 17.765 13.483 1.00 85.94 313 ALA A N 1
ATOM 2257 C CA . ALA A 1 313 ? 3.989 18.429 14.715 1.00 85.94 313 ALA A CA 1
ATOM 2258 C C . ALA A 1 313 ? 2.829 19.251 15.301 1.00 85.94 313 ALA A C 1
ATOM 2260 O O . ALA A 1 313 ? 2.104 19.936 14.582 1.00 85.94 313 ALA A O 1
ATOM 2261 N N . GLN A 1 314 ? 2.677 19.207 16.624 1.00 80.25 314 GLN A N 1
ATOM 2262 C CA . GLN A 1 314 ? 1.736 20.037 17.375 1.00 80.25 314 GLN A CA 1
ATOM 2263 C C . GLN A 1 314 ? 2.548 20.989 18.254 1.00 80.25 314 GLN A C 1
ATOM 2265 O O . GLN A 1 314 ? 3.447 20.545 18.972 1.00 80.25 314 GLN A O 1
ATOM 2270 N N . GLN A 1 315 ? 2.265 22.292 18.195 1.00 83.12 315 GLN A N 1
ATOM 2271 C CA . GLN A 1 315 ? 3.028 23.266 18.976 1.00 83.12 315 GLN A CA 1
ATOM 2272 C C . GLN A 1 315 ? 2.954 22.957 20.477 1.00 83.12 315 GLN A C 1
ATOM 2274 O O . GLN A 1 315 ? 1.876 22.730 21.021 1.00 83.12 315 GLN A O 1
ATOM 2279 N N . GLY A 1 316 ? 4.117 22.933 21.133 1.00 83.81 316 GLY A N 1
ATOM 2280 C CA . GLY A 1 316 ? 4.237 22.660 22.566 1.00 83.81 316 GLY A CA 1
ATOM 2281 C C . GLY A 1 316 ? 4.031 21.197 22.984 1.00 83.81 316 GLY A C 1
ATOM 2282 O O . GLY A 1 316 ? 4.056 20.924 24.181 1.00 83.81 316 GLY A O 1
ATOM 2283 N N . ALA A 1 317 ? 3.850 20.256 22.048 1.00 85.00 317 ALA A N 1
ATOM 2284 C CA . ALA A 1 317 ? 3.657 18.837 22.354 1.00 85.00 317 ALA A CA 1
ATOM 2285 C C . ALA A 1 317 ? 4.798 17.959 21.797 1.00 85.00 317 ALA A C 1
ATOM 2287 O O . ALA A 1 317 ? 5.349 18.263 20.737 1.00 85.00 317 ALA A O 1
ATOM 2288 N N . PRO A 1 318 ? 5.148 16.844 22.471 1.00 87.12 318 PRO A N 1
ATOM 2289 C CA . PRO A 1 318 ? 6.169 15.923 21.981 1.00 87.12 318 PRO A CA 1
ATOM 2290 C C . PRO A 1 318 ? 5.716 15.227 20.693 1.00 87.12 318 PRO A C 1
ATOM 2292 O O . PRO A 1 318 ? 4.542 14.876 20.545 1.00 87.12 318 PRO A O 1
ATOM 2295 N N . GLY A 1 319 ? 6.662 14.986 19.780 1.00 89.56 319 GLY A N 1
ATOM 2296 C CA . GLY A 1 319 ? 6.410 14.253 18.534 1.00 89.56 319 GLY A CA 1
ATOM 2297 C C . GLY A 1 319 ? 6.196 12.749 18.734 1.00 89.56 319 GLY A C 1
ATOM 2298 O O . GLY A 1 319 ? 5.606 12.097 17.879 1.00 89.56 319 GLY A O 1
ATOM 2299 N N . THR A 1 320 ? 6.632 12.186 19.862 1.00 92.75 320 THR A N 1
ATOM 2300 C CA . THR A 1 320 ? 6.357 10.793 20.236 1.00 92.75 320 THR A CA 1
ATOM 2301 C C . THR A 1 320 ? 4.979 10.661 20.886 1.00 92.75 320 THR A C 1
ATOM 2303 O O . THR A 1 320 ? 4.512 11.546 21.607 1.00 92.75 320 THR A O 1
ATOM 2306 N N . LEU A 1 321 ? 4.317 9.532 20.632 1.00 94.06 321 LEU A N 1
ATOM 2307 C CA . LEU A 1 321 ? 3.032 9.185 21.248 1.00 94.06 321 LEU A CA 1
ATOM 2308 C C . LEU A 1 321 ? 3.199 8.407 22.560 1.00 94.06 321 LEU A C 1
ATOM 2310 O O . LEU A 1 321 ? 2.272 8.379 23.369 1.00 94.06 321 LEU A O 1
ATOM 2314 N N . ALA A 1 322 ? 4.365 7.791 22.777 1.00 93.19 322 ALA A N 1
ATOM 2315 C CA . ALA A 1 322 ? 4.692 7.121 24.031 1.00 93.19 322 ALA A CA 1
ATOM 2316 C C . ALA A 1 322 ? 4.761 8.129 25.202 1.00 93.19 322 ALA A C 1
ATOM 2318 O O . ALA A 1 322 ? 5.248 9.248 24.997 1.00 93.19 322 ALA A O 1
ATOM 2319 N N . PRO A 1 323 ? 4.310 7.755 26.417 1.00 93.06 323 PRO A N 1
ATOM 2320 C CA . PRO A 1 323 ? 4.486 8.578 27.615 1.00 93.06 323 PRO A CA 1
ATOM 2321 C C . PRO A 1 323 ? 5.960 8.936 27.859 1.00 93.06 323 PRO A C 1
ATOM 2323 O O . PRO A 1 323 ? 6.852 8.160 27.525 1.00 93.06 323 PRO A O 1
ATOM 2326 N N . ALA A 1 324 ? 6.227 10.108 28.440 1.00 89.62 324 ALA A N 1
ATOM 2327 C CA . ALA A 1 324 ? 7.591 10.629 28.589 1.00 89.62 324 ALA A CA 1
ATOM 2328 C C . ALA A 1 324 ? 8.482 9.782 29.520 1.00 89.62 324 ALA A C 1
ATOM 2330 O O . ALA A 1 324 ? 9.692 9.722 29.332 1.00 89.62 324 ALA A O 1
ATOM 2331 N N . ASP A 1 325 ? 7.882 9.128 30.510 1.00 89.94 325 ASP A N 1
ATOM 2332 C CA . ASP A 1 325 ? 8.512 8.226 31.477 1.00 89.94 325 ASP A CA 1
ATOM 2333 C C . ASP A 1 325 ? 8.496 6.752 31.031 1.00 89.94 325 ASP A C 1
ATOM 2335 O O . ASP A 1 325 ? 8.991 5.876 31.742 1.00 89.94 325 ASP A O 1
ATOM 2339 N N . CYS A 1 326 ? 7.951 6.464 29.845 1.00 93.75 326 CYS A N 1
ATOM 2340 C CA . CYS A 1 326 ? 7.871 5.113 29.310 1.00 93.75 326 CYS A CA 1
ATOM 2341 C C . CYS A 1 326 ? 9.234 4.639 28.793 1.00 93.75 326 CYS A C 1
ATOM 2343 O O . CYS A 1 326 ? 9.845 5.260 27.920 1.00 93.75 326 CYS A O 1
ATOM 2345 N N . ARG A 1 327 ? 9.678 3.465 29.249 1.00 94.38 327 ARG A N 1
ATOM 2346 C CA . ARG A 1 327 ? 10.836 2.772 28.674 1.00 94.38 327 ARG A CA 1
ATOM 2347 C C . ARG A 1 327 ? 10.425 2.015 27.413 1.00 94.38 327 ARG A C 1
ATOM 2349 O O . ARG A 1 327 ? 9.435 1.285 27.424 1.00 94.38 327 ARG A O 1
ATOM 2356 N N . ILE A 1 328 ? 11.195 2.181 26.342 1.00 94.62 328 ILE A N 1
ATOM 2357 C CA . ILE A 1 328 ? 10.972 1.514 25.055 1.00 94.62 328 ILE A CA 1
ATOM 2358 C C . ILE A 1 328 ? 11.850 0.266 24.968 1.00 94.62 328 ILE A C 1
ATOM 2360 O O . ILE A 1 328 ? 13.022 0.312 25.340 1.00 94.62 328 ILE A O 1
ATOM 2364 N N . TRP A 1 329 ? 11.284 -0.821 24.456 1.00 94.56 329 TRP A N 1
ATOM 2365 C CA . TRP A 1 329 ? 11.957 -2.098 24.239 1.00 94.56 329 TRP A CA 1
ATOM 2366 C C . TRP A 1 329 ? 11.715 -2.576 22.810 1.00 94.56 329 TRP A C 1
ATOM 2368 O O . TRP A 1 329 ? 10.639 -2.340 22.262 1.00 94.56 329 TRP A O 1
ATOM 2378 N N . SER A 1 330 ? 12.684 -3.267 22.215 1.00 93.62 330 SER A N 1
ATOM 2379 C CA . SER A 1 330 ? 12.566 -3.812 20.860 1.00 93.62 330 SER A CA 1
ATOM 2380 C C . SER A 1 330 ? 12.573 -5.336 20.912 1.00 93.62 330 SER A C 1
ATOM 2382 O O . SER A 1 330 ? 13.617 -5.933 21.143 1.00 93.62 330 SER A O 1
ATOM 2384 N N . LEU A 1 331 ? 11.417 -5.963 20.683 1.00 94.88 331 LEU A N 1
ATOM 2385 C CA . LEU A 1 331 ? 11.321 -7.416 20.512 1.00 94.88 331 LEU A CA 1
ATOM 2386 C C . LEU A 1 331 ? 11.749 -7.826 19.098 1.00 94.88 331 LEU A C 1
ATOM 2388 O O . LEU A 1 331 ? 12.476 -8.798 18.927 1.00 94.88 331 LEU A O 1
ATOM 2392 N N . ALA A 1 332 ? 11.275 -7.083 18.097 1.00 94.44 332 ALA A N 1
ATOM 2393 C CA . ALA A 1 332 ? 11.608 -7.284 16.693 1.00 94.44 332 ALA A CA 1
ATOM 2394 C C . ALA A 1 332 ? 11.519 -5.955 15.943 1.00 94.44 332 ALA A C 1
ATOM 2396 O O . ALA A 1 332 ? 10.560 -5.195 16.128 1.00 94.44 332 ALA A O 1
ATOM 2397 N N . ALA A 1 333 ? 12.494 -5.690 15.082 1.00 92.38 333 ALA A N 1
ATOM 2398 C CA . ALA A 1 333 ? 12.480 -4.538 14.198 1.00 92.38 333 ALA A CA 1
ATOM 2399 C C . ALA A 1 333 ? 11.404 -4.695 13.098 1.00 92.38 333 ALA A C 1
ATOM 2401 O O . ALA A 1 333 ? 11.003 -5.814 12.777 1.00 92.38 333 ALA A O 1
ATOM 2402 N N . PRO A 1 334 ? 10.932 -3.598 12.473 1.00 90.38 334 PRO A N 1
ATOM 2403 C CA . PRO A 1 334 ? 9.893 -3.652 11.434 1.00 90.38 334 PRO A CA 1
ATOM 2404 C C . PRO A 1 334 ? 10.206 -4.537 10.221 1.00 90.38 334 PRO A C 1
ATOM 2406 O O . PRO A 1 334 ? 9.300 -4.954 9.506 1.00 90.38 334 PRO A O 1
ATOM 2409 N N . ASN A 1 335 ? 11.489 -4.773 9.958 1.00 87.50 335 ASN A N 1
ATOM 2410 C CA . ASN A 1 335 ? 11.997 -5.605 8.875 1.00 87.50 335 ASN A CA 1
ATOM 2411 C C . ASN A 1 335 ? 12.234 -7.067 9.277 1.00 87.50 335 ASN A C 1
ATOM 2413 O O . ASN 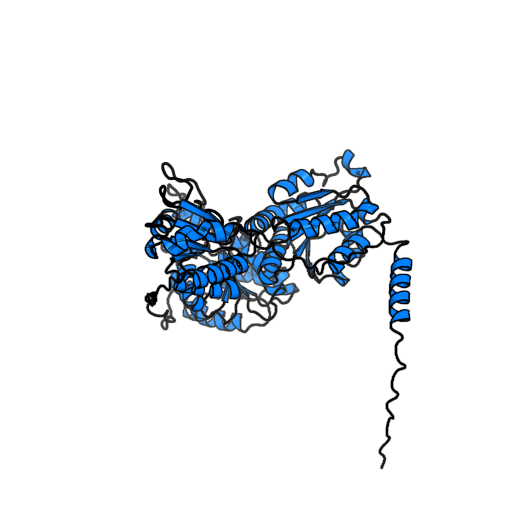A 1 335 ? 12.628 -7.841 8.417 1.00 87.50 335 ASN A O 1
ATOM 2417 N N . GLU A 1 336 ? 12.043 -7.445 10.540 1.00 91.25 336 GLU A N 1
ATOM 2418 C CA . GLU A 1 336 ? 12.240 -8.812 11.033 1.00 91.25 336 GLU A CA 1
ATOM 2419 C C . GLU A 1 336 ? 10.908 -9.570 11.134 1.00 91.25 336 GLU A C 1
ATOM 2421 O O . GLU A 1 336 ? 9.826 -8.976 11.172 1.00 91.25 336 GLU A O 1
ATOM 2426 N N . ASP A 1 337 ? 10.978 -10.899 11.223 1.00 92.06 337 ASP A N 1
ATOM 2427 C CA . ASP A 1 337 ? 9.809 -11.728 11.518 1.00 92.06 337 ASP A CA 1
ATOM 2428 C C . ASP A 1 337 ? 9.372 -11.589 12.992 1.00 92.06 337 ASP A C 1
ATOM 2430 O O . ASP A 1 337 ? 9.823 -12.303 13.895 1.00 92.06 337 ASP A O 1
ATOM 2434 N N . ALA A 1 338 ? 8.455 -10.652 13.231 1.00 94.56 338 ALA A N 1
ATOM 2435 C CA . ALA A 1 338 ? 7.873 -10.384 14.540 1.00 94.56 338 ALA A CA 1
ATOM 2436 C C . ALA A 1 338 ? 7.035 -11.554 15.083 1.00 94.56 338 ALA A C 1
ATOM 2438 O O . ALA A 1 338 ? 6.986 -11.757 16.298 1.00 94.56 338 ALA A O 1
ATOM 2439 N N . THR A 1 339 ? 6.417 -12.357 14.214 1.00 95.31 339 THR A N 1
ATOM 2440 C CA . THR A 1 339 ? 5.693 -13.574 14.613 1.00 95.31 339 THR A CA 1
ATOM 2441 C C . THR A 1 339 ? 6.647 -14.596 15.219 1.00 95.31 339 THR A C 1
ATOM 2443 O O . THR A 1 339 ? 6.381 -15.121 16.304 1.00 95.31 339 THR A O 1
ATOM 2446 N N . ALA A 1 340 ? 7.802 -14.823 14.586 1.00 94.62 340 ALA A N 1
ATOM 2447 C CA . ALA A 1 340 ? 8.844 -15.677 15.150 1.00 94.62 340 ALA A CA 1
ATOM 2448 C C . ALA A 1 340 ? 9.358 -15.145 16.502 1.00 94.62 340 ALA A C 1
ATOM 2450 O O . ALA A 1 340 ? 9.558 -15.928 17.432 1.00 94.62 340 ALA A O 1
ATOM 2451 N N . ALA A 1 341 ? 9.513 -13.826 16.652 1.00 94.88 341 ALA A N 1
ATOM 2452 C CA . ALA A 1 341 ? 9.955 -13.217 17.909 1.00 94.88 341 ALA A CA 1
ATOM 2453 C C . ALA A 1 341 ? 8.936 -13.413 19.044 1.00 94.88 341 ALA A C 1
ATOM 2455 O O . ALA A 1 341 ? 9.300 -13.744 20.174 1.00 94.88 341 ALA A O 1
ATOM 2456 N N . LEU A 1 342 ? 7.642 -13.267 18.743 1.00 94.44 342 LEU A N 1
ATOM 2457 C CA . LEU A 1 342 ? 6.561 -13.521 19.697 1.00 94.44 342 LEU A CA 1
ATOM 2458 C C . LEU A 1 342 ? 6.501 -14.994 20.121 1.00 94.44 342 LEU A C 1
ATOM 2460 O O . LEU A 1 342 ? 6.266 -15.272 21.296 1.00 94.44 342 LEU A O 1
ATOM 2464 N N . LEU A 1 343 ? 6.756 -15.937 19.207 1.00 93.62 343 LEU A N 1
ATOM 2465 C CA . LEU A 1 343 ? 6.866 -17.362 19.543 1.00 93.62 343 LEU A CA 1
ATOM 2466 C C . LEU A 1 343 ? 8.039 -17.627 20.498 1.00 93.62 343 LEU A C 1
ATOM 2468 O O . LEU A 1 343 ? 7.859 -18.291 21.519 1.00 93.62 343 LEU A O 1
ATOM 2472 N N . GLN A 1 344 ? 9.214 -17.051 20.229 1.00 92.75 344 GLN A N 1
ATOM 2473 C CA . GLN A 1 344 ? 10.373 -17.173 21.121 1.00 92.75 344 GLN A CA 1
ATOM 2474 C C . GLN A 1 344 ? 10.097 -16.568 22.509 1.00 92.75 344 GLN A C 1
ATOM 2476 O O . GLN A 1 344 ? 10.474 -17.151 23.531 1.00 92.75 344 GLN A O 1
ATOM 2481 N N . LEU A 1 345 ? 9.387 -15.435 22.565 1.00 90.75 345 LEU A N 1
ATOM 2482 C CA . LEU A 1 345 ? 8.942 -14.823 23.817 1.00 90.75 345 LEU A CA 1
ATOM 2483 C C . LEU A 1 345 ? 7.943 -15.719 24.568 1.00 90.75 345 LEU A C 1
ATOM 2485 O O . LEU A 1 345 ? 8.049 -15.870 25.788 1.00 90.75 345 LEU A O 1
ATOM 2489 N N . ALA A 1 346 ? 7.007 -16.356 23.858 1.00 88.12 346 ALA A N 1
ATOM 2490 C CA . ALA A 1 346 ? 6.078 -17.322 24.440 1.00 88.12 346 ALA A CA 1
ATOM 2491 C C . ALA A 1 346 ? 6.830 -18.487 25.106 1.00 88.12 346 ALA A C 1
ATOM 2493 O O . ALA A 1 346 ? 6.522 -18.870 26.237 1.00 88.12 346 ALA A O 1
ATOM 2494 N N . ASP A 1 347 ? 7.853 -19.018 24.435 1.00 88.38 347 ASP A N 1
ATOM 2495 C CA . ASP A 1 347 ? 8.684 -20.106 24.954 1.00 88.38 347 ASP A CA 1
ATOM 2496 C C . ASP A 1 347 ? 9.535 -19.675 26.158 1.00 88.38 347 ASP A C 1
ATOM 2498 O O . ASP A 1 347 ? 9.769 -20.467 27.075 1.00 88.38 347 ASP A O 1
ATOM 2502 N N . ALA A 1 348 ? 10.007 -18.425 26.192 1.00 86.56 348 ALA A N 1
ATOM 2503 C CA . ALA A 1 348 ? 10.711 -17.857 27.346 1.00 86.56 348 ALA A CA 1
ATOM 2504 C C . ALA A 1 348 ? 9.790 -17.655 28.560 1.00 86.56 348 ALA A C 1
ATOM 2506 O O . ALA A 1 348 ? 10.176 -17.966 29.691 1.00 86.56 348 ALA A O 1
ATOM 2507 N N . SER A 1 349 ? 8.553 -17.210 28.326 1.00 82.31 349 SER A N 1
ATOM 2508 C CA . SER A 1 349 ? 7.529 -17.049 29.363 1.00 82.31 349 SER A CA 1
ATOM 2509 C C . SER A 1 349 ? 7.189 -18.377 30.042 1.00 82.31 349 SER A C 1
ATOM 2511 O O . SER A 1 349 ? 7.236 -18.464 31.270 1.00 82.31 349 SER A O 1
ATOM 2513 N N . ARG A 1 350 ? 6.962 -19.449 29.265 1.00 81.69 350 ARG A N 1
ATOM 2514 C CA . ARG A 1 350 ? 6.655 -20.791 29.803 1.00 81.69 350 ARG A CA 1
ATOM 2515 C C . ARG A 1 350 ? 7.746 -21.334 30.729 1.00 81.69 350 ARG A C 1
ATOM 2517 O O . ARG A 1 350 ? 7.443 -22.054 31.673 1.00 81.69 350 ARG A O 1
ATOM 2524 N N . ARG A 1 351 ? 9.011 -20.987 30.470 1.00 77.62 351 ARG A N 1
ATOM 2525 C CA . ARG A 1 351 ? 10.166 -21.393 31.289 1.00 77.62 351 ARG A CA 1
ATOM 2526 C C . ARG A 1 351 ? 10.303 -20.603 32.596 1.00 77.62 351 ARG A C 1
ATOM 2528 O O . ARG A 1 351 ? 10.999 -21.065 33.492 1.00 77.62 351 ARG A O 1
ATOM 2535 N N . SER A 1 352 ? 9.659 -19.440 32.709 1.00 69.12 352 SER A N 1
ATOM 2536 C CA . SER A 1 352 ? 9.790 -18.526 33.855 1.00 69.12 352 SER A CA 1
ATOM 2537 C C . SER A 1 352 ? 8.687 -18.674 34.919 1.00 69.12 352 SER A C 1
ATOM 2539 O O . SER A 1 352 ? 8.625 -17.868 35.841 1.00 69.12 352 SER A O 1
ATOM 2541 N N . SER A 1 353 ? 7.835 -19.706 34.835 1.00 53.94 353 SER A N 1
ATOM 2542 C CA . SER A 1 353 ? 6.837 -20.113 35.852 1.00 53.94 353 SER A CA 1
ATOM 2543 C C . SER A 1 353 ? 5.742 -19.099 36.231 1.00 53.94 353 SER A C 1
ATOM 2545 O O . SER A 1 353 ? 4.899 -19.415 37.069 1.00 53.94 353 SER A O 1
ATOM 2547 N N . SER A 1 354 ? 5.704 -17.908 35.631 1.00 54.56 354 SER A N 1
ATOM 2548 C CA . SER A 1 354 ? 4.656 -16.910 35.869 1.00 54.56 354 SER A CA 1
ATOM 2549 C C . SER A 1 354 ? 3.518 -17.144 34.867 1.00 54.56 354 SER A C 1
ATOM 2551 O O . SER A 1 354 ? 3.615 -16.845 33.678 1.00 54.56 354 SER A O 1
ATOM 2553 N N . GLN A 1 355 ? 2.460 -17.803 35.338 1.00 54.81 355 GLN A N 1
ATOM 2554 C CA . GLN A 1 355 ? 1.210 -17.940 34.601 1.00 54.81 355 GLN A CA 1
ATOM 2555 C C . GLN A 1 355 ? 0.276 -16.844 35.112 1.00 54.81 355 GLN A C 1
ATOM 2557 O O . GLN A 1 355 ? -0.094 -16.845 36.286 1.00 54.81 355 GLN A O 1
ATOM 2562 N N . TYR A 1 356 ? -0.059 -15.876 34.260 1.00 52.72 356 TYR A N 1
ATOM 2563 C CA . TYR A 1 356 ? -1.072 -14.881 34.587 1.00 52.72 356 TYR A CA 1
ATOM 2564 C C . TYR A 1 356 ? -2.438 -15.405 34.135 1.00 52.72 356 TYR A C 1
ATOM 2566 O O . TYR A 1 356 ? -2.695 -15.544 32.938 1.00 52.72 356 TYR A O 1
ATOM 2574 N N . ASP A 1 357 ? -3.326 -15.693 35.087 1.00 47.00 357 ASP A N 1
ATOM 2575 C CA . ASP A 1 357 ? -4.738 -15.940 34.789 1.00 47.00 357 ASP A CA 1
ATOM 2576 C C . ASP A 1 357 ? -5.416 -14.600 34.479 1.00 47.00 357 ASP A C 1
ATOM 2578 O O . ASP A 1 357 ? -5.919 -13.896 35.358 1.00 47.00 357 ASP A O 1
ATOM 2582 N N . ALA A 1 358 ? -5.385 -14.212 33.203 1.00 46.16 358 ALA A N 1
ATOM 2583 C CA . ALA A 1 358 ? -6.009 -12.977 32.758 1.00 46.16 358 ALA A CA 1
ATOM 2584 C C . ALA A 1 358 ? -7.544 -13.074 32.810 1.00 46.16 358 ALA A C 1
ATOM 2586 O O . ALA A 1 358 ? -8.122 -14.009 32.246 1.00 46.16 358 ALA A O 1
ATOM 2587 N N . PRO A 1 359 ? -8.247 -12.067 33.358 1.00 42.12 359 PRO A N 1
ATOM 2588 C CA . PRO A 1 359 ? -9.668 -11.917 33.091 1.00 42.12 359 PRO A CA 1
ATOM 2589 C C . PRO A 1 359 ? -9.882 -11.680 31.589 1.00 42.12 359 PRO A C 1
ATOM 2591 O O . PRO A 1 359 ? -9.230 -10.832 30.975 1.00 42.12 359 PRO A O 1
ATOM 2594 N N . THR A 1 360 ? -10.829 -12.399 30.982 1.00 43.69 360 THR A N 1
ATOM 2595 C CA . THR A 1 360 ? -11.286 -12.162 29.605 1.00 43.69 360 THR A CA 1
ATOM 2596 C C . THR A 1 360 ? -11.881 -10.756 29.488 1.00 43.69 360 THR A C 1
ATOM 2598 O O . THR A 1 360 ? -13.078 -10.548 29.682 1.00 43.69 360 THR A O 1
ATOM 2601 N N . ARG A 1 361 ? -11.056 -9.755 29.161 1.00 46.62 361 ARG A N 1
ATOM 2602 C CA . ARG A 1 361 ? -11.526 -8.419 28.774 1.00 46.62 361 ARG A CA 1
ATOM 2603 C C . ARG A 1 361 ? -12.067 -8.478 27.345 1.00 46.62 361 ARG A C 1
ATOM 2605 O O . ARG A 1 361 ? -11.413 -8.088 26.390 1.00 46.62 361 ARG A O 1
ATOM 2612 N N . SER A 1 362 ? -13.294 -8.964 27.214 1.00 44.38 362 SER A N 1
ATOM 2613 C CA . SER A 1 362 ? -14.159 -8.665 26.076 1.00 44.38 362 SER A CA 1
ATOM 2614 C C . SER A 1 362 ? -15.124 -7.583 26.551 1.00 44.38 362 SER A C 1
ATOM 2616 O O . SER A 1 362 ? -16.189 -7.887 27.091 1.00 44.38 362 SER A O 1
ATOM 2618 N N . ALA A 1 363 ? -14.766 -6.309 26.376 1.00 44.72 363 ALA A N 1
ATOM 2619 C CA . ALA A 1 363 ? -15.780 -5.260 26.390 1.00 44.72 363 ALA A CA 1
ATOM 2620 C C . ALA A 1 363 ? -16.617 -5.448 25.119 1.00 44.72 363 ALA A C 1
ATOM 2622 O O . ALA A 1 363 ? -16.319 -4.879 24.072 1.00 44.72 363 ALA A O 1
ATOM 2623 N N . ARG A 1 364 ? -17.608 -6.341 25.196 1.00 48.38 364 ARG A N 1
ATOM 2624 C CA . ARG A 1 364 ? -18.499 -6.655 24.086 1.00 48.38 364 ARG A CA 1
ATOM 2625 C C . ARG A 1 364 ? -19.340 -5.404 23.847 1.00 48.38 364 ARG A C 1
ATOM 2627 O O . ARG A 1 364 ? -20.212 -5.082 24.654 1.00 48.38 364 ARG A O 1
ATOM 2634 N N . ARG A 1 365 ? -19.032 -4.648 22.791 1.00 54.38 365 ARG A N 1
ATOM 2635 C CA . ARG A 1 365 ? -19.944 -3.607 22.311 1.00 54.38 365 ARG A CA 1
ATOM 2636 C C . ARG A 1 365 ? -21.254 -4.281 21.884 1.00 54.38 365 ARG A C 1
ATOM 2638 O O . ARG A 1 365 ? -21.234 -5.458 21.512 1.00 54.38 365 ARG A O 1
ATOM 2645 N N . PRO A 1 366 ? -22.403 -3.587 21.968 1.00 56.41 366 PRO A N 1
ATOM 2646 C CA . PRO A 1 366 ? -23.618 -4.106 21.361 1.00 56.41 366 PRO A CA 1
ATOM 2647 C C . PRO A 1 366 ? -23.332 -4.394 19.877 1.00 56.41 366 PRO A C 1
ATOM 2649 O O . PRO A 1 366 ? -22.684 -3.566 19.230 1.00 56.41 366 PRO A O 1
ATOM 2652 N N . PRO A 1 367 ? -23.756 -5.558 19.355 1.00 65.19 367 PRO A N 1
ATOM 2653 C CA . PRO A 1 367 ? -23.482 -5.930 17.975 1.00 65.19 367 PRO A CA 1
ATOM 2654 C C . PRO A 1 367 ? -24.045 -4.874 17.024 1.00 65.19 367 PRO A C 1
ATOM 2656 O O . PRO A 1 367 ? -25.119 -4.313 17.271 1.00 65.19 367 PRO A O 1
ATOM 2659 N N . LEU A 1 368 ? -23.320 -4.609 15.935 1.00 72.75 368 LEU A N 1
ATOM 2660 C CA . LEU A 1 368 ? -23.833 -3.773 14.856 1.00 72.75 368 LEU A CA 1
ATOM 2661 C C . LEU A 1 368 ? -25.148 -4.370 14.341 1.00 72.75 368 LEU A C 1
ATOM 2663 O O . LEU A 1 368 ? -25.272 -5.577 14.136 1.00 72.75 368 LEU A O 1
ATOM 2667 N N . ALA A 1 369 ? -26.141 -3.510 14.134 1.00 76.69 369 ALA A N 1
ATOM 2668 C CA . ALA A 1 369 ? -27.420 -3.895 13.561 1.00 76.69 369 ALA A CA 1
ATOM 2669 C C . ALA A 1 369 ? -27.569 -3.238 12.193 1.00 76.69 369 ALA A C 1
ATOM 2671 O O . ALA A 1 369 ? -27.412 -2.022 12.058 1.00 76.69 369 ALA A O 1
ATOM 2672 N N . LEU A 1 370 ? -27.908 -4.041 11.182 1.00 79.25 370 LEU A N 1
ATOM 2673 C CA . LEU A 1 370 ? -28.240 -3.517 9.864 1.00 79.25 370 LEU A CA 1
ATOM 2674 C C . LEU A 1 370 ? -29.448 -2.573 9.979 1.00 79.25 370 LEU A C 1
ATOM 2676 O O . LEU A 1 370 ? -30.503 -2.998 10.464 1.00 79.25 370 LEU A O 1
ATOM 2680 N N . PRO A 1 371 ? -29.340 -1.313 9.520 1.00 78.50 371 PRO A N 1
ATOM 2681 C CA . PRO A 1 371 ? -30.475 -0.403 9.500 1.00 78.50 371 PRO A CA 1
ATOM 2682 C C . PRO A 1 371 ? -31.614 -0.986 8.651 1.00 78.50 371 PRO A C 1
ATOM 2684 O O . PRO A 1 371 ? -31.460 -1.209 7.449 1.00 78.50 371 PRO A O 1
ATOM 2687 N N . THR A 1 372 ? -32.766 -1.237 9.274 1.00 77.31 372 THR A N 1
ATOM 2688 C CA . THR A 1 372 ? -33.953 -1.798 8.603 1.00 77.31 372 THR A CA 1
ATOM 2689 C C . THR A 1 372 ? -34.791 -0.733 7.900 1.00 77.31 372 THR A C 1
ATOM 2691 O O . THR A 1 372 ? -35.479 -1.029 6.927 1.00 77.31 372 THR A O 1
ATOM 2694 N N . VAL A 1 373 ? -34.703 0.515 8.365 1.00 84.12 373 VAL A N 1
ATOM 2695 C CA . VAL A 1 373 ? -35.379 1.676 7.778 1.00 84.12 373 VAL A CA 1
ATOM 2696 C C . VAL A 1 373 ? -34.422 2.395 6.832 1.00 84.12 373 VAL A C 1
ATOM 2698 O O . VAL A 1 373 ? -33.261 2.634 7.180 1.00 84.12 373 VAL A O 1
ATOM 2701 N N . ALA A 1 374 ? -34.919 2.758 5.648 1.00 90.75 374 ALA A N 1
ATOM 2702 C CA . ALA A 1 374 ? -34.185 3.588 4.702 1.00 90.75 374 ALA A CA 1
ATOM 2703 C C . ALA A 1 374 ? -33.880 4.954 5.334 1.00 90.75 374 ALA A C 1
ATOM 2705 O O . ALA A 1 374 ? -34.784 5.660 5.780 1.00 90.75 374 ALA A O 1
ATOM 2706 N N . LYS A 1 375 ? -32.599 5.313 5.388 1.00 92.81 375 LYS A N 1
ATOM 2707 C CA . LYS A 1 375 ? -32.111 6.599 5.898 1.00 92.81 375 LYS A CA 1
ATOM 2708 C C . LYS A 1 375 ? -31.098 7.180 4.913 1.00 92.81 375 LYS A C 1
ATOM 2710 O O . LYS A 1 375 ? -30.419 6.379 4.264 1.00 92.81 375 LYS A O 1
ATOM 2715 N N . PRO A 1 376 ? -30.969 8.516 4.811 1.00 95.94 376 PRO A N 1
ATOM 2716 C CA . PRO A 1 376 ? -29.839 9.139 4.127 1.00 95.94 376 PRO A CA 1
ATOM 2717 C C . PRO A 1 376 ? -28.510 8.580 4.643 1.00 95.94 376 PRO A C 1
ATOM 2719 O O . PRO A 1 376 ? -28.395 8.258 5.830 1.00 95.94 376 PRO A O 1
ATOM 2722 N N . LEU A 1 377 ? -27.523 8.434 3.762 1.00 96.12 377 LEU A N 1
ATOM 2723 C CA . LEU A 1 377 ? -26.216 7.906 4.139 1.00 96.12 377 LEU A CA 1
ATOM 2724 C C . LEU A 1 377 ? -25.432 8.940 4.946 1.00 96.12 377 LEU A C 1
ATOM 2726 O O . LEU A 1 377 ? -25.038 9.973 4.425 1.00 96.12 377 LEU A O 1
ATOM 2730 N N . THR A 1 378 ? -25.171 8.640 6.213 1.00 95.50 378 THR A N 1
ATOM 2731 C CA . THR A 1 378 ? -24.072 9.258 6.966 1.00 95.50 378 THR A CA 1
ATOM 2732 C C . THR A 1 378 ? -22.862 8.331 6.923 1.00 95.50 378 THR A C 1
ATOM 2734 O O . THR A 1 378 ? -22.999 7.145 6.597 1.00 95.50 378 THR A O 1
ATOM 2737 N N . THR A 1 379 ? -21.684 8.834 7.287 1.00 94.56 379 THR A N 1
ATOM 2738 C CA . THR A 1 379 ? -20.466 8.019 7.353 1.00 94.56 379 THR A CA 1
ATOM 2739 C C . THR A 1 379 ? -20.639 6.797 8.261 1.00 94.56 379 THR A C 1
ATOM 2741 O O . THR A 1 379 ? -20.255 5.689 7.890 1.00 94.56 379 THR A O 1
ATOM 2744 N N . GLU A 1 380 ? -21.288 6.953 9.416 1.00 94.19 380 GLU A N 1
ATOM 2745 C CA . GLU A 1 380 ? -21.525 5.869 10.376 1.00 94.19 380 GLU A CA 1
ATOM 2746 C C . GLU A 1 380 ? -22.448 4.790 9.801 1.00 94.19 380 GLU A C 1
ATOM 2748 O O . GLU A 1 380 ? -22.214 3.591 9.986 1.00 94.19 380 GLU A O 1
ATOM 2753 N N . LEU A 1 381 ? -23.510 5.203 9.100 1.00 95.19 381 LEU A N 1
ATOM 2754 C CA . LEU A 1 381 ? -24.462 4.281 8.482 1.00 95.19 381 LEU A CA 1
ATOM 2755 C C . LEU A 1 381 ? -23.837 3.541 7.296 1.00 95.19 381 LEU A C 1
ATOM 2757 O O . LEU A 1 381 ? -24.058 2.337 7.164 1.00 95.19 381 LEU A O 1
ATOM 2761 N N . LEU A 1 382 ? -23.040 4.232 6.473 1.00 96.88 382 LEU A N 1
ATOM 2762 C CA . LEU A 1 382 ? -22.264 3.623 5.393 1.00 96.88 382 LEU A CA 1
ATOM 2763 C C . LEU A 1 382 ? -21.300 2.566 5.955 1.00 96.88 382 LEU A C 1
ATOM 2765 O O . LEU A 1 382 ? -21.377 1.405 5.554 1.00 96.88 382 LEU A O 1
ATOM 2769 N N . ALA A 1 383 ? -20.469 2.936 6.935 1.00 96.69 383 ALA A N 1
ATOM 2770 C CA . ALA A 1 383 ? -19.514 2.033 7.577 1.00 96.69 383 ALA A CA 1
ATOM 2771 C C . ALA A 1 383 ? -20.199 0.799 8.189 1.00 96.69 383 ALA A C 1
ATOM 2773 O O . ALA A 1 383 ? -19.742 -0.327 7.999 1.00 96.69 383 ALA A O 1
ATOM 2774 N N . THR A 1 384 ? -21.335 0.997 8.867 1.00 95.06 384 THR A N 1
ATOM 2775 C CA . THR A 1 384 ? -22.120 -0.093 9.469 1.00 95.06 384 THR A CA 1
ATOM 2776 C C . THR A 1 384 ? -22.639 -1.073 8.417 1.00 95.06 384 THR A C 1
ATOM 2778 O O . THR A 1 384 ? -22.516 -2.284 8.593 1.00 95.06 384 THR A O 1
ATOM 2781 N N . VAL A 1 385 ? -23.230 -0.575 7.325 1.00 96.44 385 VAL A N 1
ATOM 2782 C CA . VAL A 1 385 ? -23.769 -1.441 6.264 1.00 96.44 385 VAL A CA 1
ATOM 2783 C C . VAL A 1 385 ? -22.648 -2.206 5.566 1.00 96.44 385 VAL A C 1
ATOM 2785 O O . VAL A 1 385 ? -22.788 -3.411 5.369 1.00 96.44 385 VAL A O 1
ATOM 2788 N N . VAL A 1 386 ? -21.537 -1.539 5.239 1.00 97.50 386 VAL A N 1
ATOM 2789 C CA . VAL A 1 386 ? -20.390 -2.180 4.584 1.00 97.50 386 VAL A CA 1
ATOM 2790 C C . VAL A 1 386 ? -19.795 -3.274 5.468 1.00 97.50 386 VAL A C 1
ATOM 2792 O O . VAL A 1 386 ? -19.660 -4.402 5.007 1.00 97.50 386 VAL A O 1
ATOM 2795 N N . ALA A 1 387 ? -19.514 -2.986 6.743 1.00 95.94 387 ALA A N 1
ATOM 2796 C CA . ALA A 1 387 ? -18.946 -3.961 7.676 1.00 95.94 387 ALA A CA 1
ATOM 2797 C C . ALA A 1 387 ? -19.833 -5.209 7.843 1.00 95.94 387 ALA A C 1
ATOM 2799 O O . ALA A 1 387 ? -19.337 -6.331 7.843 1.00 95.94 387 ALA A O 1
ATOM 2800 N N . MET A 1 388 ? -21.152 -5.024 7.932 1.00 93.62 388 MET A N 1
ATOM 2801 C CA . MET A 1 388 ? -22.108 -6.124 8.111 1.00 93.62 388 MET A CA 1
ATOM 2802 C C . MET A 1 388 ? -22.345 -6.960 6.849 1.00 93.62 388 MET A C 1
ATOM 2804 O O . MET A 1 388 ? -22.830 -8.085 6.948 1.00 93.62 388 MET A O 1
ATOM 2808 N N . MET A 1 389 ? -22.067 -6.406 5.668 1.00 96.19 389 MET A N 1
ATOM 2809 C CA . MET A 1 389 ? -22.225 -7.095 4.384 1.00 96.19 389 MET A CA 1
ATOM 2810 C C . MET A 1 389 ? -20.900 -7.598 3.808 1.00 96.19 389 MET A C 1
ATOM 2812 O O . MET A 1 389 ? -20.911 -8.245 2.762 1.00 96.19 389 MET A O 1
ATOM 2816 N N . LEU A 1 390 ? -19.775 -7.302 4.464 1.00 97.06 390 LEU A N 1
ATOM 2817 C CA . LEU A 1 390 ? -18.453 -7.702 4.011 1.00 97.06 390 LEU A CA 1
ATOM 2818 C C . LEU A 1 390 ? -18.378 -9.237 3.895 1.00 97.06 390 LEU A C 1
ATOM 2820 O O . LEU A 1 390 ? -18.740 -9.926 4.851 1.00 97.06 390 LEU A O 1
ATOM 2824 N N . PRO A 1 391 ? -17.918 -9.795 2.762 1.00 95.62 391 PRO A N 1
ATOM 2825 C CA . PRO A 1 391 ? -17.716 -11.232 2.647 1.00 95.62 391 PRO A CA 1
ATOM 2826 C C . PRO A 1 391 ? -16.676 -11.735 3.650 1.00 95.62 391 PRO A C 1
ATOM 2828 O O . PRO A 1 391 ? -15.689 -11.055 3.939 1.00 95.62 391 PRO A O 1
ATOM 2831 N N . GLU A 1 392 ? -16.859 -12.959 4.135 1.00 94.88 392 GLU A N 1
ATOM 2832 C CA . GLU A 1 392 ? -15.814 -13.639 4.895 1.00 94.88 392 GLU A CA 1
ATOM 2833 C C . GLU A 1 392 ? -14.566 -13.834 4.020 1.00 94.88 392 GLU A C 1
ATOM 2835 O O . GLU A 1 392 ? -14.653 -14.127 2.828 1.00 94.88 392 GLU A O 1
ATOM 2840 N N . ASN A 1 393 ? -13.395 -13.644 4.621 1.00 95.56 393 ASN A N 1
ATOM 2841 C CA . ASN A 1 393 ? -12.087 -13.644 3.973 1.00 95.56 393 ASN A CA 1
ATOM 2842 C C . ASN A 1 393 ? -11.916 -12.589 2.866 1.00 95.56 393 ASN A C 1
ATOM 2844 O O . ASN A 1 393 ? -11.035 -12.735 2.016 1.00 95.56 393 ASN A O 1
ATOM 2848 N N . ALA A 1 394 ? -12.686 -11.497 2.875 1.00 97.94 394 ALA A N 1
ATOM 2849 C CA . ALA A 1 394 ? -12.433 -10.363 1.987 1.00 97.94 394 ALA A CA 1
ATOM 2850 C C . ALA A 1 394 ? -11.056 -9.714 2.247 1.00 97.94 394 ALA A C 1
ATOM 2852 O O . ALA A 1 394 ? -10.425 -9.928 3.289 1.00 97.94 394 ALA A O 1
ATOM 2853 N N . VAL A 1 395 ? -10.590 -8.914 1.292 1.00 98.69 395 VAL A N 1
ATOM 2854 C CA . VAL A 1 395 ? -9.526 -7.922 1.500 1.00 98.69 395 VAL A CA 1
ATOM 2855 C C . VAL A 1 395 ? -10.173 -6.547 1.476 1.00 98.69 395 VAL A C 1
ATOM 2857 O O . VAL A 1 395 ? -10.921 -6.241 0.555 1.00 98.69 395 VAL A O 1
ATOM 2860 N N . VAL A 1 396 ? -9.890 -5.714 2.466 1.00 98.75 396 VAL A N 1
ATOM 2861 C CA . VAL A 1 396 ? -10.331 -4.324 2.527 1.00 98.75 396 VAL A CA 1
ATOM 2862 C C . VAL A 1 396 ? -9.127 -3.432 2.269 1.00 98.75 396 VAL A C 1
ATOM 2864 O O . VAL A 1 396 ? -8.125 -3.530 2.973 1.00 98.75 396 VAL A O 1
ATOM 2867 N N . VAL A 1 397 ? -9.226 -2.555 1.278 1.00 98.75 397 VAL A N 1
ATOM 2868 C CA . VAL A 1 397 ? -8.260 -1.475 1.052 1.00 98.75 397 VAL A CA 1
ATOM 2869 C C . VAL A 1 397 ? -8.853 -0.192 1.623 1.00 98.75 397 VAL A C 1
ATOM 2871 O O . VAL A 1 397 ? -9.948 0.195 1.226 1.00 98.75 397 VAL A O 1
ATOM 2874 N N . ASP A 1 398 ? -8.166 0.433 2.579 1.00 97.81 398 ASP A N 1
ATOM 2875 C CA . ASP A 1 398 ? -8.643 1.612 3.309 1.00 97.81 398 ASP A CA 1
ATOM 2876 C C . ASP A 1 398 ? -7.877 2.882 2.911 1.00 97.81 398 ASP A C 1
ATOM 2878 O O . ASP A 1 398 ? -6.747 3.109 3.354 1.00 97.81 398 ASP A O 1
ATOM 2882 N N . GLU A 1 399 ? -8.546 3.732 2.127 1.00 97.31 399 GLU A N 1
ATOM 2883 C CA . GLU A 1 399 ? -8.219 5.145 1.926 1.00 97.31 399 GLU A CA 1
ATOM 2884 C C . GLU A 1 399 ? -9.445 6.039 2.217 1.00 97.31 399 GLU A C 1
ATOM 2886 O O . GLU A 1 399 ? -9.839 6.932 1.463 1.00 97.31 399 GLU A O 1
ATOM 2891 N N . THR A 1 400 ? -10.087 5.783 3.359 1.00 95.44 400 THR A N 1
ATOM 2892 C CA . THR A 1 400 ? -11.330 6.456 3.783 1.00 95.44 400 THR A CA 1
ATOM 2893 C C . THR A 1 400 ? -11.142 7.894 4.283 1.00 95.44 400 THR A C 1
ATOM 2895 O O . THR A 1 400 ? -12.119 8.642 4.399 1.00 95.44 400 THR A O 1
ATOM 2898 N N . ASN A 1 401 ? -9.907 8.297 4.600 1.00 93.31 401 ASN A N 1
ATOM 2899 C CA . ASN A 1 401 ? -9.523 9.642 5.042 1.00 93.31 401 ASN A CA 1
ATOM 2900 C C . ASN A 1 401 ? -10.417 10.216 6.161 1.00 93.31 401 ASN A C 1
ATOM 2902 O O . ASN A 1 401 ? -10.286 9.851 7.331 1.00 93.31 401 ASN A O 1
ATOM 2906 N N . SER A 1 402 ? -11.337 11.128 5.824 1.00 92.06 402 SER A N 1
ATOM 2907 C CA . SER A 1 402 ? -12.241 11.795 6.775 1.00 92.06 402 SER A CA 1
ATOM 2908 C C . SER A 1 402 ? -13.180 10.834 7.512 1.00 92.06 402 SER A C 1
ATOM 2910 O O . SER A 1 402 ? -13.631 11.170 8.613 1.00 92.06 402 SER A O 1
ATOM 2912 N N . SER A 1 403 ? -13.424 9.662 6.917 1.00 93.88 403 SER A N 1
ATOM 2913 C CA . SER A 1 403 ? -14.339 8.610 7.378 1.00 93.88 403 SER A CA 1
ATOM 2914 C C . SER A 1 403 ? -13.645 7.452 8.114 1.00 93.88 403 SER A C 1
ATOM 2916 O O . SER A 1 403 ? -14.287 6.471 8.497 1.00 93.88 403 SER A O 1
ATOM 2918 N N . GLY A 1 404 ? -12.324 7.537 8.295 1.00 92.31 404 GLY A N 1
ATOM 2919 C CA . GLY A 1 404 ? -11.519 6.471 8.894 1.00 92.31 404 GLY A CA 1
ATOM 2920 C C . GLY A 1 404 ? -11.935 6.047 10.305 1.00 92.31 404 GLY A C 1
ATOM 2921 O O . GLY A 1 404 ? -11.959 4.843 10.565 1.00 92.31 404 GLY A O 1
ATOM 2922 N N . PRO A 1 405 ? -12.278 6.959 11.239 1.00 90.81 405 PRO A N 1
ATOM 2923 C CA . PRO A 1 405 ? -12.700 6.568 12.585 1.00 90.81 405 PRO A CA 1
ATOM 2924 C C . PRO A 1 405 ? -13.938 5.661 12.602 1.00 90.81 405 PRO A C 1
ATOM 2926 O O . PRO A 1 405 ? -13.962 4.666 13.331 1.00 90.81 405 PRO A O 1
ATOM 2929 N N . GLU A 1 406 ? -14.945 5.975 11.790 1.00 93.25 406 GLU A N 1
ATOM 2930 C CA . GLU A 1 406 ? -16.202 5.234 11.707 1.00 93.25 406 GLU A CA 1
ATOM 2931 C C . GLU A 1 406 ? -15.986 3.847 11.089 1.00 93.25 406 GLU A C 1
ATOM 2933 O O . GLU A 1 406 ? -16.460 2.849 11.637 1.00 93.25 406 GLU A O 1
ATOM 2938 N N . PHE A 1 407 ? -15.206 3.758 10.006 1.00 94.62 407 PHE A N 1
ATOM 2939 C CA . PHE A 1 407 ? -14.857 2.477 9.384 1.00 94.62 407 PHE A CA 1
ATOM 2940 C C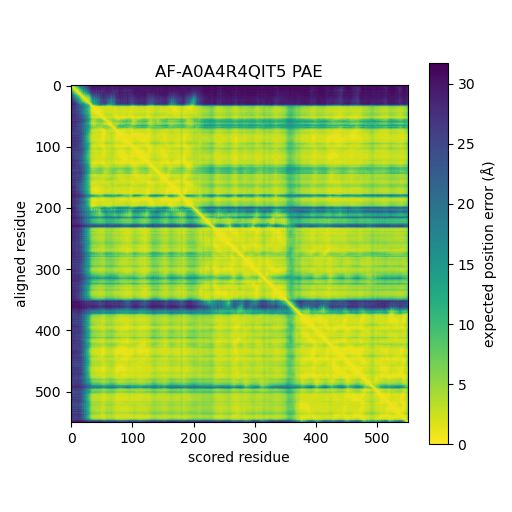 . PHE A 1 407 ? -13.974 1.611 10.278 1.00 94.62 407 PHE A C 1
ATOM 2942 O O . PHE A 1 407 ? -14.246 0.423 10.439 1.00 94.62 407 PHE A O 1
ATOM 2949 N N . ALA A 1 408 ? -12.979 2.196 10.945 1.00 90.81 408 ALA A N 1
ATOM 2950 C CA . ALA A 1 408 ? -12.143 1.478 11.901 1.00 90.81 408 ALA A CA 1
ATOM 2951 C C . ALA A 1 408 ? -12.958 0.900 13.064 1.00 90.81 408 ALA A C 1
ATOM 2953 O O . ALA A 1 408 ? -12.640 -0.174 13.571 1.00 90.81 408 ALA A O 1
ATOM 2954 N N . ALA A 1 409 ? -14.003 1.605 13.504 1.00 88.94 409 ALA A N 1
ATOM 2955 C CA . ALA A 1 409 ? -14.908 1.107 14.528 1.00 88.94 409 ALA A CA 1
ATOM 2956 C C . ALA A 1 409 ? -15.820 -0.011 14.001 1.00 88.94 409 ALA A C 1
ATOM 2958 O O . ALA A 1 409 ? -16.011 -0.998 14.708 1.00 88.94 409 ALA A O 1
ATOM 2959 N N . ALA A 1 410 ? -16.367 0.136 12.791 1.00 92.00 410 ALA A N 1
ATOM 2960 C CA . ALA A 1 410 ? -17.311 -0.820 12.219 1.00 92.00 410 ALA A CA 1
ATOM 2961 C C . ALA A 1 410 ? -16.641 -2.135 11.782 1.00 92.00 410 ALA A C 1
ATOM 2963 O O . ALA A 1 410 ? -17.147 -3.212 12.090 1.00 92.00 410 ALA A O 1
ATOM 2964 N N . LEU A 1 411 ? -15.474 -2.064 11.131 1.00 92.75 411 LEU A N 1
ATOM 2965 C CA . LEU A 1 411 ? -14.761 -3.235 10.606 1.00 92.75 411 LEU A CA 1
ATOM 2966 C C . LEU A 1 411 ? -14.297 -4.205 11.703 1.00 92.75 411 LEU A C 1
ATOM 2968 O O . LEU A 1 411 ? -14.147 -5.392 11.440 1.00 92.75 411 LEU A O 1
ATOM 2972 N N . ARG A 1 412 ? -14.140 -3.757 12.954 1.00 87.31 412 ARG A N 1
ATOM 2973 C CA . ARG A 1 412 ? -13.828 -4.659 14.081 1.00 87.31 412 ARG A CA 1
ATOM 2974 C C . ARG A 1 412 ? -14.883 -5.744 14.300 1.00 87.31 412 ARG A C 1
ATOM 2976 O O . ARG A 1 412 ? -14.544 -6.823 14.770 1.00 87.31 412 ARG A O 1
ATOM 2983 N N . GLU A 1 413 ? -16.135 -5.452 13.960 1.00 85.44 413 GLU A N 1
ATOM 2984 C CA . GLU A 1 413 ? -17.273 -6.364 14.112 1.00 85.44 413 GLU A CA 1
ATOM 2985 C C . GLU A 1 413 ? -17.662 -7.042 12.782 1.00 85.44 413 GLU A C 1
ATOM 2987 O O . GLU A 1 413 ? -18.615 -7.819 12.744 1.00 85.44 413 GLU A O 1
ATOM 2992 N N . ALA A 1 414 ? -16.954 -6.745 11.685 1.00 92.81 414 ALA A N 1
ATOM 2993 C CA . ALA A 1 414 ? -17.168 -7.386 10.389 1.00 92.81 414 ALA A CA 1
ATOM 2994 C C . ALA A 1 414 ? -16.684 -8.848 10.407 1.00 92.81 414 ALA A C 1
ATOM 2996 O O . ALA A 1 414 ? -15.859 -9.203 11.253 1.00 92.81 414 ALA A O 1
ATOM 2997 N N . PRO A 1 415 ? -17.124 -9.702 9.464 1.00 94.44 415 PRO A N 1
ATOM 2998 C CA . PRO A 1 415 ? -16.534 -11.023 9.260 1.00 94.44 415 PRO A CA 1
ATOM 2999 C C . PRO A 1 415 ? -15.003 -10.976 9.103 1.00 94.44 415 PRO A C 1
ATOM 3001 O O . PRO A 1 415 ? -14.460 -9.929 8.734 1.00 94.44 415 PRO A O 1
ATOM 3004 N N . PRO A 1 416 ? -14.287 -12.087 9.368 1.00 94.69 416 PRO A N 1
ATOM 3005 C CA . PRO A 1 416 ? -12.838 -12.145 9.196 1.00 94.69 416 PRO A CA 1
ATOM 3006 C C . PRO A 1 416 ? -12.401 -11.632 7.821 1.00 94.69 416 PRO A C 1
ATOM 3008 O O . PRO A 1 416 ? -12.924 -12.072 6.803 1.00 94.69 416 PRO A O 1
ATOM 3011 N N . HIS A 1 417 ? -11.433 -10.724 7.784 1.00 97.38 417 HIS A N 1
ATOM 3012 C CA . HIS A 1 417 ? -10.913 -10.112 6.556 1.00 97.38 417 HIS A CA 1
ATOM 3013 C C . HIS A 1 417 ? -9.465 -9.670 6.772 1.00 97.38 417 HIS A C 1
ATOM 3015 O O . HIS A 1 417 ? -8.993 -9.646 7.905 1.00 97.38 417 HIS A O 1
ATOM 3021 N N . ASP A 1 418 ? -8.772 -9.300 5.700 1.00 97.81 418 ASP A N 1
ATOM 3022 C CA . ASP A 1 418 ? -7.494 -8.593 5.799 1.00 97.81 418 ASP A CA 1
ATOM 3023 C C . ASP A 1 418 ? -7.694 -7.121 5.445 1.00 97.81 418 ASP A C 1
ATOM 3025 O O . ASP A 1 418 ? -8.433 -6.807 4.518 1.00 97.81 418 ASP A O 1
ATOM 3029 N N . LEU A 1 419 ? -7.044 -6.222 6.175 1.00 98.00 419 LEU A N 1
ATOM 3030 C CA . LEU A 1 419 ? -7.095 -4.778 5.978 1.00 98.00 419 LEU A CA 1
ATOM 3031 C C . LEU A 1 419 ? -5.727 -4.265 5.515 1.00 98.00 419 LEU A C 1
ATOM 3033 O O . LEU A 1 419 ? -4.722 -4.466 6.199 1.00 98.00 419 LEU A O 1
ATOM 3037 N N . LEU A 1 420 ? -5.705 -3.557 4.390 1.00 98.38 420 LEU A N 1
ATOM 3038 C CA . LEU A 1 420 ? -4.557 -2.823 3.866 1.00 98.38 420 LEU A CA 1
ATOM 3039 C C . LEU A 1 420 ? -4.777 -1.323 4.072 1.00 98.38 420 LEU A C 1
ATOM 3041 O O . LEU A 1 420 ? -5.835 -0.805 3.726 1.00 98.38 420 LEU A O 1
ATOM 3045 N N . THR A 1 421 ? -3.777 -0.618 4.606 1.00 96.69 421 THR A N 1
ATOM 3046 C CA . THR A 1 421 ? -3.862 0.834 4.858 1.00 96.69 421 THR A CA 1
ATOM 3047 C C . THR A 1 421 ? -2.791 1.620 4.100 1.00 96.69 421 THR A C 1
ATOM 3049 O O . THR A 1 421 ? -1.753 1.069 3.720 1.00 96.69 421 THR A O 1
ATOM 3052 N N . GLY A 1 422 ? -3.009 2.921 3.896 1.00 94.81 422 GLY A N 1
ATOM 3053 C CA . GLY A 1 422 ? -1.992 3.829 3.360 1.00 94.81 422 GLY A CA 1
ATOM 3054 C C . GLY A 1 422 ? -0.879 4.121 4.376 1.00 94.81 422 GLY A C 1
ATOM 3055 O O . GLY A 1 422 ? -1.044 4.951 5.268 1.00 94.81 422 GLY A O 1
ATOM 3056 N N . CYS A 1 423 ? 0.281 3.469 4.245 1.00 95.19 423 CYS A N 1
ATOM 3057 C CA . CYS A 1 423 ? 1.372 3.569 5.230 1.00 95.19 423 CYS A CA 1
ATOM 3058 C C . CYS A 1 423 ? 2.214 4.855 5.134 1.00 95.19 423 CYS A C 1
ATOM 3060 O O . CYS A 1 423 ? 2.979 5.159 6.057 1.00 95.19 423 CYS A O 1
ATOM 3062 N N . GLY A 1 424 ? 2.142 5.577 4.012 1.00 93.50 424 GLY A N 1
ATOM 3063 C CA . GLY A 1 424 ? 2.959 6.767 3.753 1.00 93.50 424 GLY A CA 1
ATOM 3064 C C . GLY A 1 424 ? 2.193 8.081 3.640 1.00 93.50 424 GLY A C 1
ATOM 3065 O O . GLY A 1 424 ? 2.846 9.119 3.541 1.00 93.50 424 GLY A O 1
ATOM 3066 N N . PHE A 1 425 ? 0.858 8.052 3.710 1.00 92.19 425 PHE A N 1
ATOM 3067 C CA . PHE A 1 425 ? -0.033 9.211 3.544 1.00 92.19 425 PHE A CA 1
ATOM 3068 C C . PHE A 1 425 ? 0.054 9.938 2.192 1.00 92.19 425 PHE A C 1
ATOM 3070 O O . PHE A 1 425 ? -0.543 11.005 2.050 1.00 92.19 425 PHE A O 1
ATOM 3077 N N . ALA A 1 426 ? 0.761 9.397 1.196 1.00 95.69 426 ALA A N 1
ATOM 3078 C CA . ALA A 1 426 ? 0.600 9.889 -0.165 1.00 95.69 426 ALA A CA 1
ATOM 3079 C C . ALA A 1 426 ? -0.745 9.365 -0.688 1.00 95.69 426 ALA A C 1
ATOM 3081 O O . ALA A 1 426 ? -0.924 8.156 -0.820 1.00 95.69 426 ALA A O 1
ATOM 3082 N N . ILE A 1 427 ? -1.703 10.271 -0.876 1.00 95.75 427 ILE A N 1
ATOM 3083 C CA . ILE A 1 427 ? -3.069 9.930 -1.285 1.00 95.75 427 ILE A CA 1
ATOM 3084 C C . ILE A 1 427 ? -3.143 9.503 -2.755 1.00 95.75 427 ILE A C 1
ATOM 3086 O O . ILE A 1 427 ? -2.264 9.848 -3.544 1.00 95.75 427 ILE A O 1
ATOM 3090 N N . GLY A 1 428 ? -4.196 8.769 -3.111 1.00 95.81 428 GLY A N 1
ATOM 3091 C CA . GLY A 1 428 ? -4.372 8.166 -4.433 1.00 95.81 428 GLY A CA 1
ATOM 3092 C C . GLY A 1 428 ? -3.823 6.745 -4.540 1.00 95.81 428 GLY A C 1
ATOM 3093 O O . GLY A 1 428 ? -3.584 6.254 -5.644 1.00 95.81 428 GLY A O 1
ATOM 3094 N N . GLN A 1 429 ? -3.583 6.083 -3.407 1.00 97.50 429 GLN A N 1
ATOM 3095 C CA . GLN A 1 429 ? -3.042 4.730 -3.364 1.00 97.50 429 GLN A CA 1
ATOM 3096 C C . GLN A 1 429 ? -4.135 3.658 -3.427 1.00 97.50 429 GLN A C 1
ATOM 3098 O O . GLN A 1 429 ? -3.858 2.569 -3.923 1.00 97.50 429 GLN A O 1
ATOM 3103 N N . GLY A 1 430 ? -5.343 3.912 -2.928 1.00 98.38 430 GLY A N 1
ATOM 3104 C CA . GLY A 1 430 ? -6.360 2.891 -2.696 1.00 98.38 430 GLY A CA 1
ATOM 3105 C C . GLY A 1 430 ? -6.729 2.120 -3.961 1.00 98.38 430 GLY A C 1
ATOM 3106 O O . GLY A 1 430 ? -6.575 0.896 -3.991 1.00 98.38 430 GLY A O 1
ATOM 3107 N N . LEU A 1 431 ? -7.106 2.814 -5.041 1.00 98.75 431 LEU A N 1
ATOM 3108 C CA . LEU A 1 431 ? -7.423 2.162 -6.322 1.00 98.75 431 LEU A CA 1
ATOM 3109 C C . LEU A 1 431 ? -6.242 1.337 -6.891 1.00 98.75 431 LEU A C 1
ATOM 3111 O O . LEU A 1 431 ? -6.461 0.162 -7.207 1.00 98.75 431 LEU A O 1
ATOM 3115 N N . PRO A 1 432 ? -5.000 1.866 -6.988 1.00 98.75 432 PRO A N 1
ATOM 3116 C CA . PRO A 1 432 ? -3.822 1.071 -7.348 1.00 98.75 432 PRO A CA 1
ATOM 3117 C C . PRO A 1 432 ? -3.572 -0.138 -6.439 1.00 98.75 432 PRO A C 1
ATOM 3119 O O . PRO A 1 432 ? -3.350 -1.249 -6.915 1.00 98.75 432 PRO A O 1
ATOM 3122 N N . LEU A 1 433 ? -3.635 0.051 -5.121 1.00 98.75 433 LEU A N 1
ATOM 3123 C CA . LEU A 1 433 ? -3.374 -0.999 -4.137 1.00 98.75 433 LEU A CA 1
ATOM 3124 C C . LEU A 1 433 ? -4.389 -2.141 -4.270 1.00 98.75 433 LEU A C 1
ATOM 3126 O O . LEU A 1 433 ? -4.021 -3.309 -4.138 1.00 98.75 433 LEU A O 1
ATOM 3130 N N . ALA A 1 434 ? -5.645 -1.815 -4.590 1.00 98.88 434 ALA A N 1
ATOM 3131 C CA . ALA A 1 434 ? -6.697 -2.787 -4.855 1.00 98.88 434 ALA A CA 1
ATOM 3132 C C . ALA A 1 434 ? -6.443 -3.620 -6.122 1.00 98.88 434 ALA A C 1
ATOM 3134 O O . ALA A 1 434 ? -6.705 -4.823 -6.095 1.00 98.88 434 ALA A O 1
ATOM 3135 N N . VAL A 1 435 ? -5.888 -3.026 -7.191 1.00 98.88 435 VAL A N 1
ATOM 3136 C CA . VAL A 1 435 ? -5.463 -3.763 -8.403 1.00 98.88 435 VAL A CA 1
ATOM 3137 C C . VAL A 1 435 ? -4.452 -4.844 -8.026 1.00 98.88 435 VAL A C 1
ATOM 3139 O O . VAL A 1 435 ? -4.656 -6.025 -8.301 1.00 98.88 435 VAL A O 1
ATOM 3142 N N . GLY A 1 436 ? -3.393 -4.448 -7.318 1.00 98.75 436 GLY A N 1
ATOM 3143 C CA . GLY A 1 436 ? -2.348 -5.363 -6.869 1.00 98.75 436 GLY A CA 1
ATOM 3144 C C . GLY A 1 436 ? -2.851 -6.475 -5.957 1.00 98.75 436 GLY A C 1
ATOM 3145 O O . GLY A 1 436 ? -2.524 -7.647 -6.146 1.00 98.75 436 GLY A O 1
ATOM 3146 N N . ALA A 1 437 ? -3.668 -6.106 -4.969 1.00 98.75 437 ALA A N 1
ATOM 3147 C CA . ALA A 1 437 ? -4.251 -7.055 -4.032 1.00 98.75 437 ALA A CA 1
ATOM 3148 C C . ALA A 1 437 ? -5.135 -8.089 -4.747 1.00 98.75 437 ALA A C 1
ATOM 3150 O O . ALA A 1 437 ? -5.012 -9.278 -4.467 1.00 98.75 437 ALA A O 1
ATOM 3151 N N . ALA A 1 438 ? -5.980 -7.666 -5.692 1.00 98.75 438 ALA A N 1
ATOM 3152 C CA . ALA A 1 438 ? -6.867 -8.574 -6.420 1.00 98.75 438 ALA A CA 1
ATOM 3153 C C . ALA A 1 438 ? -6.098 -9.574 -7.294 1.00 98.75 438 ALA A C 1
ATOM 3155 O O . ALA A 1 438 ? -6.490 -10.734 -7.373 1.00 98.75 438 ALA A O 1
ATOM 3156 N N . ILE A 1 439 ? -4.975 -9.159 -7.885 1.00 98.62 439 ILE A N 1
ATOM 3157 C CA . ILE A 1 439 ? -4.101 -10.052 -8.661 1.00 98.62 439 ILE A CA 1
ATOM 3158 C C . ILE A 1 439 ? -3.391 -11.063 -7.752 1.00 98.62 439 ILE A C 1
ATOM 3160 O O . ILE A 1 439 ? -3.241 -12.225 -8.120 1.00 98.62 439 ILE A O 1
ATOM 3164 N N . ALA A 1 440 ? -2.983 -10.654 -6.547 1.00 98.25 440 ALA A N 1
ATOM 3165 C CA . ALA A 1 440 ? -2.352 -11.557 -5.584 1.00 98.25 440 ALA A CA 1
ATOM 3166 C C . ALA A 1 440 ? -3.320 -12.598 -5.001 1.00 98.25 440 ALA A C 1
ATOM 3168 O O . ALA A 1 440 ? -2.895 -13.695 -4.636 1.00 98.25 440 ALA A O 1
ATOM 3169 N N . VAL A 1 441 ? -4.607 -12.260 -4.874 1.00 97.56 441 VAL A N 1
ATOM 3170 C CA . VAL A 1 441 ? -5.628 -13.139 -4.288 1.00 97.56 441 VAL A CA 1
ATOM 3171 C C . VAL A 1 441 ? -6.908 -13.199 -5.138 1.00 97.56 441 VAL A C 1
ATOM 3173 O O . VAL A 1 441 ? -7.964 -12.756 -4.684 1.00 97.56 441 VAL A O 1
ATOM 3176 N N . PRO A 1 442 ? -6.862 -13.794 -6.345 1.00 96.62 442 PRO A N 1
ATOM 3177 C CA . PRO A 1 442 ? -7.967 -13.745 -7.313 1.00 96.62 442 PRO A CA 1
ATOM 3178 C C . PRO A 1 442 ? -9.273 -14.385 -6.810 1.00 96.62 442 PRO A C 1
ATOM 3180 O O . PRO A 1 442 ? -10.363 -13.997 -7.233 1.00 96.62 442 PRO A O 1
ATOM 3183 N N . ASP A 1 443 ? -9.173 -15.327 -5.866 1.00 95.81 443 ASP A N 1
ATOM 3184 C CA . ASP A 1 443 ? -10.317 -16.017 -5.255 1.00 95.81 443 ASP A CA 1
ATOM 3185 C C . ASP A 1 443 ? -10.990 -15.216 -4.125 1.00 95.81 443 ASP A C 1
ATOM 3187 O O . ASP A 1 443 ? -12.021 -15.628 -3.586 1.00 95.81 443 ASP A O 1
ATOM 3191 N N . ARG A 1 444 ? -10.408 -14.082 -3.717 1.00 96.88 444 ARG A N 1
ATOM 3192 C CA . ARG A 1 444 ? -10.914 -13.246 -2.624 1.00 96.88 444 ARG A CA 1
ATOM 3193 C C . ARG A 1 444 ? -11.527 -11.973 -3.185 1.00 96.88 444 ARG A C 1
ATOM 3195 O O . ARG A 1 444 ? -10.971 -11.324 -4.064 1.00 96.88 444 ARG A O 1
ATOM 3202 N N . ARG A 1 445 ? -12.664 -11.561 -2.619 1.00 97.69 445 ARG A N 1
ATOM 3203 C CA . ARG A 1 445 ? -13.262 -10.266 -2.955 1.00 97.69 445 ARG A CA 1
ATOM 3204 C C . ARG A 1 445 ? -12.423 -9.144 -2.343 1.00 97.69 445 ARG A C 1
ATOM 3206 O O . ARG A 1 445 ? -12.229 -9.124 -1.125 1.00 97.69 445 ARG A O 1
ATOM 3213 N N . VAL A 1 446 ? -11.982 -8.199 -3.170 1.00 98.88 446 VAL A N 1
ATOM 3214 C CA . VAL A 1 446 ? -11.344 -6.961 -2.708 1.00 98.88 446 VAL A CA 1
ATOM 3215 C C . VAL A 1 446 ? -12.406 -5.869 -2.615 1.00 98.88 446 VAL A C 1
ATOM 3217 O O . VAL A 1 446 ? -13.116 -5.609 -3.581 1.00 98.88 446 VAL A O 1
ATOM 3220 N N . VAL A 1 447 ? -12.534 -5.231 -1.454 1.00 98.88 447 VAL A N 1
ATOM 3221 C CA . VAL A 1 447 ? -13.410 -4.078 -1.223 1.00 98.88 447 VAL A CA 1
ATOM 3222 C C . VAL A 1 447 ? -12.535 -2.846 -1.010 1.00 98.88 447 VAL A C 1
ATOM 3224 O O . VAL A 1 447 ? -11.857 -2.729 0.009 1.00 98.88 447 VAL A O 1
ATOM 3227 N N . CYS A 1 448 ? -12.531 -1.937 -1.983 1.00 98.88 448 CYS A N 1
ATOM 3228 C CA . CYS A 1 448 ? -11.752 -0.703 -1.939 1.00 98.88 448 CYS A CA 1
ATOM 3229 C C . CYS A 1 448 ? -12.608 0.436 -1.384 1.00 98.88 448 CYS A C 1
ATOM 3231 O O . CYS A 1 448 ? -13.583 0.847 -2.010 1.00 98.88 448 CYS A O 1
ATOM 3233 N N . LEU A 1 449 ? -12.258 0.927 -0.199 1.00 98.81 449 LEU A N 1
ATOM 3234 C CA . LEU A 1 449 ? -12.902 2.057 0.457 1.00 98.81 449 LEU A CA 1
ATOM 3235 C C . LEU A 1 449 ? -12.107 3.319 0.135 1.00 98.81 449 LEU A C 1
ATOM 3237 O O . LEU A 1 449 ? -11.045 3.550 0.708 1.00 98.81 449 LEU A O 1
ATOM 3241 N N . GLU A 1 450 ? -12.622 4.119 -0.785 1.00 98.50 450 GLU A N 1
ATOM 3242 C CA . GLU A 1 450 ? -11.872 5.199 -1.419 1.00 98.50 450 GLU A CA 1
ATOM 3243 C C . GLU A 1 450 ? -12.576 6.541 -1.194 1.00 98.50 450 GLU A C 1
ATOM 3245 O O . GLU A 1 450 ? -13.762 6.688 -1.482 1.00 98.50 450 GLU A O 1
ATOM 3250 N N . SER A 1 451 ? -11.883 7.545 -0.661 1.00 97.38 451 SER A N 1
ATOM 3251 C CA . SER A 1 451 ? -12.467 8.892 -0.586 1.00 97.38 451 SER A CA 1
ATOM 3252 C C . SER A 1 451 ? -12.587 9.528 -1.977 1.00 97.38 451 SER A C 1
ATOM 3254 O O . SER A 1 451 ? -11.727 9.327 -2.828 1.00 97.38 451 SER A O 1
ATOM 3256 N N . ASP A 1 452 ? -13.621 10.338 -2.202 1.00 96.88 452 ASP A N 1
ATOM 3257 C CA . ASP A 1 452 ? -13.834 11.072 -3.459 1.00 96.88 452 ASP A CA 1
ATOM 3258 C C . ASP A 1 452 ? -12.614 11.892 -3.896 1.00 96.88 452 ASP A C 1
ATOM 3260 O O . ASP A 1 452 ? -12.160 11.784 -5.032 1.00 96.88 452 ASP A O 1
ATOM 3264 N N . GLY A 1 453 ? -12.039 12.670 -2.980 1.00 95.81 453 GLY A N 1
ATOM 3265 C CA . GLY A 1 453 ? -10.849 13.466 -3.271 1.00 95.81 453 GLY A CA 1
ATOM 3266 C C . GLY A 1 453 ? -9.640 12.622 -3.695 1.00 95.81 453 GLY A C 1
ATOM 3267 O O . GLY A 1 453 ? -8.970 12.968 -4.666 1.00 95.81 453 GLY A O 1
ATOM 3268 N N . SER A 1 454 ? -9.371 11.515 -2.994 1.00 96.69 454 SER A N 1
ATOM 3269 C CA . SER A 1 454 ? -8.253 10.612 -3.316 1.00 96.69 454 SER A CA 1
ATOM 3270 C C . SER A 1 454 ? -8.472 9.827 -4.613 1.00 96.69 454 SER A C 1
ATOM 3272 O O . SER A 1 454 ? -7.519 9.630 -5.367 1.00 96.69 454 SER A O 1
ATOM 3274 N N . ALA A 1 455 ? -9.714 9.451 -4.938 1.00 97.62 455 ALA A N 1
ATOM 3275 C CA . ALA A 1 455 ? -10.026 8.683 -6.143 1.00 97.62 455 ALA A CA 1
ATOM 3276 C C . ALA A 1 455 ? -9.512 9.362 -7.421 1.00 97.62 455 ALA A C 1
ATOM 3278 O O . ALA A 1 455 ? -9.025 8.697 -8.337 1.00 97.62 455 ALA A O 1
ATOM 3279 N N . MET A 1 456 ? -9.583 10.697 -7.465 1.00 96.81 456 MET A N 1
ATOM 3280 C CA . MET A 1 456 ? -9.183 11.513 -8.615 1.00 96.81 456 MET A CA 1
ATOM 3281 C C . MET A 1 456 ? -7.711 11.362 -9.010 1.00 96.81 456 MET A C 1
ATOM 3283 O O . MET A 1 456 ? -7.372 11.605 -10.166 1.00 96.81 456 MET A O 1
ATOM 3287 N N . TYR A 1 457 ? -6.850 10.940 -8.086 1.00 97.44 457 TYR A N 1
ATOM 3288 C CA . TYR A 1 457 ? -5.423 10.756 -8.345 1.00 97.44 457 TYR A CA 1
ATOM 3289 C C . TYR A 1 457 ? -5.133 9.518 -9.201 1.00 97.44 457 TYR A C 1
ATOM 3291 O O . TYR A 1 457 ? -4.082 9.457 -9.829 1.00 97.44 457 TYR A O 1
ATOM 3299 N N . ALA A 1 458 ? -6.045 8.539 -9.239 1.00 97.50 458 ALA A N 1
ATOM 3300 C CA . ALA A 1 458 ? -5.778 7.240 -9.852 1.00 97.50 458 ALA A CA 1
ATOM 3301 C C . ALA A 1 458 ? -7.006 6.610 -10.533 1.00 97.50 458 ALA A C 1
ATOM 3303 O O . ALA A 1 458 ? -7.107 5.387 -10.623 1.00 97.50 458 ALA A O 1
ATOM 3304 N N . LEU A 1 459 ? -7.943 7.419 -11.048 1.00 98.19 459 LEU A N 1
ATOM 3305 C CA . LEU A 1 459 ? -9.161 6.926 -11.716 1.00 98.19 459 LEU A CA 1
ATOM 3306 C C . LEU A 1 459 ? -8.872 5.931 -12.844 1.00 98.19 459 LEU A C 1
ATOM 3308 O O . LEU A 1 459 ? -9.634 4.987 -13.038 1.00 98.19 459 LEU A O 1
ATOM 3312 N N . ALA A 1 460 ? -7.759 6.105 -13.563 1.00 98.44 460 ALA A N 1
ATOM 3313 C CA . ALA A 1 460 ? -7.369 5.205 -14.644 1.00 98.44 460 ALA A CA 1
ATOM 3314 C C . ALA A 1 460 ? -7.108 3.758 -14.169 1.00 98.44 460 ALA A C 1
ATOM 3316 O O . ALA A 1 460 ? -7.111 2.844 -14.991 1.00 98.44 460 ALA A O 1
ATOM 3317 N N . ALA A 1 461 ? -6.991 3.509 -12.857 1.00 98.75 461 ALA A N 1
ATOM 3318 C CA . ALA A 1 461 ? -6.917 2.163 -12.295 1.00 98.75 461 ALA A CA 1
ATOM 3319 C C . ALA A 1 461 ? -8.184 1.342 -12.580 1.00 98.75 461 ALA A C 1
ATOM 3321 O O . ALA A 1 461 ? -8.092 0.121 -12.691 1.00 98.75 461 ALA A O 1
ATOM 3322 N N . PHE A 1 462 ? -9.348 1.983 -12.760 1.00 98.88 462 PHE A N 1
ATOM 3323 C CA . PHE A 1 462 ? -10.570 1.290 -13.181 1.00 98.88 462 PHE A CA 1
ATOM 3324 C C . PHE A 1 462 ? -10.385 0.556 -14.510 1.00 98.88 462 PHE A C 1
ATOM 3326 O O . PHE A 1 462 ? -10.885 -0.555 -14.661 1.00 98.88 462 PHE A O 1
ATOM 3333 N N . TRP A 1 463 ? -9.608 1.125 -15.436 1.00 98.81 463 TRP A N 1
ATOM 3334 C CA . TRP A 1 463 ? -9.310 0.455 -16.696 1.00 98.81 463 TRP A CA 1
ATOM 3335 C C . TRP A 1 463 ? -8.511 -0.826 -16.470 1.00 98.81 463 TRP A C 1
ATOM 3337 O O . TRP A 1 463 ? -8.884 -1.863 -17.005 1.00 98.81 463 TRP A O 1
ATOM 3347 N N . SER A 1 464 ? -7.470 -0.794 -15.631 1.00 98.62 464 SER A N 1
ATOM 3348 C CA . SER A 1 464 ? -6.692 -1.997 -15.303 1.00 98.62 464 SER A CA 1
ATOM 3349 C C . SER A 1 464 ? -7.543 -3.041 -14.575 1.00 98.62 464 SER A C 1
ATOM 3351 O O . SER A 1 464 ? -7.433 -4.226 -14.870 1.00 98.62 464 SER A O 1
ATOM 3353 N N . GLN A 1 465 ? -8.446 -2.617 -13.681 1.00 98.62 465 GLN A N 1
ATOM 3354 C CA . GLN A 1 465 ? -9.397 -3.525 -13.030 1.00 98.62 465 GLN A CA 1
ATOM 3355 C C . GLN A 1 465 ? -10.318 -4.215 -14.043 1.00 98.62 465 GLN A C 1
ATOM 3357 O O . GLN A 1 465 ? -10.542 -5.417 -13.931 1.00 98.62 465 GLN A O 1
ATOM 3362 N N . ALA A 1 466 ? -10.842 -3.477 -15.025 1.00 98.75 466 ALA A N 1
ATOM 3363 C CA . ALA A 1 466 ? -11.704 -4.033 -16.065 1.00 98.75 466 ALA A CA 1
ATOM 3364 C C . ALA A 1 466 ? -10.927 -4.908 -17.059 1.00 98.75 466 ALA A C 1
ATOM 3366 O O . ALA A 1 466 ? -11.411 -5.964 -17.458 1.00 98.75 466 ALA A O 1
ATOM 3367 N N . HIS A 1 467 ? -9.722 -4.485 -17.445 1.00 98.50 467 HIS A N 1
ATOM 3368 C CA . HIS A 1 467 ? -8.872 -5.194 -18.398 1.00 98.50 467 HIS A CA 1
ATOM 3369 C C . HIS A 1 467 ? -8.438 -6.569 -17.881 1.00 98.50 467 HIS A C 1
ATOM 3371 O O . HIS A 1 467 ? -8.436 -7.534 -18.640 1.00 98.50 467 HIS A O 1
ATOM 3377 N N . GLU A 1 468 ? -8.123 -6.654 -16.588 1.00 98.31 468 GLU A N 1
ATOM 3378 C CA . GLU A 1 468 ? -7.694 -7.885 -15.916 1.00 98.31 468 GLU A CA 1
ATOM 3379 C C . GLU A 1 468 ? -8.866 -8.660 -15.266 1.00 98.31 468 GLU A C 1
ATOM 3381 O O . GLU A 1 468 ? -8.631 -9.643 -14.568 1.00 98.31 468 GLU A O 1
ATOM 3386 N N . ASP A 1 469 ? -10.121 -8.229 -15.467 1.00 97.88 469 ASP A N 1
ATOM 3387 C CA . ASP A 1 469 ? -11.340 -8.830 -14.882 1.00 97.88 469 ASP A CA 1
ATOM 3388 C C . ASP A 1 469 ? -11.266 -9.014 -13.348 1.00 97.88 469 ASP A C 1
ATOM 3390 O O . ASP A 1 469 ? -11.626 -10.046 -12.775 1.00 97.88 469 ASP A O 1
ATOM 3394 N N . LEU A 1 470 ? -10.749 -7.999 -12.646 1.00 98.50 470 LEU A N 1
ATOM 3395 C CA . LEU A 1 470 ? -10.458 -8.093 -11.215 1.00 98.50 470 LEU A CA 1
ATOM 3396 C C . LEU A 1 470 ? -11.726 -7.985 -10.371 1.00 98.50 470 LEU A C 1
ATOM 3398 O O . LEU A 1 470 ? -12.500 -7.040 -10.502 1.00 98.50 470 LEU A O 1
ATOM 3402 N N . ASN A 1 471 ? -11.881 -8.889 -9.401 1.00 97.56 471 ASN A N 1
ATOM 3403 C CA . ASN A 1 471 ? -12.993 -8.909 -8.444 1.00 97.56 471 ASN A CA 1
ATOM 3404 C C . ASN A 1 471 ? -12.885 -7.798 -7.373 1.00 97.56 471 ASN A C 1
ATOM 3406 O O . ASN A 1 471 ? -12.850 -8.073 -6.168 1.00 97.56 471 ASN A O 1
ATOM 3410 N N . VAL A 1 472 ? -12.867 -6.536 -7.808 1.00 98.81 472 VAL A N 1
ATOM 3411 C CA . VAL A 1 472 ? -12.773 -5.339 -6.961 1.00 98.81 472 VAL A CA 1
ATOM 3412 C C . VAL A 1 472 ? -14.132 -4.646 -6.863 1.00 98.81 472 VAL A C 1
ATOM 3414 O O . VAL A 1 472 ? -14.695 -4.187 -7.850 1.00 98.81 472 VAL A O 1
ATOM 3417 N N . THR A 1 473 ? -14.669 -4.523 -5.652 1.00 98.81 473 THR A N 1
ATOM 3418 C CA . THR A 1 473 ? -15.800 -3.635 -5.361 1.00 98.81 473 THR A CA 1
ATOM 3419 C C . THR A 1 473 ? -15.271 -2.332 -4.777 1.00 98.81 473 THR A C 1
ATOM 3421 O O . THR A 1 473 ? -14.858 -2.295 -3.619 1.00 98.81 473 THR A O 1
ATOM 3424 N N . THR A 1 474 ? -15.301 -1.258 -5.559 1.00 98.88 474 THR A N 1
ATOM 3425 C CA . THR A 1 474 ? -14.893 0.076 -5.106 1.00 98.88 474 THR A CA 1
ATOM 3426 C C . THR A 1 474 ? -16.099 0.832 -4.572 1.00 98.88 474 THR A C 1
ATOM 3428 O O . THR A 1 474 ? -17.115 0.949 -5.252 1.00 98.88 474 THR A O 1
ATOM 3431 N N . ILE A 1 475 ? -15.987 1.373 -3.363 1.00 98.88 475 ILE A N 1
ATOM 3432 C CA . ILE A 1 475 ? -16.995 2.222 -2.733 1.00 98.88 475 ILE A CA 1
ATOM 3433 C C . ILE A 1 475 ? -16.372 3.602 -2.551 1.00 98.88 475 ILE A C 1
ATOM 3435 O O . ILE A 1 475 ? -15.475 3.763 -1.725 1.00 98.88 475 ILE A O 1
ATOM 3439 N N . ILE A 1 476 ? -16.852 4.586 -3.312 1.00 98.75 476 ILE A N 1
ATOM 3440 C CA . ILE A 1 476 ? -16.435 5.983 -3.178 1.00 98.75 476 ILE A CA 1
ATOM 3441 C C . ILE A 1 476 ? -17.218 6.617 -2.032 1.00 98.75 476 ILE A C 1
ATOM 3443 O O . ILE A 1 476 ? -18.447 6.658 -2.067 1.00 98.75 476 ILE A O 1
ATOM 3447 N N . LEU A 1 477 ? -16.514 7.122 -1.020 1.00 98.38 477 LEU A N 1
ATOM 3448 C CA . LEU A 1 477 ? -17.085 7.840 0.117 1.00 98.38 477 LEU A CA 1
ATOM 3449 C C . LEU A 1 477 ? -17.249 9.321 -0.247 1.00 98.38 477 LEU A C 1
ATOM 3451 O O . LEU A 1 477 ? -16.428 10.166 0.118 1.00 98.38 477 LEU A O 1
ATOM 3455 N N . ASN A 1 478 ? -18.302 9.627 -1.000 1.00 97.50 478 ASN A N 1
ATOM 3456 C CA . ASN A 1 478 ? -18.469 10.910 -1.668 1.00 97.50 478 ASN A CA 1
ATOM 3457 C C . ASN A 1 478 ? -19.115 11.955 -0.753 1.00 97.50 478 ASN A C 1
ATOM 3459 O O . ASN A 1 478 ? -20.337 12.020 -0.618 1.00 97.50 478 ASN A O 1
ATOM 3463 N N . ASN A 1 479 ? -18.280 12.784 -0.119 1.00 95.44 479 ASN A N 1
ATOM 3464 C CA . ASN A 1 479 ? -18.725 13.942 0.662 1.00 95.44 479 ASN A CA 1
ATOM 3465 C C . ASN A 1 479 ? -18.629 15.266 -0.125 1.00 95.44 479 ASN A C 1
ATOM 3467 O O . ASN A 1 479 ? -18.888 16.332 0.435 1.00 95.44 479 ASN A O 1
ATOM 3471 N N . ARG A 1 480 ? -18.289 15.199 -1.420 1.00 94.69 480 ARG A N 1
ATOM 3472 C CA . ARG A 1 480 ? -18.081 16.335 -2.325 1.00 94.69 480 ARG A CA 1
ATOM 3473 C C . ARG A 1 480 ? -17.033 17.319 -1.795 1.00 94.69 480 ARG A C 1
ATOM 3475 O O . ARG A 1 480 ? -17.202 18.538 -1.890 1.00 94.69 480 ARG A O 1
ATOM 3482 N N . GLY A 1 481 ? -15.946 16.820 -1.206 1.00 92.62 481 GLY A N 1
ATOM 3483 C CA . GLY A 1 481 ? -14.959 17.705 -0.596 1.00 92.62 481 GLY A CA 1
ATOM 3484 C C . GLY A 1 481 ? -13.731 17.052 0.026 1.00 92.62 481 GLY A C 1
ATOM 3485 O O . GLY A 1 481 ? -13.692 15.875 0.377 1.00 92.62 481 GLY A O 1
ATOM 3486 N N . TYR A 1 482 ? -12.723 17.885 0.287 1.00 93.25 482 TYR A N 1
ATOM 3487 C CA . TYR A 1 482 ? -11.587 17.504 1.129 1.00 93.25 482 TYR A CA 1
ATOM 3488 C C . TYR A 1 482 ? -11.962 17.618 2.613 1.00 93.25 482 TYR A C 1
ATOM 3490 O O . TYR A 1 482 ? -11.497 18.499 3.342 1.00 93.25 482 TYR A O 1
ATOM 3498 N N . GLY A 1 483 ? -12.841 16.721 3.070 1.00 91.44 483 GLY A N 1
ATOM 3499 C CA . GLY A 1 483 ? -13.447 16.772 4.404 1.00 91.44 483 GLY A CA 1
ATOM 3500 C C . GLY A 1 483 ? -12.445 16.745 5.563 1.00 91.44 483 GLY A C 1
ATOM 3501 O O . GLY A 1 483 ? -12.653 17.426 6.569 1.00 91.44 483 GLY A O 1
ATOM 3502 N N . ILE A 1 484 ? -11.324 16.023 5.427 1.00 90.00 484 ILE A N 1
ATOM 3503 C CA . ILE A 1 484 ? -10.291 16.003 6.473 1.00 90.00 484 ILE A CA 1
ATOM 3504 C C . ILE A 1 484 ? -9.617 17.372 6.620 1.00 90.00 484 ILE A C 1
ATOM 3506 O O . ILE A 1 484 ? -9.398 17.817 7.743 1.00 90.00 484 ILE A O 1
ATOM 3510 N N . LEU A 1 485 ? -9.378 18.080 5.509 1.00 90.56 485 LEU A N 1
ATOM 3511 C CA . LEU A 1 485 ? -8.783 19.416 5.522 1.00 90.56 485 LEU A CA 1
ATOM 3512 C C . LEU A 1 485 ? -9.740 20.443 6.128 1.00 90.56 485 LEU A C 1
ATOM 3514 O O . LEU A 1 485 ? -9.313 21.256 6.942 1.00 90.56 485 LEU A O 1
ATOM 3518 N N . ARG A 1 486 ? -11.045 20.349 5.828 1.00 87.75 486 ARG A N 1
ATOM 3519 C CA . ARG A 1 486 ? -12.077 21.171 6.491 1.00 87.75 486 ARG A CA 1
ATOM 3520 C C . ARG A 1 486 ? -12.072 20.985 8.012 1.00 87.75 486 ARG A C 1
ATOM 3522 O O . ARG A 1 486 ? -12.224 21.962 8.734 1.00 87.75 486 ARG A O 1
ATOM 3529 N N . ARG A 1 487 ? -11.877 19.752 8.498 1.00 86.12 487 ARG A N 1
ATOM 3530 C CA . ARG A 1 487 ? -11.874 19.419 9.935 1.00 86.12 487 ARG A CA 1
ATOM 3531 C C . ARG A 1 487 ? -10.655 19.974 10.680 1.00 86.12 487 ARG A C 1
ATOM 3533 O O . ARG A 1 487 ? -10.782 20.316 11.851 1.00 86.12 487 ARG A O 1
ATOM 3540 N N . ILE A 1 488 ? -9.490 20.022 10.033 1.00 85.88 488 ILE A N 1
ATOM 3541 C CA . ILE A 1 488 ? -8.222 20.414 10.677 1.00 85.88 488 ILE A CA 1
ATOM 3542 C C . ILE A 1 488 ? -7.784 21.849 10.364 1.00 85.88 488 ILE A C 1
ATOM 3544 O O . ILE A 1 488 ? -6.775 22.305 10.903 1.00 85.88 488 ILE A O 1
ATOM 3548 N N . ALA A 1 489 ? -8.499 22.557 9.486 1.00 86.12 489 ALA A N 1
ATOM 3549 C CA . ALA A 1 489 ? -8.170 23.930 9.137 1.00 86.12 489 ALA A CA 1
ATOM 3550 C C . ALA A 1 489 ? -8.230 24.844 10.378 1.00 86.12 489 ALA A C 1
ATOM 3552 O O . ALA A 1 489 ? -9.212 24.806 11.121 1.00 86.12 489 ALA A O 1
ATOM 3553 N N . PRO A 1 490 ? -7.217 25.703 10.606 1.00 84.06 490 PRO A N 1
ATOM 3554 C CA . PRO A 1 490 ? -7.185 26.589 11.773 1.00 84.06 490 PRO A CA 1
ATOM 3555 C C . PRO A 1 490 ? -8.188 27.749 11.673 1.00 84.06 490 PRO A C 1
ATOM 3557 O O . PRO A 1 490 ? -8.472 28.411 12.668 1.00 84.06 490 PRO A O 1
ATOM 3560 N N . ALA A 1 491 ? -8.696 28.017 10.471 1.00 84.56 491 ALA A N 1
ATOM 3561 C CA . ALA A 1 491 ? -9.669 29.056 10.174 1.00 84.56 491 ALA A CA 1
ATOM 3562 C C . ALA A 1 491 ? -10.569 28.602 9.010 1.00 84.56 491 ALA A C 1
ATOM 3564 O O . ALA A 1 491 ? -10.178 27.702 8.263 1.00 84.56 491 ALA A O 1
ATOM 3565 N N . PRO A 1 492 ? -11.748 29.219 8.815 1.00 81.56 492 PRO A N 1
ATOM 3566 C CA . PRO A 1 492 ? -12.599 28.938 7.662 1.00 81.56 492 PRO A CA 1
ATOM 3567 C C . PRO A 1 492 ? -11.862 29.171 6.333 1.00 81.56 492 PRO A C 1
ATOM 3569 O O . PRO A 1 492 ? -11.299 30.239 6.106 1.00 81.56 492 PRO A O 1
ATOM 3572 N N . THR A 1 493 ? -11.892 28.183 5.438 1.00 77.00 493 THR A N 1
ATOM 3573 C CA . THR A 1 493 ? -11.193 28.187 4.137 1.00 77.00 493 THR A CA 1
ATOM 3574 C C . THR A 1 493 ? -12.166 28.252 2.955 1.00 77.00 493 THR A C 1
ATOM 3576 O O . THR A 1 493 ? -11.950 27.591 1.942 1.00 77.00 493 THR A O 1
ATOM 3579 N N . THR A 1 494 ? -13.272 28.994 3.099 1.00 76.38 494 THR A N 1
ATOM 3580 C CA . THR A 1 494 ? -14.415 29.068 2.159 1.00 76.38 494 THR A CA 1
ATOM 3581 C C . THR A 1 494 ? -14.065 28.725 0.704 1.00 76.38 494 THR A C 1
ATOM 3583 O O . THR A 1 494 ? -13.313 29.452 0.059 1.00 76.38 494 THR A O 1
ATOM 3586 N N . GLY A 1 495 ? -14.619 27.614 0.203 1.00 79.69 495 GLY A N 1
ATOM 3587 C CA . GLY A 1 495 ? -14.503 27.153 -1.187 1.00 79.69 495 GLY A CA 1
ATOM 3588 C C . GLY A 1 495 ? -13.283 26.281 -1.524 1.00 79.69 495 GLY A C 1
ATOM 3589 O O . GLY A 1 495 ? -13.393 25.429 -2.395 1.00 79.69 495 GLY A O 1
ATOM 3590 N N . PHE A 1 496 ? -12.147 26.397 -0.826 1.00 85.62 496 PHE A N 1
ATOM 3591 C CA . PHE A 1 496 ? -10.904 25.696 -1.222 1.00 85.62 496 PHE A CA 1
ATOM 3592 C C . PHE A 1 496 ? -10.961 24.167 -1.114 1.00 85.62 496 PHE A C 1
ATOM 3594 O O . PHE A 1 496 ? -10.180 23.465 -1.750 1.00 85.62 496 PHE A O 1
ATOM 3601 N N . PHE A 1 497 ? -11.863 23.646 -0.285 1.00 91.25 497 PHE A N 1
ATOM 3602 C CA . PHE A 1 497 ? -12.028 22.211 -0.041 1.00 91.25 497 PHE A CA 1
ATOM 3603 C C . PHE A 1 497 ? -13.363 21.689 -0.574 1.00 91.25 497 PHE A C 1
ATOM 3605 O O . PHE A 1 497 ? -13.866 20.675 -0.083 1.00 91.25 497 PHE A O 1
ATOM 3612 N N . ASP A 1 498 ? -13.993 22.428 -1.483 1.00 91.44 498 ASP A N 1
ATOM 3613 C CA . ASP A 1 498 ? -15.275 22.101 -2.092 1.00 91.44 498 ASP A CA 1
ATOM 3614 C C . ASP A 1 498 ? -15.091 21.498 -3.479 1.00 91.44 498 ASP A C 1
ATOM 3616 O O . ASP A 1 498 ? -14.455 22.092 -4.341 1.00 91.44 498 ASP A O 1
ATOM 3620 N N . LEU A 1 499 ? -15.636 20.295 -3.656 1.00 92.75 499 LEU A N 1
ATOM 3621 C CA . LEU A 1 499 ? -15.627 19.544 -4.909 1.00 92.75 499 LEU A CA 1
ATOM 3622 C C . LEU A 1 499 ? -17.053 19.383 -5.460 1.00 92.75 499 LEU A C 1
ATOM 3624 O O . LEU A 1 499 ? -17.297 18.546 -6.323 1.00 92.75 499 LEU A O 1
ATOM 3628 N N . SER A 1 500 ? -18.023 20.145 -4.943 1.00 92.25 500 SER A N 1
ATOM 3629 C CA . SER A 1 500 ? -19.422 20.045 -5.364 1.00 92.25 500 SER A CA 1
ATOM 3630 C C . SER A 1 500 ? -19.717 20.697 -6.720 1.00 92.25 500 SER A C 1
ATOM 3632 O O . SER A 1 500 ? -20.753 20.386 -7.312 1.00 92.25 500 SER A O 1
ATOM 3634 N N . ALA A 1 501 ? -18.833 21.572 -7.220 1.00 91.50 501 ALA A N 1
ATOM 3635 C CA . ALA A 1 501 ? -19.015 22.311 -8.469 1.00 91.50 501 ALA A CA 1
ATOM 3636 C C . ALA A 1 501 ? -17.714 22.381 -9.313 1.00 91.50 501 ALA A C 1
ATOM 3638 O O . ALA A 1 501 ? -16.747 23.003 -8.869 1.00 91.50 501 ALA A O 1
ATOM 3639 N N . PRO A 1 502 ? -17.696 21.828 -10.548 1.00 92.62 502 PRO A N 1
ATOM 3640 C CA . PRO A 1 502 ? -18.737 20.973 -11.129 1.00 92.62 502 PRO A CA 1
ATOM 3641 C C . PRO A 1 502 ? -18.884 19.653 -10.352 1.00 92.62 502 PRO A C 1
ATOM 3643 O O . PRO A 1 502 ? -17.938 19.196 -9.720 1.00 92.62 502 PRO A O 1
ATOM 3646 N N . GLU A 1 503 ? -20.067 19.032 -10.411 1.00 92.88 503 GLU A N 1
ATOM 3647 C CA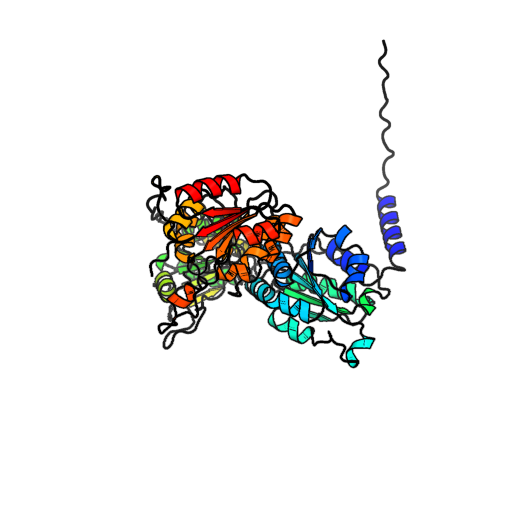 . GLU A 1 503 ? -20.264 17.699 -9.826 1.00 92.88 503 GLU A CA 1
ATOM 3648 C C . GLU A 1 503 ? -19.441 16.658 -10.595 1.00 92.88 503 GLU A C 1
ATOM 3650 O O . GLU A 1 503 ? -19.502 16.586 -11.824 1.00 92.88 503 GLU A O 1
ATOM 3655 N N . ILE A 1 504 ? -18.713 15.819 -9.859 1.00 96.31 504 ILE A N 1
ATOM 3656 C CA . ILE A 1 504 ? -17.988 14.680 -10.417 1.00 96.31 504 ILE A CA 1
ATOM 3657 C C . ILE A 1 504 ? -18.932 13.474 -10.460 1.00 96.31 504 ILE A C 1
ATOM 3659 O O . ILE A 1 504 ? -19.396 12.985 -9.429 1.00 96.31 504 ILE A O 1
ATOM 3663 N N . ASP A 1 505 ? -19.220 12.983 -11.663 1.00 97.50 505 ASP A N 1
ATOM 3664 C CA . ASP A 1 505 ? -19.996 11.760 -11.866 1.00 97.50 505 ASP A CA 1
ATOM 3665 C C . ASP A 1 505 ? -19.074 10.538 -11.961 1.00 97.50 505 ASP A C 1
ATOM 3667 O O . ASP A 1 505 ? -18.678 10.110 -13.048 1.00 97.50 505 ASP A O 1
ATOM 3671 N N . TYR A 1 506 ? -18.734 9.968 -10.802 1.00 98.56 506 TYR A N 1
ATOM 3672 C CA . TYR A 1 506 ? -17.869 8.788 -10.719 1.00 98.56 506 TYR A CA 1
ATOM 3673 C C . TYR A 1 506 ? -18.441 7.567 -11.446 1.00 98.56 506 TYR A C 1
ATOM 3675 O O . TYR A 1 506 ? -17.668 6.772 -11.973 1.00 98.56 506 TYR A O 1
ATOM 3683 N N . VAL A 1 507 ? -19.771 7.420 -11.517 1.00 98.75 507 VAL A N 1
ATOM 3684 C CA . VAL A 1 507 ? -20.404 6.295 -12.225 1.00 98.75 507 VAL A CA 1
ATOM 3685 C C . VAL A 1 507 ? -20.133 6.400 -13.720 1.00 98.75 507 VAL A C 1
ATOM 3687 O O . VAL A 1 507 ? -19.701 5.424 -14.330 1.00 98.75 507 VAL A O 1
ATOM 3690 N N . SER A 1 508 ? -20.326 7.586 -14.299 1.00 98.69 508 SER A N 1
ATOM 3691 C CA . SER A 1 508 ? -20.022 7.827 -15.714 1.00 98.69 508 SER A CA 1
ATOM 3692 C C . SER A 1 508 ? -18.526 7.699 -16.016 1.00 98.69 508 SER A C 1
ATOM 3694 O O . SER A 1 508 ? -18.157 7.113 -17.034 1.00 98.69 508 SER A O 1
ATOM 3696 N N . VAL A 1 509 ? -17.656 8.190 -15.126 1.00 98.50 509 VAL A N 1
ATOM 3697 C CA . VAL A 1 509 ? -16.194 8.049 -15.257 1.00 98.50 509 VAL A CA 1
ATOM 3698 C C . VAL A 1 509 ? -15.774 6.578 -15.262 1.00 98.50 509 VAL A C 1
ATOM 3700 O O . VAL A 1 509 ? -15.074 6.147 -16.177 1.00 98.50 509 VAL A O 1
ATOM 3703 N N . ALA A 1 510 ? -16.220 5.794 -14.278 1.00 98.75 510 ALA A N 1
ATOM 3704 C CA . ALA A 1 510 ? -15.895 4.374 -14.190 1.00 98.75 510 ALA A CA 1
ATOM 3705 C C . ALA A 1 510 ? -16.447 3.585 -15.382 1.00 98.75 510 ALA A C 1
ATOM 3707 O O . ALA A 1 510 ? -15.719 2.784 -15.967 1.00 98.75 510 ALA A O 1
ATOM 3708 N N . ALA A 1 511 ? -17.679 3.876 -15.816 1.00 98.75 511 ALA A N 1
ATOM 3709 C CA . ALA A 1 511 ? -18.265 3.254 -17.000 1.00 98.75 511 ALA A CA 1
ATOM 3710 C C . ALA A 1 511 ? -17.445 3.547 -18.267 1.00 98.75 511 ALA A C 1
ATOM 3712 O O . ALA A 1 511 ? -17.230 2.648 -19.079 1.00 98.75 511 ALA A O 1
ATOM 3713 N N . GLY A 1 512 ? -16.926 4.773 -18.411 1.00 98.69 512 GLY A N 1
ATOM 3714 C CA . GLY A 1 512 ? -16.016 5.151 -19.497 1.00 98.69 512 GLY A CA 1
ATOM 3715 C C . GLY A 1 512 ? -14.683 4.393 -19.492 1.00 98.69 512 GLY A C 1
ATOM 3716 O O . GLY A 1 512 ? -14.042 4.284 -20.535 1.00 98.69 512 GLY A O 1
ATOM 3717 N N . LEU A 1 513 ? -14.293 3.829 -18.347 1.00 98.69 513 LEU A N 1
ATOM 3718 C CA . LEU A 1 513 ? -13.100 2.999 -18.164 1.00 98.69 513 LEU A CA 1
ATOM 3719 C C . LEU A 1 513 ? -13.425 1.495 -18.086 1.00 98.69 513 LEU A C 1
ATOM 3721 O O . LEU A 1 513 ? -12.537 0.695 -17.812 1.00 98.69 513 LEU A O 1
ATOM 3725 N N . GLY A 1 514 ? -14.674 1.101 -18.356 1.00 98.50 514 GLY A N 1
ATOM 3726 C CA . GLY A 1 514 ? -15.100 -0.300 -18.425 1.00 98.50 514 GLY A CA 1
ATOM 3727 C C . GLY A 1 514 ? -15.619 -0.899 -17.115 1.00 98.50 514 GLY A C 1
ATOM 3728 O O . GLY A 1 514 ? -15.927 -2.087 -17.088 1.00 98.50 514 GLY A O 1
ATOM 3729 N N . VAL A 1 515 ? -15.764 -0.108 -16.049 1.00 98.81 515 VAL A N 1
ATOM 3730 C CA . VAL A 1 515 ? -16.269 -0.577 -14.750 1.00 98.81 515 VAL A CA 1
ATOM 3731 C C . VAL A 1 515 ? -17.733 -0.157 -14.567 1.00 98.81 515 VAL A C 1
ATOM 3733 O O . VAL A 1 515 ? -18.021 1.040 -14.497 1.00 98.81 515 VAL A O 1
ATOM 3736 N N . PRO A 1 516 ? -18.690 -1.100 -14.471 1.00 98.50 516 PRO A N 1
ATOM 3737 C CA . PRO A 1 516 ? -20.078 -0.767 -14.179 1.00 98.50 516 PRO A CA 1
ATOM 3738 C C . PRO A 1 516 ? -20.221 -0.221 -12.757 1.00 98.50 516 PRO A C 1
ATOM 3740 O O . PRO A 1 516 ? -19.441 -0.542 -11.860 1.00 98.50 516 PRO A O 1
ATOM 3743 N N . GLY A 1 517 ? -21.263 0.570 -12.516 1.00 98.31 517 GLY A N 1
ATOM 3744 C CA . GLY A 1 517 ? -21.506 1.072 -11.175 1.00 98.31 517 GLY A CA 1
ATOM 3745 C C . GLY A 1 517 ? -22.867 1.699 -10.960 1.00 98.31 517 GLY A C 1
ATOM 3746 O O . GLY A 1 517 ? -23.673 1.847 -11.879 1.00 98.31 517 GLY A O 1
ATOM 3747 N N . ALA A 1 518 ? -23.119 2.065 -9.709 1.00 98.62 518 ALA A N 1
ATOM 3748 C CA . ALA A 1 518 ? -24.339 2.739 -9.302 1.00 98.62 518 ALA A CA 1
ATOM 3749 C C . ALA A 1 518 ? -24.060 3.787 -8.225 1.00 98.62 518 ALA A C 1
ATOM 3751 O O . ALA A 1 518 ? -23.230 3.587 -7.339 1.00 98.62 518 ALA A O 1
ATOM 3752 N N . ARG A 1 519 ? -24.823 4.880 -8.266 1.00 98.56 519 ARG A N 1
ATOM 3753 C CA . ARG A 1 519 ? -24.855 5.871 -7.193 1.00 98.56 519 ARG A CA 1
ATOM 3754 C C . ARG A 1 519 ? -25.894 5.486 -6.145 1.00 98.56 519 ARG A C 1
ATOM 3756 O O . ARG A 1 519 ? -26.986 5.034 -6.494 1.00 98.56 519 ARG A O 1
ATOM 3763 N N . VAL A 1 520 ? -25.571 5.694 -4.873 1.00 98.50 520 VAL A N 1
ATOM 3764 C CA . VAL A 1 520 ? -26.456 5.419 -3.733 1.00 98.50 520 VAL A CA 1
ATOM 3765 C C . VAL A 1 520 ? -26.488 6.605 -2.772 1.00 98.50 520 VAL A C 1
ATOM 3767 O O . VAL A 1 520 ? -25.472 7.252 -2.544 1.00 98.50 520 VAL A O 1
ATOM 3770 N N . ARG A 1 521 ? -27.663 6.889 -2.207 1.00 97.44 521 ARG A N 1
ATOM 3771 C CA . ARG A 1 521 ? -27.922 8.005 -1.274 1.00 97.44 521 ARG A CA 1
ATOM 3772 C C . ARG A 1 521 ? -28.544 7.549 0.036 1.00 97.44 521 ARG A C 1
ATOM 3774 O O . ARG A 1 521 ? -28.565 8.294 1.016 1.00 97.44 521 ARG A O 1
ATOM 3781 N N . THR A 1 522 ? -29.076 6.330 0.065 1.00 97.56 522 THR A N 1
ATOM 3782 C CA . THR A 1 522 ? -29.735 5.762 1.242 1.00 97.56 522 THR A CA 1
ATOM 3783 C C . THR A 1 522 ? -29.159 4.411 1.651 1.00 97.56 522 THR A C 1
ATOM 3785 O O . THR A 1 522 ? -28.605 3.668 0.840 1.00 97.56 522 THR A O 1
ATOM 3788 N N . THR A 1 523 ? -29.359 4.035 2.915 1.00 96.81 523 THR A N 1
ATOM 3789 C CA . THR A 1 523 ? -28.990 2.709 3.441 1.00 96.81 523 THR A CA 1
ATOM 3790 C C . THR A 1 523 ? -29.648 1.554 2.675 1.00 96.81 523 THR A C 1
ATOM 3792 O O . THR A 1 523 ? -29.056 0.483 2.555 1.00 96.81 523 THR A O 1
ATOM 3795 N N . ALA A 1 524 ? -30.859 1.744 2.138 1.00 96.50 524 ALA A N 1
ATOM 3796 C CA . ALA A 1 524 ? -31.569 0.724 1.365 1.00 96.50 524 ALA A CA 1
ATOM 3797 C C . ALA A 1 524 ? -30.970 0.529 -0.039 1.00 96.50 524 ALA A C 1
ATOM 3799 O O . ALA A 1 524 ? -30.781 -0.610 -0.479 1.00 96.50 524 ALA A O 1
ATOM 3800 N N . GLU A 1 525 ? -30.634 1.627 -0.719 1.00 97.75 525 GLU A N 1
ATOM 3801 C CA . GLU A 1 525 ? -29.937 1.594 -2.010 1.00 97.75 525 GLU A CA 1
ATOM 3802 C C . GLU A 1 525 ? -28.546 0.983 -1.859 1.00 97.75 525 GLU A C 1
ATOM 3804 O O . GLU A 1 525 ? -28.207 0.074 -2.613 1.00 97.75 525 GLU A O 1
ATOM 3809 N N . LEU A 1 526 ? -27.788 1.403 -0.838 1.00 98.19 526 LEU A N 1
ATOM 3810 C CA . LEU A 1 526 ? -26.471 0.850 -0.532 1.00 98.19 526 LEU A CA 1
ATOM 3811 C C . LEU A 1 526 ? -26.539 -0.661 -0.311 1.00 98.19 526 LEU A C 1
ATOM 3813 O O . LEU A 1 526 ? -25.800 -1.392 -0.954 1.00 98.19 526 LEU A O 1
ATOM 3817 N N . ARG A 1 527 ? -27.452 -1.152 0.538 1.00 96.94 527 ARG A N 1
ATOM 3818 C CA . ARG A 1 527 ? -27.625 -2.600 0.750 1.00 96.94 527 ARG A CA 1
ATOM 3819 C C . ARG A 1 527 ? -27.916 -3.340 -0.555 1.00 96.94 527 ARG A C 1
ATOM 3821 O O . ARG A 1 527 ? -27.373 -4.413 -0.798 1.00 96.94 527 ARG A O 1
ATOM 3828 N N . THR A 1 528 ? -28.770 -2.769 -1.400 1.00 97.50 528 THR A N 1
ATOM 3829 C CA . THR A 1 528 ? -29.148 -3.384 -2.677 1.00 97.50 528 THR A CA 1
ATOM 3830 C C . THR A 1 528 ? -27.966 -3.436 -3.643 1.00 97.50 528 THR A C 1
ATOM 3832 O O . THR A 1 528 ? -27.688 -4.491 -4.211 1.00 97.50 528 THR A O 1
ATOM 3835 N N . GLN A 1 529 ? -27.259 -2.319 -3.829 1.00 98.44 529 GLN A N 1
ATOM 3836 C CA . GLN A 1 529 ? -26.141 -2.233 -4.770 1.00 98.44 529 GLN A CA 1
ATOM 3837 C C . GLN A 1 529 ? -24.902 -2.963 -4.262 1.00 98.44 529 GLN A C 1
ATOM 3839 O O . GLN A 1 529 ? -24.252 -3.637 -5.048 1.00 98.44 529 GLN A O 1
ATOM 3844 N N . LEU A 1 530 ? -24.619 -2.928 -2.958 1.00 98.25 530 LEU A N 1
ATOM 3845 C CA . LEU A 1 530 ? -23.518 -3.683 -2.368 1.00 98.25 530 LEU A CA 1
ATOM 3846 C C . LEU A 1 530 ? -23.744 -5.191 -2.492 1.00 98.25 530 LEU A C 1
ATOM 3848 O O . LEU A 1 530 ? -22.837 -5.904 -2.902 1.00 98.25 530 LEU A O 1
ATOM 3852 N N . GLY A 1 531 ? -24.961 -5.687 -2.246 1.00 97.75 531 GLY A N 1
ATOM 3853 C CA . GLY A 1 531 ? -25.275 -7.104 -2.473 1.00 97.75 531 GLY A CA 1
ATOM 3854 C C . GLY A 1 531 ? -25.074 -7.537 -3.932 1.00 97.75 531 GLY A C 1
ATOM 3855 O O . GLY A 1 531 ? -24.575 -8.632 -4.194 1.00 97.75 531 GLY A O 1
ATOM 3856 N N . ARG A 1 532 ? -25.409 -6.662 -4.890 1.00 97.62 532 ARG A N 1
ATOM 3857 C CA . ARG A 1 532 ? -25.145 -6.893 -6.320 1.00 97.62 532 ARG A CA 1
ATOM 3858 C C . ARG A 1 532 ? -23.649 -6.871 -6.627 1.00 97.62 532 ARG A C 1
ATOM 3860 O O . ARG A 1 532 ? -23.157 -7.817 -7.223 1.00 97.62 532 ARG A O 1
ATOM 3867 N N . ALA A 1 533 ? -22.931 -5.846 -6.179 1.00 97.88 533 ALA A N 1
ATOM 3868 C CA . ALA A 1 533 ? -21.500 -5.683 -6.419 1.00 97.88 533 ALA A CA 1
ATOM 3869 C C . ALA A 1 533 ? -20.684 -6.869 -5.881 1.00 97.88 533 ALA A C 1
ATOM 3871 O O . ALA A 1 533 ? -19.864 -7.437 -6.594 1.00 97.88 533 ALA A O 1
ATOM 3872 N N . LEU A 1 534 ? -20.982 -7.326 -4.660 1.00 96.56 534 LEU A N 1
ATOM 3873 C CA . LEU A 1 534 ? -20.276 -8.443 -4.023 1.00 96.56 534 LEU A CA 1
ATOM 3874 C C . LEU A 1 534 ? -20.513 -9.798 -4.707 1.00 96.56 534 LEU A C 1
ATOM 3876 O O . LEU A 1 534 ? -19.745 -10.734 -4.479 1.00 96.56 534 LEU A O 1
ATOM 3880 N N . THR A 1 535 ? -21.543 -9.916 -5.547 1.00 95.38 535 THR A N 1
ATOM 3881 C CA . THR A 1 535 ? -21.847 -11.122 -6.338 1.00 95.38 535 THR A CA 1
ATOM 3882 C C . THR A 1 535 ? -21.567 -10.947 -7.833 1.00 95.38 535 THR A C 1
ATOM 3884 O O . THR A 1 535 ? -21.645 -11.919 -8.580 1.00 95.38 535 THR A O 1
ATOM 3887 N N . HIS A 1 536 ? -21.199 -9.742 -8.272 1.00 95.25 536 HIS A N 1
ATOM 3888 C CA . HIS A 1 536 ? -20.841 -9.448 -9.654 1.00 95.25 536 HIS A CA 1
ATOM 3889 C C . HIS A 1 536 ? -19.458 -10.040 -9.984 1.00 95.25 536 HIS A C 1
ATOM 3891 O O . HIS A 1 536 ? -18.530 -9.857 -9.190 1.00 95.25 536 HIS A O 1
ATOM 3897 N N . PRO A 1 537 ? -19.294 -10.778 -11.095 1.00 95.12 537 PRO A N 1
ATOM 3898 C CA . PRO A 1 537 ? -17.966 -11.130 -11.589 1.00 95.12 537 PRO A CA 1
ATOM 3899 C C . PRO A 1 537 ? -17.268 -9.874 -12.125 1.00 95.12 537 PRO A C 1
ATOM 3901 O O . PRO A 1 537 ? -17.909 -9.078 -12.807 1.00 95.12 537 PRO A O 1
ATOM 3904 N N . GLY A 1 538 ? -15.989 -9.696 -11.803 1.00 96.81 538 GLY A N 1
ATOM 3905 C CA . GLY A 1 538 ? -15.226 -8.520 -12.215 1.00 96.81 538 GLY A CA 1
ATOM 3906 C C . GLY A 1 538 ? -15.481 -7.282 -11.341 1.00 96.81 538 GLY A C 1
ATOM 3907 O O . GLY A 1 538 ? -16.052 -7.390 -10.240 1.00 96.81 538 GLY A O 1
ATOM 3908 N N . PRO A 1 539 ? -15.017 -6.101 -11.785 1.00 98.62 539 PRO A N 1
ATOM 3909 C CA . PRO A 1 539 ? -15.029 -4.898 -10.967 1.00 98.62 539 PRO A CA 1
ATOM 3910 C C . PRO A 1 539 ? -16.400 -4.218 -10.938 1.00 98.62 539 PRO A C 1
ATOM 3912 O O . PRO A 1 539 ? -17.165 -4.266 -11.898 1.00 98.62 539 PRO A O 1
ATOM 3915 N N . TYR A 1 540 ? -16.708 -3.534 -9.836 1.00 98.81 540 TYR A N 1
ATOM 3916 C CA . TYR A 1 540 ? -17.952 -2.777 -9.687 1.00 98.81 540 TYR A CA 1
ATOM 3917 C C . TYR A 1 540 ? -17.754 -1.536 -8.815 1.00 98.81 540 TYR A C 1
ATOM 3919 O O . TYR A 1 540 ? -17.159 -1.613 -7.738 1.00 98.81 540 TYR A O 1
ATOM 3927 N N . LEU A 1 541 ? -18.311 -0.403 -9.243 1.00 98.88 541 LEU A N 1
ATOM 3928 C CA . LEU A 1 541 ? -18.272 0.864 -8.518 1.00 98.88 541 LEU A CA 1
ATOM 3929 C C . LEU A 1 541 ? -19.587 1.149 -7.773 1.00 98.88 541 LEU A C 1
ATOM 3931 O O . LEU A 1 541 ? -20.684 1.055 -8.326 1.00 98.88 541 LEU A O 1
ATOM 3935 N N . ILE A 1 542 ? -19.478 1.614 -6.533 1.00 98.88 542 ILE A N 1
ATOM 3936 C CA . ILE A 1 542 ? -20.562 2.248 -5.784 1.00 98.88 542 ILE A CA 1
ATOM 3937 C C . ILE A 1 542 ? -20.141 3.677 -5.434 1.00 98.88 542 ILE A C 1
ATOM 3939 O O . ILE A 1 542 ? -19.248 3.876 -4.617 1.00 98.88 542 ILE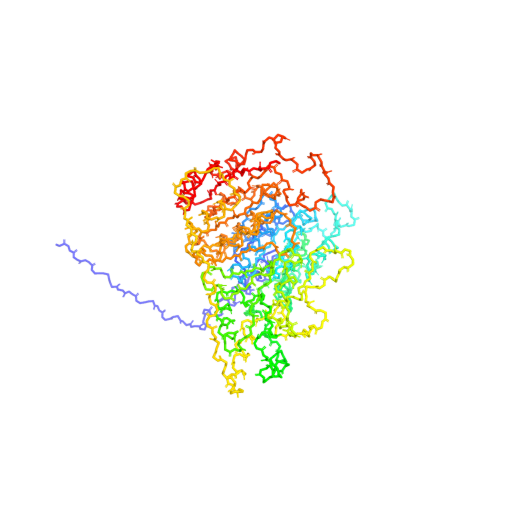 A O 1
ATOM 3943 N N . ASP A 1 543 ? -20.802 4.673 -6.021 1.00 98.75 543 ASP A N 1
ATOM 3944 C CA . ASP A 1 543 ? -20.662 6.083 -5.627 1.00 98.75 543 ASP A CA 1
ATOM 3945 C C . ASP A 1 543 ? -21.620 6.363 -4.458 1.00 98.75 543 ASP A C 1
ATOM 3947 O O . ASP A 1 543 ? -22.832 6.499 -4.657 1.00 98.75 543 ASP A O 1
ATOM 3951 N N . ALA A 1 544 ? -21.107 6.346 -3.223 1.00 98.50 544 ALA A N 1
ATOM 3952 C CA . ALA A 1 544 ? -21.905 6.535 -2.016 1.00 98.50 544 ALA A CA 1
ATOM 3953 C C . ALA A 1 544 ? -21.927 8.012 -1.616 1.00 98.50 544 ALA A C 1
ATOM 3955 O O . ALA A 1 544 ? -21.026 8.506 -0.939 1.00 98.50 544 ALA A O 1
ATOM 3956 N N . GLU A 1 545 ? -22.989 8.706 -2.018 1.00 97.25 545 GLU A N 1
ATOM 3957 C CA . GLU A 1 545 ? -23.190 10.117 -1.713 1.00 97.25 545 GLU A CA 1
ATOM 3958 C C . GLU A 1 545 ? -23.596 10.287 -0.245 1.00 97.25 545 GLU A C 1
ATOM 3960 O O . GLU A 1 545 ? -24.652 9.822 0.197 1.00 97.25 545 GLU A O 1
ATOM 3965 N N . LEU A 1 546 ? -22.725 10.950 0.512 1.00 95.44 546 LEU A N 1
ATOM 3966 C CA . LEU A 1 546 ? -22.877 11.177 1.938 1.00 95.44 546 LEU A CA 1
ATOM 3967 C C . LEU A 1 546 ? -23.652 12.465 2.206 1.00 95.44 546 LEU A C 1
ATOM 3969 O O . LEU A 1 546 ? -23.403 13.511 1.608 1.00 95.44 546 LEU A O 1
ATOM 3973 N N . LEU A 1 547 ? -24.554 12.399 3.182 1.00 88.62 547 LEU A N 1
ATOM 3974 C CA . LEU A 1 547 ? -25.204 13.562 3.756 1.00 88.62 547 LEU A CA 1
ATOM 3975 C C . LEU A 1 547 ? -24.152 14.398 4.491 1.00 88.62 547 LEU A C 1
ATOM 3977 O O . LEU A 1 547 ? -23.747 14.076 5.609 1.00 88.62 547 LEU A O 1
ATOM 3981 N N . THR A 1 548 ? -23.725 15.489 3.869 1.00 69.75 548 THR A N 1
ATOM 3982 C CA . THR A 1 548 ? -22.888 16.496 4.509 1.00 69.75 548 THR A CA 1
ATOM 3983 C C . THR A 1 548 ? -23.776 17.456 5.291 1.00 69.75 548 THR A C 1
ATOM 3985 O O . THR A 1 548 ? -24.565 18.211 4.728 1.00 69.75 548 THR A O 1
ATOM 3988 N N . ILE A 1 549 ? -23.686 17.402 6.620 1.00 54.56 549 ILE A N 1
ATOM 3989 C CA . ILE A 1 549 ? -24.288 18.430 7.472 1.00 54.56 549 ILE A CA 1
ATOM 3990 C C . ILE A 1 549 ? -23.359 19.642 7.377 1.00 54.56 549 ILE A C 1
ATOM 3992 O O . ILE A 1 549 ? -22.225 19.586 7.853 1.00 54.56 549 ILE A O 1
ATOM 3996 N N . SER A 1 550 ? -23.822 20.669 6.663 1.00 46.25 550 SER A N 1
ATOM 3997 C CA . SER A 1 550 ? -23.148 21.959 6.469 1.00 46.25 550 SER A CA 1
ATOM 3998 C C . SER A 1 550 ? -22.929 22.713 7.770 1.00 46.25 550 SER A C 1
ATOM 4000 O O . SER A 1 550 ? -23.907 22.754 8.557 1.00 46.25 550 SER A O 1
#

Nearest PDB structures (foldseek):
  6lpi-assembly2_B  TM=7.591E-01  e=1.311E-27  Escherichia coli K-12
  8vza-assembly1_C  TM=7.999E-01  e=1.929E-25  Alphaproteobacteria bacterium
  8x3z-assembly1_A  TM=7.944E-01  e=1.153E-25  Chryseomicrobium sp.
  8vzi-assembly1_C  TM=7.849E-01  e=2.166E-24  Conidiobolus coronatus NRRL 28638
  6bd3-assembly1_B  TM=7.552E-01  e=1.570E-25  Saccharomyces cerevisiae

Radius of gyration: 25.94 Å; Cα contacts (8 Å, |Δi|>4): 1228; chains: 1; bounding box: 63×86×69 Å

Foldseek 3Di:
DDDDDDDDDDDPDDDPVVVVVVVVVVLVVVFFDDALLLQLLVLCLLQVAAEEEEDDDDLCVLNVVSCNVVRHVYFYFVALLLRLLLQLLQQLQQVAGYEYEAEALVSLLRNQLSLQLQQLQLRLYLYEYGYAAPVCQVVCPPRRDDNQVSCVVSAPEEDEDPALQCSLVQSLVSNLRCQPPGHGYHYYYYYSCSRGHRYGHHDDPHDPRDFAAFDPCQLVVCLVCLPPPDQLQAEEEDAAQCFPPLNLLLVVVLSQFSSHQYEYEQAHQKHWAAQSCQSYHYQHLDLVSNLVVQPNHQEYEYQLDDQAAHPDDDPPDDRGSHDPNHDYGYLGHVRHNSSNSSVVNVVSSVVVPDGDNDDPPPPPDDAQDQDPDKDFDALLNLLSLCQALPDAAAEEEDPQQLSVVSNVVNVNNHHTYMYGGRSSPSALSQLSSQLNNQVSPVVHAYEGEHEPVRCVSRLSSLLSQQVVQGNYEYEYPYAQFPNNCCVPPPDDPPPPTGNVVPNDDSQVSSVVSVAHEDEDGISVRSNVRVVVSNPDGTYYYYHYHHDDPD

pLDDT: mean 87.71, std 15.74, range [31.77, 98.88]

Solvent-accessible surface area (backbone atoms only — not comparable to full-atom values): 27892 Å² total; per-residue (Å²): 139,83,88,82,86,80,81,86,80,82,78,79,86,77,60,71,75,54,58,58,50,50,51,52,52,52,53,65,62,50,37,73,81,27,24,15,20,37,13,34,44,49,43,45,44,56,64,66,40,52,40,30,21,21,36,78,45,84,45,38,46,50,39,54,73,44,36,38,64,79,70,22,55,59,44,68,23,92,42,34,32,34,13,33,12,14,23,28,22,19,12,65,67,56,74,46,50,17,28,31,39,29,30,37,36,69,33,42,60,56,14,41,54,25,31,36,23,21,36,58,42,41,20,26,25,34,36,35,28,20,30,68,36,74,90,47,63,91,69,65,48,99,70,62,63,68,44,66,70,67,45,46,87,39,29,84,38,73,48,70,59,87,46,25,71,43,32,47,59,53,47,51,50,28,55,46,39,6,46,45,83,51,29,9,23,6,35,40,36,39,24,31,51,37,29,62,30,73,17,52,53,59,85,70,87,56,73,84,88,64,66,44,75,39,60,80,60,23,50,64,72,43,50,66,46,72,78,69,52,52,30,78,34,29,31,38,35,33,15,46,46,23,25,34,68,66,17,35,53,51,48,52,52,40,28,43,41,58,36,32,42,49,30,33,48,61,50,34,52,42,32,40,39,3,68,88,35,63,75,48,44,67,39,49,84,52,60,71,58,26,33,59,74,41,57,72,34,45,31,40,35,22,28,6,27,76,86,57,57,50,96,63,88,51,92,98,52,75,57,55,42,65,48,94,83,34,47,79,44,60,38,13,53,56,46,21,33,11,34,61,33,48,51,54,41,42,58,52,44,70,74,65,77,61,78,44,88,55,78,86,76,69,87,75,69,83,76,89,72,77,79,86,66,76,39,74,21,35,64,60,57,47,24,44,48,50,21,75,65,45,55,72,60,19,37,37,28,48,38,38,70,69,46,38,71,43,36,62,60,28,39,44,75,12,50,44,25,38,36,35,37,63,42,47,74,52,78,35,36,34,57,12,23,42,49,14,32,24,70,49,36,70,93,33,50,28,38,29,35,29,19,47,64,37,43,71,70,32,58,61,34,39,32,39,27,39,74,70,53,27,40,36,33,37,37,31,53,28,60,43,35,43,56,49,56,68,73,69,47,94,58,91,62,87,69,79,47,55,43,61,75,74,70,78,59,59,45,62,53,33,43,76,35,61,19,50,54,46,76,29,50,29,51,53,49,40,55,53,51,48,58,47,38,79,69,44,85,27,36,27,40,34,40,36,43,39,66,71,85,126